Protein AF-A0A846ST34-F1 (afdb_monomer)

Secondary structure (DSSP, 8-state):
-HHHHHHHHHTT-----PPPEEEE-TT--TTB-S-SSS--SSBSS-BS-HHHHHHH--TT-EEEE-SEEEEE-S-EEE--B-BTTB-EEEE-S-TTTEEEEETEEE--GGG-EE-SSTT-EEEEPPTT--GGGTT-TTSPEEE---S-EEEE-TTS-EEEE-SSEEEEEE-S-GGGGTT-TTEEEE-SSSEEEEE-GGG--HHHH-EEEES-----STT--SEEE-SBSEEEEEEEEEESSSEEEEEEEES-EEEEEEEESSEEEEEEEEES-EEES-EEE----PPTT--STT---S---EEEEE--BS-EEES-EEES-SEEEEE-TT-EEEEEES-EEES--SEEEEEETT-EEEEEES-EE-SSSEEEEEES-EEEEEES-EEEEEEEEEE--TTS--SSPSEEEEEES-EEEEEEEE-SSS-HHHHTT-EE-TT-EE---HHHHHH-----SSS----SHHHHHT--S-STTT------------PPP-

Foldseek 3Di:
DVVVVVVVVVVVPDPPPAAAEFEEECQDDLQAPRRDDAHDHHYHYHHPAPLSVLVNGAFQYEYEYEFDARAALAFRENAHAHDLVGFYEYEYPAEVGAEDEFQKDWWPLVQWDDDPFPQKIKTWDDPLFDLVCALPLQFFWKFFADCWFWAAAPVRAIWIFGGIAGAAHEDPDLNVCRPQESHWYDPSDTIIIHRHGPSDRSVRRTIMHRSDDDLRDLQRASYEYAYENYEYARYEYEYGGQEHYHYAYEHYEYENYEYEQHAHEDAQRYYAYEYYLYEQEHLFTARHPPPPSHYGDDPPSESYEHAYENYEAYQYEFEATQEYYEHENQYELYEHENYEYEIEYQERAEYEHAHEHYEHEPYEYDRYAAPAEYELYEHYEYEHYEAQAYAHEYEYDPVDDRVVGHANHEYYQYEHLAHYYHDPDDDSVQPRHYEDDPNYHHHPDPNSQVHHPRDPPPDDGDNDSVSVVPDPDAPPPRYDDDDDDDDDDDDDDD

Sequence (494 aa):
MRVFLMICIALLVLPQAFAATYYVRTDGNDACTGLSNTAGSSGSCAFRTIGRANTIAACGDTIQIGAGIFEERTKVTISNACTGSSKKIFRGAGTGQTFWMAGLADVNEAACTADSNPGVYRCPVPSGFASDAAGNYHYCFVQRNTNHVRFLDDNGVSGDMEGPVCLTWNTAGPGDLSGKEGGVFYDGGSNFYITPWDGLSPGQADFWVPSRTGYASGADGPVMITGNFITLQDVTIVGAAYTNLAVSGDDVSVERVHVYTGMSWFNPQTQRALLRDSKFMNAYRRPANGFAPTSWGRTNSQTLSMQGSHFTIENLESYAAREGIGFTDGASFGTINGLKAHGHHNHILKIQDGAHDITVRDCITYNGQEPVFIECAYNLEFSHCTFPFSSIVFQANPLKTCTPPTSNVDFFNNVWCGVHYFDLYGNTWAAGGHDLDYNVYMSDHANCYQNAWLVGADSIKFETLSEWRNWNGAPARHARATPTQQRIRLQTPG

Structure (mmCIF, N/CA/C/O backbone):
data_AF-A0A846ST34-F1
#
_entry.id   AF-A0A846ST34-F1
#
loop_
_atom_site.group_PDB
_atom_site.id
_atom_site.type_symbol
_atom_site.label_atom_id
_atom_site.label_alt_id
_atom_site.label_comp_id
_atom_site.label_asym_id
_atom_site.label_entity_id
_atom_site.label_seq_id
_atom_site.pdbx_PDB_ins_code
_atom_site.Cartn_x
_atom_site.Cartn_y
_atom_site.Cartn_z
_atom_site.occupancy
_atom_site.B_iso_or_equiv
_atom_site.auth_seq_id
_atom_site.auth_comp_id
_atom_site.auth_asym_id
_atom_site.auth_atom_id
_atom_site.pdbx_PDB_model_num
ATOM 1 N N . MET A 1 1 ? -47.701 10.210 -40.329 1.00 55.59 1 MET A N 1
ATOM 2 C CA . MET A 1 1 ? -47.522 8.869 -39.718 1.00 55.59 1 MET A CA 1
ATOM 3 C C . MET A 1 1 ? -46.268 8.121 -40.191 1.00 55.59 1 MET A C 1
ATOM 5 O O . MET A 1 1 ? -45.569 7.598 -39.340 1.00 55.59 1 MET A O 1
ATOM 9 N N . ARG A 1 2 ? -45.915 8.094 -41.492 1.00 50.28 2 ARG A N 1
ATOM 10 C CA . ARG A 1 2 ? -44.717 7.367 -41.989 1.00 50.28 2 ARG A CA 1
ATOM 11 C C . ARG A 1 2 ? -43.356 7.913 -41.506 1.00 50.28 2 ARG A C 1
ATOM 13 O O . ARG A 1 2 ? -42.448 7.126 -41.290 1.00 50.28 2 ARG A O 1
ATOM 20 N N . VAL A 1 3 ? -43.234 9.222 -41.267 1.00 56.72 3 VAL A N 1
ATOM 21 C CA . VAL A 1 3 ? -41.987 9.849 -40.764 1.00 56.72 3 VAL A CA 1
ATOM 22 C C . VAL A 1 3 ? -41.743 9.554 -39.273 1.00 56.72 3 VAL A C 1
ATOM 24 O O . VAL A 1 3 ? -40.605 9.359 -38.866 1.00 56.72 3 VAL A O 1
ATOM 27 N N . PHE A 1 4 ? -42.805 9.419 -38.470 1.00 55.62 4 PHE A N 1
ATOM 28 C CA . PHE A 1 4 ? -42.693 9.083 -37.042 1.00 55.62 4 PHE A CA 1
ATOM 29 C C . PHE A 1 4 ? -42.238 7.632 -36.810 1.00 55.62 4 PHE A C 1
ATOM 31 O O . PHE A 1 4 ? -41.450 7.378 -35.907 1.00 55.62 4 PHE A O 1
ATOM 38 N N . LEU A 1 5 ? -42.661 6.687 -37.659 1.00 55.94 5 LEU A N 1
ATOM 39 C CA . LEU A 1 5 ? -42.267 5.279 -37.531 1.00 55.94 5 LEU A CA 1
ATOM 40 C C . LEU A 1 5 ? -40.785 5.041 -37.890 1.00 55.94 5 LEU A C 1
ATOM 42 O O . LEU A 1 5 ? -40.133 4.220 -37.254 1.00 55.94 5 LEU A O 1
ATOM 46 N N . MET A 1 6 ? -40.228 5.785 -38.856 1.00 59.28 6 MET A N 1
ATOM 47 C CA . MET A 1 6 ? -38.793 5.706 -39.184 1.00 59.28 6 MET A CA 1
ATOM 48 C C . MET A 1 6 ? -37.899 6.295 -38.087 1.00 59.28 6 MET A C 1
ATOM 50 O O . MET A 1 6 ? -36.848 5.728 -37.804 1.00 59.28 6 MET A O 1
ATOM 54 N N . ILE A 1 7 ? -38.324 7.382 -37.432 1.00 65.81 7 ILE A N 1
ATOM 55 C CA . ILE A 1 7 ? -37.582 7.964 -36.301 1.00 65.81 7 ILE A CA 1
ATOM 56 C C . ILE A 1 7 ? -37.569 6.993 -35.106 1.00 65.81 7 ILE A C 1
ATOM 58 O O . ILE A 1 7 ? -36.529 6.821 -34.475 1.00 65.81 7 ILE A O 1
ATOM 62 N N . CYS A 1 8 ? -38.671 6.280 -34.843 1.00 61.25 8 CYS A N 1
ATOM 63 C CA . CYS A 1 8 ? -38.723 5.267 -33.781 1.00 61.25 8 CYS A CA 1
ATOM 64 C C . CYS A 1 8 ? -37.835 4.039 -34.053 1.00 61.25 8 CYS A C 1
ATOM 66 O O . CYS A 1 8 ? -37.251 3.506 -33.115 1.00 61.25 8 CYS A O 1
ATOM 68 N N . ILE A 1 9 ? -37.695 3.596 -35.309 1.00 66.75 9 ILE A N 1
ATOM 69 C CA . ILE A 1 9 ? -36.824 2.456 -35.655 1.00 66.75 9 ILE A CA 1
ATOM 70 C C . ILE A 1 9 ? -35.338 2.858 -35.623 1.00 66.75 9 ILE A C 1
ATOM 72 O O . ILE A 1 9 ? -34.503 2.059 -35.208 1.00 66.75 9 ILE A O 1
ATOM 76 N N . ALA A 1 10 ? -34.999 4.105 -35.969 1.00 62.19 10 ALA A N 1
ATOM 77 C CA . ALA A 1 10 ? -33.624 4.606 -35.887 1.00 62.19 10 ALA A CA 1
ATOM 78 C C . ALA A 1 10 ? -33.127 4.811 -34.437 1.00 62.19 10 ALA A C 1
ATOM 80 O O . ALA A 1 10 ? -31.936 4.668 -34.178 1.00 62.19 10 ALA A O 1
ATOM 81 N N . LEU A 1 11 ? -34.025 5.084 -33.480 1.00 64.12 11 LEU A N 1
ATOM 82 C CA . LEU A 1 11 ? -33.698 5.225 -32.049 1.00 64.12 11 LEU A CA 1
ATOM 83 C C . LEU A 1 11 ? -33.510 3.884 -31.309 1.00 64.12 11 LEU A C 1
ATOM 85 O O . LEU A 1 11 ? -33.021 3.882 -30.183 1.00 64.12 11 LEU A O 1
ATOM 89 N N . LEU A 1 12 ? -33.865 2.750 -31.925 1.00 66.00 12 LEU A N 1
ATOM 90 C CA . LEU A 1 12 ? -33.727 1.410 -31.331 1.00 66.00 12 LEU A CA 1
ATOM 91 C C . LEU A 1 12 ? -32.399 0.713 -31.665 1.00 66.00 12 LEU A C 1
ATOM 93 O O . LEU A 1 12 ? -32.115 -0.340 -31.103 1.00 66.00 12 LEU A O 1
ATOM 97 N N . VAL A 1 13 ? -31.571 1.295 -32.541 1.00 67.38 13 VAL A N 1
ATOM 98 C CA . VAL A 1 13 ? -30.238 0.768 -32.887 1.00 67.38 13 VAL A CA 1
ATOM 99 C C . VAL A 1 13 ? -29.148 1.649 -32.276 1.00 67.38 13 VAL A C 1
ATOM 101 O O . VAL A 1 13 ? -28.183 2.032 -32.936 1.00 67.38 13 VAL A O 1
ATOM 104 N N . LEU A 1 14 ? -29.305 2.014 -31.001 1.00 69.38 14 LEU A N 1
ATOM 105 C CA . LEU A 1 14 ? -28.175 2.553 -30.252 1.00 69.38 14 LEU A CA 1
ATOM 106 C C . LEU A 1 14 ? -27.147 1.421 -30.106 1.00 69.38 14 LEU A C 1
ATOM 108 O O . LEU A 1 14 ? -27.520 0.344 -29.631 1.00 69.38 14 LEU A O 1
ATOM 112 N N . PRO A 1 15 ? -25.887 1.613 -30.539 1.00 62.84 15 PRO A N 1
ATOM 113 C CA . PRO A 1 15 ? -24.863 0.596 -30.381 1.00 62.84 15 PRO A CA 1
ATOM 114 C C . PRO A 1 15 ? -24.738 0.290 -28.891 1.00 62.84 15 PRO A C 1
ATOM 116 O O . PRO A 1 15 ? -24.365 1.156 -28.100 1.00 62.84 15 PRO A O 1
ATOM 119 N N . GLN A 1 16 ? -25.082 -0.938 -28.504 1.00 70.19 16 GLN A N 1
ATOM 120 C CA . GLN A 1 16 ? -24.708 -1.435 -27.192 1.00 70.19 16 GLN A CA 1
ATOM 121 C C . GLN A 1 16 ? -23.184 -1.450 -27.175 1.00 70.19 16 GLN A C 1
ATOM 123 O O . GLN A 1 16 ? -22.556 -2.212 -27.911 1.00 70.19 16 GLN A O 1
ATOM 128 N N . ALA A 1 17 ? -22.591 -0.542 -26.404 1.00 72.94 17 ALA A N 1
ATOM 129 C CA . ALA A 1 17 ? -21.166 -0.575 -26.148 1.00 72.94 17 ALA A CA 1
ATOM 130 C C . ALA A 1 17 ? -20.889 -1.876 -25.387 1.00 72.94 17 ALA A C 1
ATOM 132 O O . ALA A 1 17 ? -21.215 -2.000 -24.207 1.00 72.94 17 ALA A O 1
ATOM 133 N N . PHE A 1 18 ? -20.383 -2.881 -26.099 1.00 84.69 18 PHE A N 1
ATOM 134 C CA . PHE A 1 18 ? -19.946 -4.123 -25.485 1.00 84.69 18 PHE A CA 1
ATOM 135 C C . PHE A 1 18 ? -18.697 -3.832 -24.659 1.00 84.69 18 PHE A C 1
ATOM 137 O O . PHE A 1 18 ? -17.757 -3.222 -25.166 1.00 84.69 18 PHE A O 1
ATOM 144 N N . ALA A 1 19 ? -18.699 -4.286 -23.408 1.00 95.00 19 ALA A N 1
ATOM 145 C CA . ALA A 1 19 ? -17.523 -4.285 -22.552 1.00 95.00 19 ALA A CA 1
ATOM 146 C C . ALA A 1 19 ? -16.366 -5.007 -23.256 1.00 95.00 19 ALA A C 1
ATOM 148 O O . ALA A 1 19 ? -16.452 -6.205 -23.547 1.00 95.00 19 ALA A O 1
ATOM 149 N N . ALA A 1 20 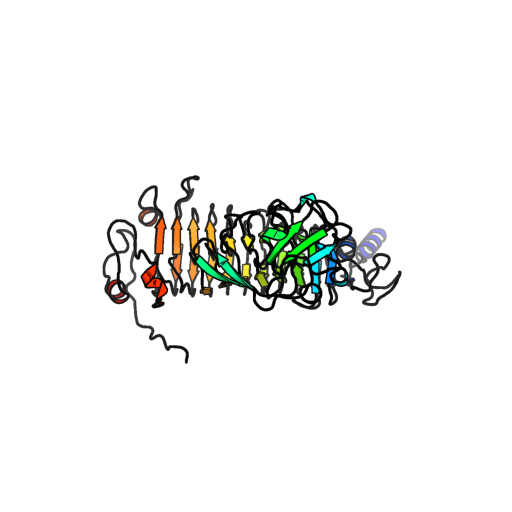? -15.290 -4.283 -23.545 1.00 97.25 20 ALA A N 1
ATOM 150 C CA . ALA A 1 20 ? -14.080 -4.841 -24.117 1.00 97.25 20 ALA A CA 1
ATOM 151 C C . ALA A 1 20 ? -13.171 -5.401 -23.015 1.00 97.25 20 ALA A C 1
ATOM 153 O O . ALA A 1 20 ? -13.202 -4.984 -21.856 1.00 97.25 20 ALA A O 1
ATOM 154 N N . THR A 1 21 ? -12.326 -6.360 -23.391 1.00 98.12 21 THR A N 1
ATOM 155 C CA . THR A 1 21 ? -11.224 -6.824 -22.547 1.00 98.12 21 THR A CA 1
ATOM 156 C C . THR A 1 21 ? -9.903 -6.483 -23.217 1.00 98.12 21 THR A C 1
ATOM 158 O O . THR A 1 21 ? -9.665 -6.897 -24.351 1.00 98.12 21 THR A O 1
ATOM 161 N N . TYR A 1 22 ? -9.052 -5.750 -22.505 1.00 98.50 22 TYR A N 1
ATOM 162 C CA . TYR A 1 22 ? -7.702 -5.411 -22.936 1.00 98.50 22 TYR A CA 1
ATOM 163 C C . TYR A 1 22 ? -6.682 -6.222 -22.149 1.00 98.50 22 TYR A C 1
ATOM 165 O O . TYR A 1 22 ? -6.808 -6.369 -20.938 1.00 98.50 22 TYR A O 1
ATOM 173 N N . TYR A 1 23 ? -5.656 -6.722 -22.823 1.00 98.56 23 TYR A N 1
ATOM 174 C CA . TYR A 1 23 ? -4.605 -7.536 -22.230 1.00 98.56 23 TYR A CA 1
ATOM 175 C C . TYR A 1 23 ? -3.308 -6.744 -22.109 1.00 98.56 23 TYR A C 1
ATOM 177 O O . TYR A 1 23 ? -2.930 -6.017 -23.030 1.00 98.56 23 TYR A O 1
ATOM 185 N N . VAL A 1 24 ? -2.609 -6.928 -20.991 1.00 98.44 24 VAL A N 1
ATOM 186 C CA . VAL A 1 24 ? -1.283 -6.358 -20.721 1.00 98.44 24 VAL A CA 1
ATOM 187 C C . VAL A 1 24 ? -0.312 -7.497 -20.424 1.00 98.44 24 VAL A C 1
ATOM 189 O O . VAL A 1 24 ? -0.616 -8.372 -19.612 1.00 98.44 24 VAL A O 1
ATOM 192 N N . ARG A 1 25 ? 0.849 -7.511 -21.084 1.00 98.12 25 ARG A N 1
ATOM 193 C CA . ARG A 1 25 ? 1.869 -8.559 -20.928 1.00 98.12 25 ARG A CA 1
ATOM 194 C C . ARG A 1 25 ? 3.278 -7.977 -20.859 1.00 98.12 25 ARG A C 1
ATOM 196 O O . ARG A 1 25 ? 3.592 -6.999 -21.534 1.00 98.12 25 ARG A O 1
ATOM 203 N N . THR A 1 26 ? 4.160 -8.659 -20.131 1.00 97.06 26 THR A N 1
ATOM 204 C CA . THR A 1 26 ? 5.597 -8.341 -20.036 1.00 97.06 26 THR A CA 1
ATOM 205 C C . THR A 1 26 ? 6.391 -8.646 -21.307 1.00 97.06 26 THR A C 1
ATOM 207 O O . THR A 1 26 ? 7.599 -8.449 -21.326 1.00 97.06 26 THR A O 1
ATOM 210 N N . ASP A 1 27 ? 5.752 -9.109 -22.378 1.00 97.12 27 ASP A N 1
ATOM 211 C CA . ASP A 1 27 ? 6.295 -9.283 -23.732 1.00 97.12 27 ASP A CA 1
ATOM 212 C C . ASP A 1 27 ? 5.410 -8.584 -24.793 1.00 97.12 27 ASP A C 1
ATOM 214 O O . ASP A 1 27 ? 5.585 -8.796 -25.993 1.00 97.12 27 ASP A O 1
ATOM 218 N N . GLY A 1 28 ? 4.450 -7.754 -24.355 1.00 97.69 28 GLY A N 1
ATOM 219 C CA . GLY A 1 28 ? 3.555 -6.984 -25.220 1.00 97.69 28 GLY A CA 1
ATOM 220 C C . GLY A 1 28 ? 4.215 -5.750 -25.844 1.00 97.69 28 GLY A C 1
ATOM 221 O O . GLY A 1 28 ? 5.402 -5.479 -25.636 1.00 97.69 28 GLY A O 1
ATOM 222 N N . ASN A 1 29 ? 3.429 -4.969 -26.590 1.00 97.75 29 ASN A N 1
ATOM 223 C CA . ASN A 1 29 ? 3.873 -3.724 -27.223 1.00 97.75 29 ASN A CA 1
ATOM 224 C C . ASN A 1 29 ? 2.755 -2.667 -27.197 1.00 97.75 29 ASN A C 1
ATOM 226 O O . ASN A 1 29 ? 1.602 -2.957 -27.501 1.00 97.75 29 ASN A O 1
ATOM 230 N N . ASP A 1 30 ? 3.072 -1.416 -26.863 1.00 97.81 30 ASP A N 1
ATOM 231 C CA . ASP A 1 30 ? 2.065 -0.345 -26.763 1.00 97.81 30 ASP A CA 1
ATOM 232 C C . ASP A 1 30 ? 1.559 0.186 -28.117 1.00 97.81 30 ASP A C 1
ATOM 234 O O . ASP A 1 30 ? 0.580 0.940 -28.161 1.00 97.81 30 ASP A O 1
ATOM 238 N N . ALA A 1 31 ? 2.171 -0.255 -29.222 1.00 97.69 31 ALA A N 1
ATOM 239 C CA . ALA A 1 31 ? 1.642 -0.114 -30.578 1.00 97.69 31 ALA A CA 1
ATOM 240 C C . ALA A 1 31 ? 0.547 -1.151 -30.914 1.00 97.69 31 ALA A C 1
ATOM 242 O O . ALA A 1 31 ? -0.074 -1.071 -31.978 1.00 97.69 31 ALA A O 1
ATOM 243 N N . CYS A 1 32 ? 0.310 -2.138 -30.045 1.00 98.31 32 CYS A N 1
ATOM 244 C CA . CYS A 1 32 ? -0.808 -3.066 -30.173 1.00 98.31 32 CYS A CA 1
ATOM 245 C C . CYS A 1 32 ? -2.151 -2.397 -29.829 1.00 98.31 32 CYS A C 1
ATOM 247 O O . CYS A 1 32 ? -2.215 -1.286 -29.313 1.00 98.31 32 CYS A O 1
ATOM 249 N N . THR A 1 33 ? -3.245 -3.102 -30.108 1.00 98.06 33 THR A N 1
ATOM 250 C CA . THR A 1 33 ? -4.623 -2.703 -29.765 1.00 98.06 33 THR A CA 1
ATOM 251 C C . THR A 1 33 ? -5.079 -3.201 -28.394 1.00 98.06 33 THR A C 1
ATOM 253 O O . THR A 1 33 ? -6.103 -2.744 -27.898 1.00 98.06 33 THR A O 1
ATOM 256 N N . GLY A 1 34 ? -4.365 -4.157 -27.794 1.00 98.38 34 GLY A N 1
ATOM 257 C CA . GLY A 1 34 ? -4.709 -4.775 -26.514 1.00 98.38 34 GLY A CA 1
ATOM 258 C C . GLY A 1 34 ? -5.792 -5.851 -26.585 1.00 98.38 34 GLY A C 1
ATOM 259 O O . GLY A 1 34 ? -6.057 -6.479 -25.572 1.00 98.38 34 GLY A O 1
ATOM 260 N N . LEU A 1 35 ? -6.414 -6.104 -27.740 1.00 97.94 35 LEU A N 1
ATOM 261 C CA . LEU A 1 35 ? -7.593 -6.982 -27.844 1.00 97.94 35 LEU A CA 1
ATOM 262 C C . LEU A 1 35 ? -7.274 -8.488 -27.932 1.00 97.94 35 LEU A C 1
ATOM 264 O O . LEU A 1 35 ? -8.191 -9.306 -27.955 1.00 97.94 35 LEU A O 1
ATOM 268 N N . SER A 1 36 ? -5.994 -8.869 -27.976 1.00 98.12 36 SER A N 1
ATOM 269 C CA . SER A 1 36 ? -5.545 -10.268 -27.996 1.00 98.12 36 SER A CA 1
ATOM 270 C C . SER A 1 36 ? -4.510 -10.515 -26.902 1.00 98.12 36 SER A C 1
ATOM 272 O O . SER A 1 36 ? -3.569 -9.737 -26.752 1.00 98.12 36 SER A O 1
ATOM 274 N N . ASN A 1 37 ? -4.641 -11.622 -26.166 1.00 98.19 37 ASN A N 1
ATOM 275 C CA . ASN A 1 37 ? -3.677 -12.049 -25.147 1.00 98.19 37 ASN A CA 1
ATOM 276 C C . ASN A 1 37 ? -2.465 -12.760 -25.774 1.00 98.19 37 ASN A C 1
ATOM 278 O O . ASN A 1 37 ? -2.169 -13.917 -25.478 1.00 98.19 37 ASN A O 1
ATOM 282 N N . THR A 1 38 ? -1.778 -12.079 -26.683 1.00 97.62 38 THR A N 1
ATOM 283 C CA . THR A 1 38 ? -0.604 -12.600 -27.389 1.00 97.62 38 THR A CA 1
ATOM 284 C C . THR A 1 38 ? 0.480 -11.536 -27.449 1.00 97.62 38 THR A C 1
ATOM 286 O O . THR A 1 38 ? 0.181 -10.343 -27.538 1.00 97.62 38 THR A O 1
ATOM 289 N N . ALA A 1 39 ? 1.743 -11.959 -27.426 1.00 97.69 39 ALA A N 1
ATOM 290 C CA . ALA A 1 39 ? 2.862 -11.080 -27.748 1.00 97.69 39 ALA A CA 1
ATOM 291 C C . ALA A 1 39 ? 2.765 -10.596 -29.206 1.00 97.69 39 ALA A C 1
ATOM 293 O O . ALA A 1 39 ? 2.138 -11.240 -30.053 1.00 97.69 39 ALA A O 1
ATOM 294 N N . GLY A 1 40 ? 3.397 -9.468 -29.512 1.00 95.56 40 GLY A N 1
ATOM 295 C CA . GLY A 1 40 ? 3.439 -8.920 -30.864 1.00 95.56 40 GLY A CA 1
ATOM 296 C C . GLY A 1 40 ? 4.102 -7.550 -30.903 1.00 95.56 40 GLY A C 1
ATOM 297 O O . GLY A 1 40 ? 4.351 -6.943 -29.867 1.00 95.56 40 GLY A O 1
ATOM 298 N N . SER A 1 41 ? 4.405 -7.063 -32.104 1.00 95.75 41 SER A N 1
ATOM 299 C CA . SER A 1 41 ? 5.009 -5.740 -32.309 1.00 95.75 41 SER A CA 1
ATOM 300 C C . SER A 1 41 ? 4.000 -4.662 -32.724 1.00 95.75 41 SER A C 1
ATOM 302 O O . SER A 1 41 ? 4.303 -3.480 -32.599 1.00 95.75 41 SER A O 1
ATOM 304 N N . SER A 1 42 ? 2.821 -5.046 -33.231 1.00 96.00 42 SER A N 1
ATOM 305 C CA . SER A 1 42 ? 1.716 -4.149 -33.612 1.00 96.00 42 SER A CA 1
ATOM 306 C C . SER A 1 42 ? 0.423 -4.937 -33.891 1.00 96.00 42 SER A C 1
ATOM 308 O O . SER A 1 42 ? 0.453 -6.162 -34.023 1.00 96.00 42 SER A O 1
ATOM 310 N N . GLY A 1 43 ? -0.718 -4.248 -34.019 1.00 95.75 43 GLY A N 1
ATOM 311 C CA . GLY A 1 43 ? -1.991 -4.863 -34.420 1.00 95.75 43 GLY A CA 1
ATOM 312 C C . GLY A 1 43 ? -2.751 -5.524 -33.264 1.00 95.75 43 GLY A C 1
ATOM 313 O O . GLY A 1 43 ? -2.929 -4.921 -32.204 1.00 95.75 43 GLY A O 1
ATOM 314 N N . SER A 1 44 ? -3.266 -6.741 -33.463 1.00 96.00 44 SER A N 1
ATOM 315 C CA . SER A 1 44 ? -4.011 -7.474 -32.426 1.00 96.00 44 SER A CA 1
ATOM 316 C C . SER A 1 44 ? -3.059 -8.271 -31.529 1.00 96.00 44 SER A C 1
ATOM 318 O O . SER A 1 44 ? -2.763 -9.435 -31.774 1.00 96.00 44 SER A O 1
ATOM 320 N N . CYS A 1 45 ? -2.540 -7.604 -30.503 1.00 98.19 45 CYS A N 1
ATOM 321 C CA . CYS A 1 45 ? -1.667 -8.158 -29.468 1.00 98.19 45 CYS A CA 1
ATOM 322 C C . CYS A 1 45 ? -1.886 -7.405 -28.149 1.00 98.19 45 CYS A C 1
ATOM 324 O O . CYS A 1 45 ? -2.639 -6.427 -28.114 1.00 98.19 45 CYS A O 1
ATOM 326 N N . ALA A 1 46 ? -1.263 -7.868 -27.070 1.00 98.56 46 ALA A N 1
ATOM 327 C CA . ALA A 1 46 ? -1.369 -7.248 -25.757 1.00 98.56 46 ALA A CA 1
ATOM 328 C C . ALA A 1 46 ? -0.545 -5.956 -25.677 1.00 98.56 46 ALA A C 1
ATOM 330 O O . ALA A 1 46 ? 0.512 -5.835 -26.302 1.00 98.56 46 ALA A O 1
ATOM 331 N N . PHE A 1 47 ? -1.003 -5.014 -24.856 1.00 98.50 47 PHE A N 1
ATOM 332 C CA . PHE A 1 47 ? -0.210 -3.850 -24.479 1.00 98.50 47 PHE A CA 1
ATOM 333 C C . PHE A 1 47 ? 1.017 -4.261 -23.661 1.00 98.50 47 PHE A C 1
ATOM 335 O O . PHE A 1 47 ? 1.020 -5.306 -23.001 1.00 98.50 47 PHE A O 1
ATOM 342 N N . ARG A 1 48 ? 2.051 -3.416 -23.685 1.00 97.12 48 ARG A N 1
ATOM 343 C CA . ARG A 1 48 ? 3.223 -3.561 -22.820 1.00 97.12 48 ARG A CA 1
ATOM 344 C C . ARG A 1 48 ? 2.961 -2.965 -21.441 1.00 97.12 48 ARG A C 1
ATOM 346 O O . ARG A 1 48 ? 3.387 -3.548 -20.448 1.00 97.12 48 ARG A O 1
ATOM 353 N N . THR A 1 49 ? 2.289 -1.816 -21.390 1.00 96.88 49 THR A N 1
ATOM 354 C CA . THR A 1 49 ? 2.089 -1.036 -20.163 1.00 96.88 49 THR A CA 1
ATOM 355 C C . THR A 1 49 ? 0.627 -1.020 -19.716 1.00 96.88 49 THR A C 1
ATOM 357 O O . THR A 1 49 ? -0.316 -0.965 -20.514 1.00 96.88 49 THR A O 1
ATOM 360 N N . ILE A 1 50 ? 0.434 -1.042 -18.399 1.00 97.00 50 ILE A N 1
ATOM 361 C CA . ILE A 1 50 ? -0.840 -0.820 -17.713 1.00 97.00 50 ILE A CA 1
ATOM 362 C C . ILE A 1 50 ? -1.316 0.610 -17.991 1.00 97.00 50 ILE A C 1
ATOM 364 O O . ILE A 1 50 ? -2.505 0.828 -18.239 1.00 97.00 50 ILE A O 1
ATOM 368 N N . GLY A 1 51 ? -0.395 1.582 -18.018 1.00 96.19 51 GLY A N 1
ATOM 369 C CA . GLY A 1 51 ? -0.698 2.975 -18.351 1.00 96.19 51 GLY A CA 1
ATOM 370 C C . GLY A 1 51 ? -1.366 3.130 -19.724 1.00 96.19 51 GLY A C 1
ATOM 371 O O . GLY A 1 51 ? -2.386 3.823 -19.853 1.00 96.19 51 GLY A O 1
ATOM 372 N N . ARG A 1 52 ? -0.851 2.428 -20.746 1.00 96.94 52 ARG A N 1
ATOM 373 C CA . ARG A 1 52 ? -1.451 2.412 -22.087 1.00 96.94 52 ARG A CA 1
ATOM 374 C C . ARG A 1 52 ? -2.844 1.797 -22.078 1.00 96.94 52 ARG A C 1
ATOM 376 O O . ARG A 1 52 ? -3.770 2.420 -22.600 1.00 96.94 52 ARG A O 1
ATOM 383 N N . ALA A 1 53 ? -3.008 0.629 -21.458 1.00 97.69 53 ALA A N 1
ATOM 384 C CA . ALA A 1 53 ? -4.306 -0.034 -21.352 1.00 97.69 53 ALA A CA 1
ATOM 385 C C . ALA A 1 53 ? -5.347 0.852 -20.652 1.00 97.69 53 ALA A C 1
ATOM 387 O O . ALA A 1 53 ? -6.471 0.984 -21.131 1.00 97.69 53 ALA A O 1
ATOM 388 N N . ASN A 1 54 ? -4.951 1.536 -19.573 1.00 97.56 54 ASN A N 1
ATOM 389 C CA . ASN A 1 54 ? -5.805 2.477 -18.853 1.00 97.56 54 ASN A CA 1
ATOM 390 C C . ASN A 1 54 ? -6.293 3.635 -19.736 1.00 97.56 54 ASN A C 1
ATOM 392 O O . ASN A 1 54 ? -7.453 4.022 -19.624 1.00 97.56 54 ASN A O 1
ATOM 396 N N . THR A 1 55 ? -5.445 4.172 -20.615 1.00 96.88 55 THR A N 1
ATOM 397 C CA . THR A 1 55 ? -5.830 5.279 -21.512 1.00 96.88 55 THR A CA 1
ATOM 398 C C . THR A 1 55 ? -6.841 4.845 -22.577 1.00 96.88 55 THR A C 1
ATOM 400 O O . THR A 1 55 ? -7.644 5.662 -23.021 1.00 96.88 55 THR A O 1
ATOM 403 N N . ILE A 1 56 ? -6.804 3.578 -22.998 1.00 97.44 56 ILE A N 1
ATOM 404 C CA . ILE A 1 56 ? -7.697 3.049 -24.037 1.00 97.44 56 ILE A CA 1
ATOM 405 C C . ILE A 1 56 ? -9.021 2.543 -23.455 1.00 97.44 56 ILE A C 1
ATOM 407 O O . ILE A 1 56 ? -10.074 2.784 -24.040 1.00 97.44 56 ILE A O 1
ATOM 411 N N . ALA A 1 57 ? -8.978 1.859 -22.312 1.00 97.19 57 ALA A N 1
ATOM 412 C CA . ALA A 1 57 ? -10.162 1.275 -21.696 1.00 97.19 57 ALA A CA 1
ATOM 413 C C . ALA A 1 57 ? -11.149 2.346 -21.201 1.00 97.19 57 ALA A C 1
ATOM 415 O O . ALA A 1 57 ? -10.779 3.281 -20.480 1.00 97.19 57 ALA A O 1
ATOM 416 N N . ALA A 1 58 ? -12.422 2.156 -21.526 1.00 96.25 58 ALA A N 1
ATOM 417 C CA . ALA A 1 58 ? -13.543 2.960 -21.072 1.00 96.25 58 ALA A CA 1
ATOM 418 C C . ALA A 1 58 ? -14.257 2.306 -19.872 1.00 96.25 58 ALA A C 1
ATOM 420 O O . ALA A 1 58 ? -13.842 1.282 -19.330 1.00 96.25 58 ALA A O 1
ATOM 421 N N . CYS A 1 59 ? -15.339 2.933 -19.419 1.00 96.50 59 CYS A N 1
ATOM 422 C CA . CYS A 1 59 ? -16.214 2.362 -18.399 1.00 96.50 59 CYS A CA 1
ATOM 423 C C . CYS A 1 59 ? -16.975 1.151 -18.948 1.00 96.50 59 CYS A C 1
ATOM 425 O O . CYS A 1 59 ? -17.512 1.211 -20.051 1.00 96.50 59 CYS A O 1
ATOM 427 N N . GLY A 1 60 ? -17.040 0.077 -18.164 1.00 96.69 60 GLY A N 1
ATOM 428 C CA . GLY A 1 60 ? -17.546 -1.234 -18.572 1.00 96.69 60 GLY A CA 1
ATOM 429 C C . GLY A 1 60 ? -16.437 -2.199 -18.989 1.00 96.69 60 GLY A C 1
ATOM 430 O O . GLY A 1 60 ? -16.647 -3.408 -18.939 1.00 96.69 60 GLY A O 1
ATOM 431 N N . ASP A 1 61 ? -15.255 -1.695 -19.352 1.00 97.94 61 ASP A N 1
ATOM 432 C CA . ASP A 1 61 ? -14.157 -2.528 -19.835 1.00 97.94 61 ASP A CA 1
ATOM 433 C C . ASP A 1 61 ? -13.370 -3.191 -18.697 1.00 97.94 61 ASP A C 1
ATOM 435 O O . ASP A 1 61 ? -13.339 -2.736 -17.548 1.00 97.94 61 ASP A O 1
ATOM 439 N N . THR A 1 62 ? -12.664 -4.265 -19.051 1.00 98.06 62 THR A N 1
ATOM 440 C CA . THR A 1 62 ? -11.712 -4.948 -18.169 1.00 98.06 62 THR A CA 1
ATOM 441 C C . THR A 1 62 ? -10.301 -4.904 -18.745 1.00 98.06 62 THR A C 1
ATOM 443 O O . THR A 1 62 ? -10.079 -5.226 -19.909 1.00 98.06 62 THR A O 1
ATOM 446 N N . ILE A 1 63 ? -9.323 -4.563 -17.914 1.00 98.56 63 ILE A N 1
ATOM 447 C CA . ILE A 1 63 ? -7.895 -4.669 -18.200 1.00 98.56 63 ILE A CA 1
ATOM 448 C C . ILE A 1 63 ? -7.369 -5.910 -17.474 1.00 98.56 63 ILE A C 1
ATOM 450 O O . ILE A 1 63 ? -7.300 -5.934 -16.246 1.00 98.56 63 ILE A O 1
ATOM 454 N N . GLN A 1 64 ? -7.016 -6.940 -18.241 1.00 98.38 6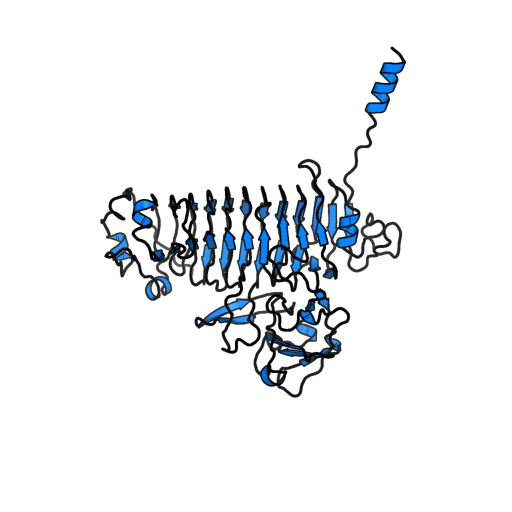4 GLN A N 1
ATOM 455 C CA . GLN A 1 64 ? -6.397 -8.180 -17.776 1.00 98.38 64 GLN A CA 1
ATOM 456 C C . GLN A 1 64 ? -4.877 -8.046 -17.841 1.00 98.38 64 GLN A C 1
ATOM 458 O O . GLN A 1 64 ? -4.289 -7.957 -18.921 1.00 98.38 64 GLN A O 1
ATOM 463 N N . ILE A 1 65 ? -4.233 -8.044 -16.684 1.00 98.38 65 ILE A N 1
ATOM 464 C CA . ILE A 1 65 ? -2.789 -7.908 -16.536 1.00 98.38 65 ILE A CA 1
ATOM 465 C C . ILE A 1 65 ? -2.218 -9.308 -16.311 1.00 98.38 65 ILE A C 1
ATOM 467 O O . ILE A 1 65 ? -2.605 -10.005 -15.376 1.00 98.38 65 ILE A O 1
ATOM 471 N N . GLY A 1 66 ? -1.321 -9.739 -17.196 1.00 98.00 66 GLY A N 1
ATOM 472 C CA . GLY A 1 66 ? -0.674 -11.044 -17.096 1.00 98.00 66 GLY A CA 1
ATOM 473 C C . GLY A 1 66 ? 0.213 -11.185 -15.855 1.00 98.00 66 GLY A C 1
ATOM 474 O O . GLY A 1 66 ? 0.420 -10.243 -15.088 1.00 98.00 66 GLY A O 1
ATOM 475 N N . ALA A 1 67 ? 0.774 -12.377 -15.668 1.00 97.50 67 ALA A N 1
ATOM 476 C CA . ALA A 1 67 ? 1.824 -12.584 -14.679 1.00 97.50 67 ALA A CA 1
ATOM 477 C C . ALA A 1 67 ? 3.128 -11.894 -15.121 1.00 97.50 67 ALA A C 1
ATOM 479 O O . ALA A 1 67 ? 3.418 -11.788 -16.317 1.00 97.50 67 ALA A O 1
ATOM 480 N N . GLY A 1 68 ? 3.923 -11.457 -14.150 1.00 95.69 68 GLY A N 1
ATOM 481 C CA . GLY A 1 68 ? 5.220 -10.826 -14.346 1.00 95.69 68 GLY A CA 1
ATOM 482 C C . GLY A 1 68 ? 5.354 -9.479 -13.639 1.00 95.69 68 GLY A C 1
ATOM 483 O O . GLY A 1 68 ? 4.515 -9.082 -12.830 1.00 95.69 68 GLY A O 1
ATOM 484 N N . ILE A 1 69 ? 6.453 -8.796 -13.952 1.00 93.75 69 ILE A N 1
ATOM 485 C CA . ILE A 1 69 ? 6.839 -7.502 -13.389 1.00 93.75 69 ILE A CA 1
ATOM 486 C C . ILE A 1 69 ? 6.546 -6.416 -14.428 1.00 93.75 69 ILE A C 1
ATOM 488 O O . ILE A 1 69 ? 7.063 -6.463 -15.546 1.00 93.75 69 ILE A O 1
ATOM 492 N N . PHE A 1 70 ? 5.706 -5.450 -14.067 1.00 94.19 70 PHE A N 1
ATOM 493 C CA . PHE A 1 70 ? 5.307 -4.332 -14.919 1.00 94.19 70 PHE A CA 1
ATOM 494 C C . PHE A 1 70 ? 5.908 -3.038 -14.378 1.00 94.19 70 PHE A C 1
ATOM 496 O O . PHE A 1 70 ? 5.378 -2.438 -13.441 1.00 94.19 70 PHE A O 1
ATOM 503 N N . GLU A 1 71 ? 7.024 -2.625 -14.975 1.00 90.81 71 GLU A N 1
ATOM 504 C CA . GLU A 1 71 ? 7.715 -1.367 -14.685 1.00 90.81 71 GLU A CA 1
ATOM 505 C C . GLU A 1 71 ? 6.973 -0.174 -15.297 1.00 90.81 71 GLU A C 1
ATOM 507 O O . GLU A 1 71 ? 7.118 0.150 -16.478 1.00 90.81 71 GLU A O 1
ATOM 512 N N . GLU A 1 72 ? 6.187 0.515 -14.477 1.00 89.12 72 GLU A N 1
ATOM 513 C CA . GLU A 1 72 ? 5.516 1.756 -14.850 1.00 89.12 72 GLU A CA 1
ATOM 514 C C . GLU A 1 72 ? 6.362 2.941 -14.389 1.00 89.12 72 GLU A C 1
ATOM 516 O O . GLU A 1 72 ? 6.234 3.426 -13.268 1.00 89.12 72 GLU A O 1
ATOM 521 N N . ARG A 1 73 ? 7.238 3.446 -15.262 1.00 82.88 73 ARG A N 1
ATOM 522 C CA . ARG A 1 73 ? 8.105 4.599 -14.937 1.00 82.88 73 ARG A CA 1
ATOM 523 C C . ARG A 1 73 ? 7.319 5.888 -14.682 1.00 82.88 73 ARG A C 1
ATOM 525 O O . ARG A 1 73 ? 7.824 6.822 -14.058 1.00 82.88 73 ARG A O 1
ATOM 532 N N . THR A 1 74 ? 6.085 5.952 -15.177 1.00 84.50 74 THR A N 1
ATOM 533 C CA . THR A 1 74 ? 5.177 7.087 -15.011 1.00 84.50 74 THR A CA 1
ATOM 534 C C . THR A 1 74 ? 4.039 6.755 -14.059 1.00 84.50 74 THR A C 1
ATOM 536 O O . THR A 1 74 ? 3.574 5.622 -14.001 1.00 84.50 74 THR A O 1
ATOM 539 N N . LYS A 1 75 ? 3.540 7.783 -13.367 1.00 89.25 75 LYS A N 1
ATOM 540 C CA . LYS A 1 75 ? 2.322 7.692 -12.555 1.00 89.25 75 LYS A CA 1
ATOM 541 C C . LYS A 1 75 ? 1.158 7.199 -13.409 1.00 89.25 75 LYS A C 1
ATOM 543 O O . LYS A 1 75 ? 0.880 7.790 -14.454 1.00 89.25 75 LYS A O 1
ATOM 548 N N . VAL A 1 76 ? 0.420 6.212 -12.917 1.00 92.44 76 VAL A N 1
ATOM 549 C CA . VAL A 1 76 ? -0.829 5.773 -13.539 1.00 92.44 76 VAL A CA 1
ATOM 550 C C . VAL A 1 76 ? -1.998 6.349 -12.756 1.00 92.44 76 VAL A C 1
ATOM 552 O O . VAL A 1 76 ? -2.204 6.040 -11.585 1.00 92.44 76 VAL A O 1
ATOM 555 N N . THR A 1 77 ? -2.756 7.218 -13.422 1.00 94.69 77 THR A N 1
ATOM 556 C CA . THR A 1 77 ? -3.965 7.835 -12.868 1.00 94.69 77 THR A CA 1
ATOM 557 C C . THR A 1 77 ? -5.203 7.238 -13.525 1.00 94.69 77 THR A C 1
ATOM 559 O O . THR A 1 77 ? -5.378 7.343 -14.738 1.00 94.69 77 THR A O 1
ATOM 562 N N . ILE A 1 78 ? -6.066 6.622 -12.726 1.00 94.94 78 ILE A N 1
ATOM 563 C CA . ILE A 1 78 ? -7.331 6.019 -13.140 1.00 94.94 78 ILE A CA 1
ATOM 564 C C . ILE A 1 78 ? -8.451 6.991 -12.753 1.00 94.94 78 ILE A C 1
ATOM 566 O O . ILE A 1 78 ? -8.892 7.007 -11.607 1.00 94.94 78 ILE A O 1
ATOM 570 N N . SER A 1 79 ? -8.885 7.833 -13.695 1.00 93.56 79 SER A N 1
ATOM 571 C CA . SER A 1 79 ? -9.766 8.987 -13.429 1.00 93.56 79 SER A CA 1
ATOM 572 C C . SER A 1 79 ? -11.153 8.914 -14.081 1.00 93.56 79 SER A C 1
ATOM 574 O O . SER A 1 79 ? -11.872 9.911 -14.122 1.00 93.56 79 SER A O 1
ATOM 576 N N . ASN A 1 80 ? -11.556 7.759 -14.616 1.00 88.69 80 ASN A N 1
ATOM 577 C CA . ASN A 1 80 ? -12.853 7.625 -15.279 1.00 88.69 80 ASN A CA 1
ATOM 578 C C . ASN A 1 80 ? -14.028 7.781 -14.293 1.00 88.69 80 ASN A C 1
ATOM 580 O O . ASN A 1 80 ? -14.059 7.148 -13.241 1.00 88.69 80 ASN A O 1
ATOM 584 N N . ALA A 1 81 ? -15.042 8.562 -14.667 1.00 88.38 81 ALA A N 1
ATOM 585 C CA . ALA A 1 81 ? -16.307 8.645 -13.939 1.00 88.38 81 ALA A CA 1
ATOM 586 C C . ALA A 1 81 ? -17.278 7.575 -14.462 1.00 88.38 81 ALA A C 1
ATOM 588 O O . ALA A 1 81 ? -18.113 7.848 -15.325 1.00 88.38 81 ALA A O 1
ATOM 589 N N . CYS A 1 82 ? -17.116 6.337 -13.995 1.00 94.50 82 CYS A N 1
ATOM 590 C CA . CYS A 1 82 ? -17.968 5.229 -14.411 1.00 94.50 82 CYS A CA 1
ATOM 591 C C . CYS A 1 82 ? -19.318 5.227 -13.681 1.00 94.50 82 CYS A C 1
ATOM 593 O O . CYS A 1 82 ? -19.612 6.118 -12.886 1.00 94.50 82 CYS A O 1
ATOM 595 N N . THR A 1 83 ? -20.174 4.251 -13.990 1.00 94.00 83 THR A N 1
ATOM 596 C CA . THR A 1 83 ? -21.458 4.054 -13.298 1.00 94.00 83 THR A CA 1
ATOM 597 C C . THR A 1 83 ? -21.498 2.670 -12.664 1.00 94.00 83 THR A C 1
ATOM 599 O O . THR A 1 83 ? -20.761 1.780 -13.089 1.00 94.00 83 THR A O 1
ATOM 602 N N . GLY A 1 84 ? -22.412 2.442 -11.717 1.00 88.25 84 GLY A N 1
ATOM 603 C CA . GLY A 1 84 ? -22.587 1.123 -11.094 1.00 88.25 84 GLY A CA 1
ATOM 604 C C . GLY A 1 84 ? -22.848 -0.015 -12.088 1.00 88.25 84 GLY A C 1
ATOM 605 O O . GLY A 1 84 ? -22.433 -1.142 -11.844 1.00 88.25 84 GLY A O 1
ATOM 606 N N . SER A 1 85 ? -23.469 0.283 -13.235 1.00 92.00 85 SER A N 1
ATOM 607 C CA . SER A 1 85 ? -23.721 -0.696 -14.306 1.00 92.00 85 SER A CA 1
ATOM 608 C C . SER A 1 85 ? -22.546 -0.904 -15.273 1.00 92.00 85 SER A C 1
ATOM 610 O O . SER A 1 85 ? -22.578 -1.826 -16.081 1.00 92.00 85 SER A O 1
ATOM 612 N N . SER A 1 86 ? -21.516 -0.056 -15.208 1.00 94.75 86 SER A N 1
ATOM 613 C CA . SER A 1 86 ? -20.399 -0.026 -16.157 1.00 94.75 86 SER A CA 1
ATOM 614 C C . SER A 1 86 ? -19.066 0.223 -15.448 1.00 94.75 86 SER A C 1
ATOM 616 O O . SER A 1 86 ? -18.352 1.176 -15.756 1.00 94.75 86 SER A O 1
ATOM 618 N N . LYS A 1 87 ? -18.721 -0.635 -14.481 1.00 96.44 87 LYS A N 1
ATOM 619 C CA . LYS A 1 87 ? -17.447 -0.546 -13.751 1.00 96.44 87 LYS A CA 1
ATOM 620 C C . LYS A 1 87 ? -16.250 -0.702 -14.693 1.00 96.44 87 LYS A C 1
ATOM 622 O O . LYS A 1 87 ? -16.326 -1.452 -15.663 1.00 96.44 87 LYS A O 1
ATOM 627 N N . LYS A 1 88 ? -15.139 -0.025 -14.399 1.00 97.56 88 LYS A N 1
ATOM 628 C CA . LYS A 1 88 ? -13.847 -0.280 -15.058 1.00 97.56 88 LYS A CA 1
ATOM 629 C C . LYS A 1 88 ? -12.993 -1.149 -14.141 1.00 97.56 88 LYS A C 1
ATOM 631 O O . LYS A 1 88 ? -12.778 -0.793 -12.983 1.00 97.56 88 LYS A O 1
ATOM 636 N N . ILE A 1 89 ? -12.533 -2.289 -14.650 1.00 98.00 89 ILE A N 1
ATOM 637 C CA . ILE A 1 89 ? -11.891 -3.329 -13.836 1.00 98.00 89 ILE A CA 1
ATOM 638 C C . ILE A 1 89 ? -10.429 -3.488 -14.247 1.00 98.00 89 ILE A C 1
ATOM 640 O O . ILE A 1 89 ? -10.130 -3.696 -15.418 1.00 98.00 89 ILE A O 1
ATOM 644 N N . PHE A 1 90 ? -9.527 -3.455 -13.274 1.00 98.12 90 PHE A N 1
ATOM 645 C CA . PHE A 1 90 ? -8.129 -3.850 -13.401 1.00 98.12 90 PHE A CA 1
ATOM 646 C C . PHE A 1 90 ? -7.950 -5.171 -12.666 1.00 98.12 90 PHE A C 1
ATOM 648 O O . PHE A 1 90 ? -8.185 -5.239 -11.460 1.00 98.12 90 PHE A O 1
ATOM 655 N N . ARG A 1 91 ? -7.555 -6.221 -13.386 1.00 98.38 91 ARG A N 1
ATOM 656 C CA . ARG A 1 91 ? -7.395 -7.568 -12.836 1.00 98.38 91 ARG A CA 1
ATOM 657 C C . ARG A 1 91 ? -6.018 -8.112 -13.172 1.00 98.38 91 ARG A C 1
ATOM 659 O O . ARG A 1 91 ? -5.710 -8.279 -14.347 1.00 98.38 91 ARG A O 1
ATOM 666 N N . GLY A 1 92 ? -5.211 -8.390 -12.155 1.00 98.06 92 GLY A N 1
ATOM 667 C CA . GLY A 1 92 ? -3.972 -9.146 -12.322 1.00 98.06 92 GLY A CA 1
ATOM 668 C C . GLY A 1 92 ? -4.199 -10.653 -12.413 1.00 98.06 92 GLY A C 1
ATOM 669 O O . GLY A 1 92 ? -5.308 -11.154 -12.231 1.00 98.06 92 GLY A O 1
ATOM 670 N N . ALA A 1 93 ? -3.125 -11.388 -12.687 1.00 96.31 93 ALA A N 1
ATOM 671 C CA . ALA A 1 93 ? -3.123 -12.849 -12.721 1.00 96.31 93 ALA A CA 1
ATOM 672 C C . ALA A 1 93 ? -3.160 -13.481 -11.314 1.00 96.31 93 ALA A C 1
ATOM 674 O O . ALA A 1 93 ? -3.357 -14.688 -11.190 1.00 96.31 93 ALA A O 1
ATOM 675 N N . GLY A 1 94 ? -2.973 -12.676 -10.262 1.00 93.50 94 GLY A N 1
ATOM 676 C CA . GLY A 1 94 ? -2.946 -13.100 -8.865 1.00 93.50 94 GLY A CA 1
ATOM 677 C C . GLY A 1 94 ? -1.953 -12.282 -8.036 1.00 93.50 94 GLY A C 1
ATOM 678 O O . GLY A 1 94 ? -0.949 -11.775 -8.552 1.00 93.50 94 GLY A O 1
ATOM 679 N N . THR A 1 95 ? -2.193 -12.192 -6.726 1.00 87.62 95 THR A N 1
ATOM 680 C CA . THR A 1 95 ? -1.222 -11.612 -5.786 1.00 87.62 95 THR A CA 1
ATOM 681 C C . THR A 1 95 ? 0.069 -12.435 -5.783 1.00 87.62 95 THR A C 1
ATOM 683 O O . THR A 1 95 ? 0.043 -13.664 -5.832 1.00 87.62 95 THR A O 1
ATOM 686 N N . GLY A 1 96 ? 1.220 -11.759 -5.817 1.00 85.50 96 GLY A N 1
ATOM 687 C CA . GLY A 1 96 ? 2.530 -12.396 -5.988 1.00 85.50 96 GLY A CA 1
ATOM 688 C C . GLY A 1 96 ? 2.812 -12.936 -7.399 1.00 85.50 96 GLY A C 1
ATOM 689 O O . GLY A 1 96 ? 3.913 -13.420 -7.643 1.00 85.50 96 GLY A O 1
ATOM 690 N N . GLN A 1 97 ? 1.861 -12.843 -8.337 1.00 90.25 97 GLN A N 1
ATOM 691 C CA . GLN A 1 97 ? 2.068 -13.193 -9.748 1.00 90.25 97 GLN A CA 1
ATOM 692 C C . GLN A 1 97 ? 2.150 -11.955 -10.640 1.00 90.25 97 GLN A C 1
ATOM 694 O O . GLN A 1 97 ? 2.939 -11.941 -11.581 1.00 90.25 97 GLN A O 1
ATOM 699 N N . THR A 1 98 ? 1.368 -10.915 -10.345 1.00 90.56 98 THR A N 1
ATOM 700 C CA . THR A 1 98 ? 1.415 -9.623 -11.041 1.00 90.56 98 THR A CA 1
ATOM 701 C C . THR A 1 98 ? 2.005 -8.560 -10.120 1.00 90.56 98 THR A C 1
ATOM 703 O O . THR A 1 98 ? 1.352 -8.134 -9.167 1.00 90.56 98 THR A O 1
ATOM 706 N N . PHE A 1 99 ? 3.223 -8.110 -10.425 1.00 87.75 99 PHE A N 1
ATOM 707 C CA . PHE A 1 99 ? 3.889 -7.015 -9.720 1.00 87.75 99 PHE A CA 1
ATOM 708 C C . PHE A 1 99 ? 3.754 -5.721 -10.515 1.00 87.75 99 PHE A C 1
ATOM 710 O O . PHE A 1 99 ? 4.305 -5.587 -11.608 1.00 87.75 99 PHE A O 1
ATOM 717 N N . TRP A 1 100 ? 3.029 -4.760 -9.956 1.00 89.00 100 TRP A N 1
ATOM 718 C CA . TRP A 1 100 ? 2.941 -3.406 -10.469 1.00 89.00 100 TRP A CA 1
ATOM 719 C C . TRP A 1 100 ? 4.017 -2.543 -9.808 1.00 89.00 100 TRP A C 1
ATOM 721 O O . TRP A 1 100 ? 3.870 -2.092 -8.671 1.00 89.00 100 TRP A O 1
ATOM 731 N N . MET A 1 101 ? 5.097 -2.323 -10.555 1.00 85.88 101 MET A N 1
ATOM 732 C CA . MET A 1 101 ? 6.282 -1.579 -10.142 1.00 85.88 101 MET A CA 1
ATOM 733 C C . MET A 1 101 ? 6.147 -0.123 -10.569 1.00 85.88 101 MET A C 1
ATOM 735 O O . MET A 1 101 ? 6.606 0.279 -11.639 1.00 85.88 101 MET A O 1
ATOM 739 N N . ALA A 1 102 ? 5.442 0.664 -9.767 1.00 78.19 102 ALA A N 1
ATOM 740 C CA . ALA A 1 102 ? 5.036 2.005 -10.159 1.00 78.19 102 ALA A CA 1
ATOM 741 C C . ALA A 1 102 ? 6.037 3.060 -9.646 1.00 78.19 102 ALA A C 1
ATOM 743 O O . ALA A 1 102 ? 6.230 3.235 -8.444 1.00 78.19 102 ALA A O 1
ATOM 744 N N . GLY A 1 103 ? 6.671 3.787 -10.569 1.00 82.19 103 GLY A N 1
ATOM 745 C CA . GLY A 1 103 ? 7.673 4.816 -10.280 1.00 82.19 103 GLY A CA 1
ATOM 746 C C . GLY A 1 103 ? 9.031 4.268 -9.833 1.00 82.19 103 GLY A C 1
ATOM 747 O O . GLY A 1 103 ? 9.731 4.944 -9.077 1.00 82.19 103 GLY A O 1
ATOM 748 N N . LEU A 1 104 ? 9.385 3.056 -10.265 1.00 87.31 104 LEU A N 1
ATOM 749 C CA . LEU A 1 104 ? 10.634 2.378 -9.920 1.00 87.31 104 LEU A CA 1
ATOM 750 C C . LEU A 1 104 ? 11.497 2.115 -11.165 1.00 87.31 104 LEU A C 1
ATOM 752 O O . LEU A 1 104 ? 10.984 1.953 -12.273 1.00 87.31 104 LEU A O 1
ATOM 756 N N . ALA A 1 105 ? 12.813 2.099 -10.971 1.00 88.62 105 ALA A N 1
ATOM 757 C CA . ALA A 1 105 ? 13.820 1.708 -11.947 1.00 88.62 105 ALA A CA 1
ATOM 758 C C . ALA A 1 105 ? 14.654 0.552 -11.389 1.00 88.62 105 ALA A C 1
ATOM 760 O O . ALA A 1 105 ? 15.021 0.563 -10.212 1.00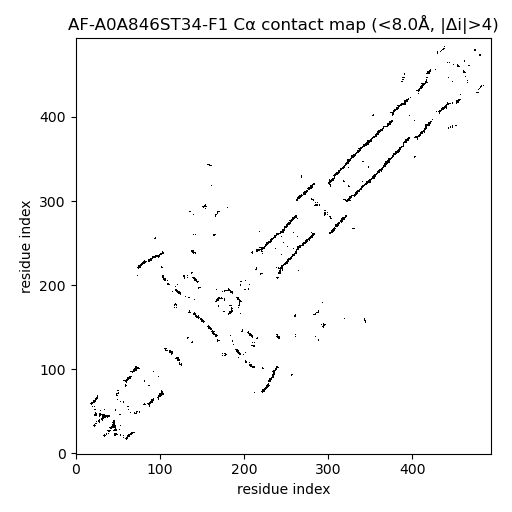 88.62 105 ALA A O 1
ATOM 761 N N . ASP A 1 106 ? 14.950 -0.407 -12.258 1.00 92.56 106 ASP A N 1
ATOM 762 C CA . ASP A 1 106 ? 15.712 -1.609 -11.940 1.00 92.56 106 ASP A CA 1
ATOM 763 C C . ASP A 1 106 ? 17.212 -1.326 -11.827 1.00 92.56 106 ASP A C 1
ATOM 765 O O . ASP A 1 106 ? 17.776 -0.645 -12.689 1.00 92.56 106 ASP A O 1
ATOM 769 N N . VAL A 1 107 ? 17.859 -1.807 -10.767 1.00 93.44 107 VAL A N 1
ATOM 770 C CA . VAL A 1 107 ? 19.312 -1.692 -10.588 1.00 93.44 107 VAL A CA 1
ATOM 771 C C . VAL A 1 107 ? 19.959 -2.891 -11.260 1.00 93.44 107 VAL A C 1
ATOM 773 O O . VAL A 1 107 ? 19.634 -4.011 -10.935 1.00 93.44 107 VAL A O 1
ATOM 776 N N . ASN A 1 108 ? 20.936 -2.695 -12.147 1.00 95.19 108 ASN A N 1
ATOM 777 C CA . ASN A 1 108 ? 21.631 -3.828 -12.765 1.00 95.19 108 ASN A CA 1
ATOM 778 C C . ASN A 1 108 ? 22.544 -4.542 -11.749 1.00 95.19 108 ASN A C 1
ATOM 780 O O . ASN A 1 108 ? 23.713 -4.170 -11.594 1.00 95.19 108 ASN A O 1
ATOM 784 N N . GLU A 1 109 ? 22.044 -5.577 -11.076 1.00 95.19 109 GLU A N 1
ATOM 785 C CA . GLU A 1 109 ? 22.776 -6.234 -9.992 1.00 95.19 109 GLU A CA 1
ATOM 786 C C . GLU A 1 109 ? 23.929 -7.098 -10.480 1.00 95.19 109 GLU A C 1
ATOM 788 O O . GLU A 1 109 ? 24.906 -7.299 -9.758 1.00 95.19 109 GLU A O 1
ATOM 793 N N . ALA A 1 110 ? 23.871 -7.552 -11.734 1.00 96.31 110 ALA A N 1
ATOM 794 C CA . ALA A 1 110 ? 24.983 -8.245 -12.374 1.00 96.31 110 ALA A CA 1
ATOM 795 C C . ALA A 1 110 ? 26.217 -7.339 -12.542 1.00 96.31 110 ALA A C 1
ATOM 797 O O . ALA A 1 110 ? 27.331 -7.837 -12.699 1.00 96.31 110 ALA A O 1
ATOM 798 N N . ALA A 1 111 ? 26.030 -6.016 -12.501 1.00 96.75 111 ALA A N 1
ATOM 799 C CA . ALA A 1 111 ? 27.108 -5.035 -12.521 1.00 96.75 111 ALA A CA 1
ATOM 800 C C . ALA A 1 111 ? 27.540 -4.572 -11.117 1.00 96.75 111 ALA A C 1
ATOM 802 O O . ALA A 1 111 ? 28.451 -3.748 -11.012 1.00 96.75 111 ALA A O 1
ATOM 803 N N . CYS A 1 112 ? 26.923 -5.079 -10.045 1.00 97.88 112 CYS A N 1
ATOM 804 C CA . CYS A 1 112 ? 27.373 -4.792 -8.689 1.00 97.88 112 CYS A CA 1
ATOM 805 C C . CYS A 1 112 ? 28.686 -5.519 -8.375 1.00 97.88 112 CYS A C 1
ATOM 807 O O . CYS A 1 112 ? 28.871 -6.692 -8.697 1.00 97.88 112 CYS A O 1
ATOM 809 N N . THR A 1 113 ? 29.585 -4.841 -7.669 1.00 97.69 113 THR A N 1
ATOM 810 C CA . THR A 1 113 ? 30.860 -5.396 -7.197 1.00 97.69 113 THR A CA 1
ATOM 811 C C . THR A 1 113 ? 30.982 -5.235 -5.690 1.00 97.69 113 THR A C 1
ATOM 813 O O . THR A 1 113 ? 30.524 -4.229 -5.154 1.00 97.69 113 THR A O 1
ATOM 816 N N . ALA A 1 114 ? 31.628 -6.175 -5.001 1.00 97.69 114 ALA A N 1
ATOM 817 C CA . ALA A 1 114 ? 31.945 -6.003 -3.583 1.00 97.69 114 ALA A CA 1
ATOM 818 C C . ALA A 1 114 ? 32.808 -4.744 -3.366 1.00 97.69 114 ALA A C 1
ATOM 820 O O . ALA A 1 114 ? 33.750 -4.493 -4.122 1.00 97.69 114 ALA A O 1
ATOM 821 N N . ASP A 1 115 ? 32.470 -3.952 -2.352 1.00 97.31 115 ASP A N 1
ATOM 822 C CA . ASP A 1 115 ? 33.265 -2.809 -1.911 1.00 97.31 115 ASP A CA 1
ATOM 823 C C . ASP A 1 115 ? 34.384 -3.256 -0.948 1.00 97.31 115 ASP A C 1
ATOM 825 O O . ASP A 1 115 ? 34.408 -4.388 -0.464 1.00 97.31 115 ASP A O 1
ATOM 829 N N . SER A 1 116 ? 35.332 -2.363 -0.649 1.00 96.62 116 SER A N 1
ATOM 830 C CA . SER A 1 116 ? 36.348 -2.604 0.386 1.00 96.62 116 SER A CA 1
ATOM 831 C C . SER A 1 116 ? 35.771 -2.759 1.801 1.00 96.62 116 SER A C 1
ATOM 833 O O . SER A 1 116 ? 36.414 -3.369 2.655 1.00 96.62 116 SER A O 1
ATOM 835 N N . ASN A 1 117 ? 34.576 -2.221 2.056 1.00 96.00 117 ASN A N 1
ATOM 836 C CA . ASN A 1 117 ? 33.857 -2.397 3.312 1.00 96.00 117 ASN A CA 1
ATOM 837 C C . ASN A 1 117 ? 33.130 -3.757 3.334 1.00 96.00 117 ASN A C 1
ATOM 839 O O . ASN A 1 117 ? 32.327 -4.026 2.438 1.00 96.00 117 ASN A O 1
ATOM 843 N N . PRO A 1 118 ? 33.366 -4.621 4.342 1.00 94.69 118 PRO A N 1
ATOM 844 C CA . PRO A 1 118 ? 32.718 -5.928 4.424 1.00 94.69 118 PRO A CA 1
ATOM 845 C C . PRO A 1 118 ? 31.187 -5.853 4.342 1.00 94.69 118 PRO A C 1
ATOM 847 O O . PRO A 1 118 ? 30.552 -5.098 5.075 1.00 94.69 118 PRO A O 1
ATOM 850 N N . GLY A 1 119 ? 30.598 -6.666 3.459 1.00 93.38 119 GLY A N 1
ATOM 851 C CA . GLY A 1 119 ? 29.145 -6.754 3.267 1.00 93.38 119 GLY A CA 1
ATOM 852 C C . GLY A 1 119 ? 28.527 -5.629 2.430 1.00 93.38 119 GLY A C 1
ATOM 853 O O . GLY A 1 119 ? 27.338 -5.695 2.130 1.00 93.38 119 GLY A O 1
ATOM 854 N N . VAL A 1 120 ? 29.316 -4.632 2.020 1.00 96.31 120 VAL A N 1
ATOM 855 C CA . VAL A 1 120 ? 28.854 -3.526 1.178 1.00 96.31 120 VAL A CA 1
ATOM 856 C C . VAL A 1 120 ? 29.110 -3.856 -0.292 1.00 96.31 120 VAL A C 1
ATOM 858 O O . VAL A 1 120 ? 30.192 -4.306 -0.672 1.00 96.31 120 VAL A O 1
ATOM 861 N N . TYR A 1 121 ? 28.123 -3.592 -1.140 1.00 97.81 121 TYR A N 1
ATOM 862 C CA . TYR A 1 121 ? 28.212 -3.733 -2.589 1.00 97.81 121 TYR A CA 1
ATOM 863 C C . TYR A 1 121 ? 28.101 -2.373 -3.256 1.00 97.81 121 TYR A C 1
ATOM 865 O O . TYR A 1 121 ? 27.221 -1.579 -2.940 1.00 97.81 121 TYR A O 1
ATOM 873 N N . ARG A 1 122 ? 28.981 -2.124 -4.218 1.00 97.69 122 ARG A N 1
ATOM 874 C CA . ARG A 1 122 ? 28.935 -0.973 -5.107 1.00 97.69 122 ARG A CA 1
ATOM 875 C C . ARG A 1 122 ? 28.156 -1.349 -6.364 1.00 97.69 122 ARG A C 1
ATOM 877 O O . ARG A 1 122 ? 28.608 -2.201 -7.124 1.00 97.69 122 ARG A O 1
ATOM 884 N N . CYS A 1 123 ? 27.023 -0.701 -6.590 1.00 97.81 123 CYS A N 1
ATOM 885 C CA . CYS A 1 123 ? 26.120 -0.948 -7.711 1.00 97.81 123 CYS A CA 1
ATOM 886 C C . CYS A 1 123 ? 25.990 0.302 -8.586 1.00 97.81 123 CYS A C 1
ATOM 888 O O . CYS A 1 123 ? 25.936 1.407 -8.043 1.00 97.81 123 CYS A O 1
ATOM 890 N N . PRO A 1 124 ? 25.921 0.177 -9.921 1.00 97.19 124 PRO A N 1
ATOM 891 C CA . PRO A 1 124 ? 25.730 1.336 -10.781 1.00 97.19 124 PRO A CA 1
ATOM 892 C C . PRO A 1 124 ? 24.333 1.935 -10.597 1.00 97.19 124 PRO A C 1
ATOM 894 O O . PRO A 1 124 ? 23.344 1.223 -10.428 1.00 97.19 124 PRO A O 1
ATOM 897 N N . VAL A 1 125 ? 24.246 3.258 -10.690 1.00 95.31 125 VAL A N 1
ATOM 898 C CA . VAL A 1 125 ? 22.965 3.968 -10.733 1.00 95.31 125 VAL A CA 1
ATOM 899 C C . VAL A 1 125 ? 22.277 3.669 -12.069 1.00 95.31 125 VAL A C 1
ATOM 901 O O . VAL A 1 125 ? 22.878 3.904 -13.123 1.00 95.31 125 VAL A O 1
ATOM 904 N N . PRO A 1 126 ? 21.033 3.163 -12.074 1.00 93.56 126 PRO A N 1
ATOM 905 C CA . PRO A 1 126 ? 20.348 2.845 -13.310 1.00 93.56 126 PRO A CA 1
ATOM 906 C C . PRO A 1 126 ? 19.867 4.103 -14.028 1.00 93.56 126 PRO A C 1
ATOM 908 O O . PRO A 1 126 ? 19.628 5.159 -13.433 1.00 93.56 126 PRO A O 1
ATOM 911 N N . SER A 1 127 ? 19.675 3.981 -15.341 1.00 89.44 127 SER A N 1
ATOM 912 C CA . SER A 1 127 ? 19.087 5.055 -16.137 1.00 89.44 127 SER A CA 1
ATOM 913 C C . SER A 1 127 ? 17.685 5.391 -15.623 1.00 89.44 127 SER A C 1
ATOM 915 O O . SER A 1 127 ? 16.833 4.506 -15.537 1.00 89.44 127 SER A O 1
ATOM 917 N N . GLY A 1 128 ? 17.431 6.670 -15.348 1.00 85.44 128 GLY A N 1
ATOM 918 C CA . GLY A 1 128 ? 16.130 7.144 -14.878 1.00 85.44 128 GLY A CA 1
ATOM 919 C C . GLY A 1 128 ? 15.977 7.204 -13.360 1.00 85.44 128 GLY A C 1
ATOM 920 O O . GLY A 1 128 ? 14.905 7.586 -12.914 1.00 85.44 128 GLY A O 1
ATOM 921 N N . PHE A 1 129 ? 17.011 6.883 -12.571 1.00 90.88 129 PHE A N 1
ATOM 922 C CA . PHE A 1 129 ? 17.010 7.193 -11.140 1.00 90.88 129 PHE A CA 1
ATOM 923 C C . PHE A 1 129 ? 16.780 8.693 -10.901 1.00 90.88 129 PHE A C 1
ATOM 925 O O . PHE A 1 129 ? 17.445 9.536 -11.508 1.00 90.88 129 PHE A O 1
ATOM 932 N N . ALA A 1 130 ? 15.861 9.024 -9.996 1.00 87.81 130 ALA A N 1
ATOM 933 C CA . ALA A 1 130 ? 15.622 10.399 -9.586 1.00 87.81 130 ALA A CA 1
ATOM 934 C C . ALA A 1 130 ? 16.558 10.761 -8.424 1.00 87.81 130 ALA A C 1
ATOM 936 O O . ALA A 1 130 ? 16.300 10.426 -7.270 1.00 87.81 130 ALA A O 1
ATOM 937 N N . SER A 1 131 ? 17.679 11.417 -8.731 1.00 85.44 131 SER A N 1
ATOM 938 C CA . SER A 1 131 ? 18.755 11.677 -7.762 1.00 85.44 131 SER A CA 1
ATOM 939 C C . SER A 1 131 ? 18.337 12.520 -6.556 1.00 85.44 131 SER A C 1
ATOM 941 O O . SER A 1 131 ? 18.929 12.402 -5.491 1.00 85.44 131 SER A O 1
ATOM 943 N N . ASP A 1 132 ? 17.311 13.354 -6.705 1.00 83.69 132 ASP A N 1
ATOM 944 C CA . ASP A 1 132 ? 16.692 14.148 -5.639 1.00 83.69 132 ASP A CA 1
ATOM 945 C C . ASP A 1 132 ? 15.843 13.312 -4.662 1.00 83.69 132 ASP A C 1
ATOM 947 O O . ASP A 1 132 ? 15.455 13.799 -3.598 1.00 83.69 132 ASP A O 1
ATOM 951 N N . ALA A 1 133 ? 15.592 12.039 -4.979 1.00 77.19 133 ALA A N 1
ATOM 952 C CA . ALA A 1 133 ? 15.037 11.073 -4.039 1.00 77.19 133 ALA A CA 1
ATOM 953 C C . ALA A 1 133 ? 16.084 10.557 -3.033 1.00 77.19 133 ALA A C 1
ATOM 955 O O . ALA A 1 133 ? 15.713 10.091 -1.954 1.00 77.19 133 ALA A O 1
ATOM 956 N N . ALA A 1 134 ? 17.380 10.629 -3.361 1.00 76.88 134 ALA A N 1
ATOM 957 C CA . ALA A 1 134 ? 18.444 10.131 -2.493 1.00 76.88 134 ALA A CA 1
ATOM 958 C C . ALA A 1 134 ? 18.502 10.914 -1.174 1.00 76.88 134 ALA A C 1
ATOM 960 O O . ALA A 1 134 ? 18.505 12.144 -1.166 1.00 76.88 134 ALA A O 1
ATOM 961 N N . GLY A 1 135 ? 18.563 10.204 -0.044 1.00 69.12 135 GLY A N 1
ATOM 962 C CA . GLY A 1 135 ? 18.610 10.831 1.284 1.00 69.12 135 GLY A CA 1
ATOM 963 C C . GLY A 1 135 ? 17.281 11.437 1.745 1.00 69.12 135 GLY A C 1
ATOM 964 O O . GLY A 1 135 ? 17.179 11.898 2.882 1.00 69.12 135 GLY A O 1
ATOM 965 N N . ASN A 1 136 ? 16.246 11.411 0.906 1.00 76.81 136 ASN A N 1
ATOM 966 C CA . ASN A 1 136 ? 14.916 11.857 1.273 1.00 76.81 136 ASN A CA 1
ATOM 967 C C . ASN A 1 136 ? 14.108 10.671 1.823 1.00 76.81 136 ASN A C 1
ATOM 969 O O . ASN A 1 136 ? 13.815 9.707 1.120 1.00 76.81 136 ASN A O 1
ATOM 973 N N . TYR A 1 137 ? 13.710 10.766 3.092 1.00 69.06 137 TYR A N 1
ATOM 974 C CA . TYR A 1 137 ? 12.962 9.728 3.812 1.00 69.06 137 TYR A CA 1
ATOM 975 C C . TYR A 1 137 ? 11.571 9.428 3.213 1.00 69.06 137 TYR A C 1
ATOM 977 O O . TYR A 1 137 ? 10.952 8.411 3.533 1.00 69.06 137 TYR A O 1
ATOM 985 N N . HIS A 1 138 ? 11.062 10.288 2.327 1.00 72.56 138 HIS A N 1
ATOM 986 C CA . HIS A 1 138 ? 9.836 10.036 1.569 1.00 72.56 138 HIS A CA 1
ATOM 987 C C . HIS A 1 138 ? 10.015 9.030 0.430 1.00 72.56 138 HIS A C 1
ATOM 989 O O . HIS A 1 138 ? 9.012 8.613 -0.153 1.00 72.56 138 HIS A O 1
ATOM 995 N N . TYR A 1 139 ? 11.241 8.596 0.142 1.00 82.38 139 TYR A N 1
ATOM 996 C CA . TYR A 1 139 ? 11.507 7.617 -0.898 1.00 82.38 139 TYR A CA 1
ATOM 997 C C . TYR A 1 139 ? 12.219 6.392 -0.349 1.00 82.38 139 TYR A C 1
ATOM 999 O O . TYR A 1 139 ? 13.149 6.479 0.446 1.00 82.38 139 TYR A O 1
ATOM 1007 N N . CYS A 1 140 ? 11.768 5.237 -0.804 1.00 86.75 140 CYS A N 1
ATOM 1008 C CA . CYS A 1 140 ? 12.277 3.940 -0.414 1.00 86.75 140 CYS A CA 1
ATOM 1009 C C . CYS A 1 140 ? 13.169 3.379 -1.527 1.00 86.75 140 CYS A C 1
ATOM 1011 O O . CYS A 1 140 ? 12.778 3.358 -2.692 1.00 86.75 140 CYS A O 1
ATOM 1013 N N . PHE A 1 141 ? 14.372 2.939 -1.167 1.00 91.88 141 PHE A N 1
ATOM 1014 C CA . PHE A 1 141 ? 15.153 2.033 -2.003 1.00 91.88 141 PHE A CA 1
ATOM 1015 C C . PHE A 1 141 ? 14.652 0.625 -1.691 1.00 91.88 141 PHE A C 1
ATOM 1017 O O . PHE A 1 141 ? 14.696 0.212 -0.536 1.00 91.88 141 PHE A O 1
ATOM 1024 N N . VAL A 1 142 ? 14.115 -0.087 -2.673 1.00 93.31 142 VAL A N 1
ATOM 1025 C CA . VAL A 1 142 ? 13.400 -1.343 -2.432 1.00 93.31 142 VAL A CA 1
ATOM 1026 C C . VAL A 1 142 ? 14.331 -2.530 -2.656 1.00 93.31 142 VAL A C 1
ATOM 1028 O O . VAL A 1 142 ? 15.025 -2.589 -3.666 1.00 93.31 142 VAL A O 1
ATOM 1031 N N . GLN A 1 143 ? 14.298 -3.491 -1.736 1.00 94.25 143 GLN A N 1
ATOM 1032 C CA . GLN A 1 143 ? 14.778 -4.855 -1.954 1.00 94.25 143 GLN A CA 1
ATOM 1033 C C . GLN A 1 143 ? 13.562 -5.762 -2.083 1.00 94.25 143 GLN A C 1
ATOM 1035 O O . GLN A 1 143 ? 12.778 -5.854 -1.136 1.00 94.25 143 GLN A O 1
ATOM 1040 N N . ARG A 1 144 ? 13.377 -6.404 -3.242 1.00 91.31 144 ARG A N 1
ATOM 1041 C CA . ARG A 1 144 ? 12.207 -7.262 -3.477 1.00 91.31 144 ARG A CA 1
ATOM 1042 C C . ARG A 1 144 ? 12.265 -8.512 -2.617 1.00 91.31 144 ARG A C 1
ATOM 1044 O O . ARG A 1 144 ? 11.266 -8.892 -2.008 1.00 91.31 144 ARG A O 1
ATOM 1051 N N . ASN A 1 145 ? 13.405 -9.188 -2.657 1.00 89.25 145 ASN A N 1
ATOM 1052 C CA . ASN A 1 145 ? 13.534 -10.519 -2.106 1.00 89.25 145 ASN A CA 1
ATOM 1053 C C . ASN A 1 145 ? 14.121 -10.410 -0.705 1.00 89.25 145 ASN A C 1
ATOM 1055 O O . ASN A 1 145 ? 15.310 -10.140 -0.523 1.00 89.25 145 ASN A O 1
ATOM 1059 N N . THR A 1 146 ? 13.268 -10.645 0.282 1.00 86.94 146 THR A N 1
ATOM 1060 C CA . THR A 1 146 ? 13.685 -10.929 1.652 1.00 86.94 146 THR A CA 1
ATOM 1061 C C . THR A 1 146 ? 12.967 -12.167 2.138 1.00 86.94 146 THR A C 1
ATOM 1063 O O . THR A 1 146 ? 11.799 -12.387 1.802 1.00 86.94 146 THR A O 1
ATOM 1066 N N . ASN A 1 147 ? 13.687 -12.984 2.899 1.00 81.31 147 ASN A N 1
ATOM 1067 C CA . ASN A 1 147 ? 13.092 -14.144 3.540 1.00 81.31 147 ASN A CA 1
ATOM 1068 C C . ASN A 1 147 ? 12.579 -13.758 4.922 1.00 81.31 147 ASN A C 1
ATOM 1070 O O . ASN A 1 147 ? 11.488 -14.177 5.288 1.00 81.31 147 ASN A O 1
ATOM 1074 N N . HIS A 1 148 ? 13.368 -12.992 5.684 1.00 81.75 148 HIS A N 1
ATOM 1075 C CA . HIS A 1 148 ? 13.005 -12.603 7.043 1.00 81.75 148 HIS A CA 1
ATOM 1076 C C . HIS A 1 148 ? 13.882 -11.462 7.559 1.00 81.75 148 HIS A C 1
ATOM 1078 O O . HIS A 1 148 ? 14.978 -11.698 8.059 1.00 81.75 148 HIS A O 1
ATOM 1084 N N . VAL A 1 149 ? 13.374 -10.232 7.524 1.00 81.88 149 VAL A N 1
ATOM 1085 C CA . VAL A 1 149 ? 14.108 -9.086 8.068 1.00 81.88 149 VAL A CA 1
ATOM 1086 C C . VAL A 1 149 ? 13.728 -8.856 9.516 1.00 81.88 149 VAL A C 1
ATOM 1088 O O . VAL A 1 149 ? 12.632 -8.370 9.792 1.00 81.88 149 VAL A O 1
ATOM 1091 N N . ARG A 1 150 ? 14.660 -9.114 10.437 1.00 78.56 150 ARG A N 1
ATOM 1092 C CA . ARG A 1 150 ? 14.513 -8.691 11.834 1.00 78.56 150 ARG A CA 1
ATOM 1093 C C . ARG A 1 150 ? 14.966 -7.251 12.003 1.00 78.56 150 ARG A C 1
ATOM 1095 O O . ARG A 1 150 ? 16.099 -6.905 11.676 1.00 78.56 150 ARG A O 1
ATOM 1102 N N . PHE A 1 151 ? 14.123 -6.422 12.593 1.00 73.25 151 PHE A N 1
ATOM 1103 C CA . PHE A 1 151 ? 14.475 -5.070 12.997 1.00 73.25 151 PHE A CA 1
ATOM 1104 C C . PHE A 1 151 ? 14.264 -4.878 14.493 1.00 73.25 151 PHE A C 1
ATOM 1106 O O . PHE A 1 151 ? 13.489 -5.584 15.118 1.00 73.25 151 PHE A O 1
ATOM 1113 N N . LEU A 1 152 ? 14.964 -3.909 15.071 1.00 65.50 152 LEU A N 1
ATOM 1114 C CA . LEU A 1 152 ? 14.740 -3.400 16.422 1.00 65.50 152 LEU A CA 1
ATOM 1115 C C . LEU A 1 152 ? 14.389 -1.915 16.281 1.00 65.50 152 LEU A C 1
ATOM 1117 O O . LEU A 1 152 ? 14.962 -1.259 15.404 1.00 65.50 152 LEU A O 1
ATOM 1121 N N . ASP A 1 153 ? 13.430 -1.415 17.058 1.00 61.09 153 ASP A N 1
ATOM 1122 C CA . ASP A 1 153 ? 13.006 -0.014 17.055 1.00 61.09 153 ASP A CA 1
ATOM 1123 C C . ASP A 1 153 ? 13.630 0.832 18.188 1.00 61.09 153 ASP A C 1
ATOM 1125 O O . ASP A 1 153 ? 14.298 0.304 19.081 1.00 61.09 153 ASP A O 1
ATOM 1129 N N . ASP A 1 154 ? 13.455 2.162 18.153 1.00 56.03 154 ASP A N 1
ATOM 1130 C CA . ASP A 1 154 ? 14.036 3.093 19.140 1.00 56.03 154 ASP A CA 1
ATOM 1131 C C . ASP A 1 154 ? 13.566 2.812 20.568 1.00 56.03 154 ASP A C 1
ATOM 1133 O O . ASP A 1 154 ? 14.239 3.167 21.534 1.00 56.03 154 ASP A O 1
ATOM 1137 N N . ASN A 1 155 ? 12.420 2.152 20.694 1.00 54.75 155 ASN A N 1
ATOM 1138 C CA . ASN A 1 155 ? 11.823 1.762 21.956 1.00 54.75 155 ASN A CA 1
ATOM 1139 C C . ASN A 1 155 ? 12.300 0.369 22.408 1.00 54.75 155 ASN A C 1
ATOM 1141 O O . ASN A 1 155 ? 11.797 -0.160 23.398 1.00 54.75 155 ASN A O 1
ATOM 1145 N N . GLY A 1 156 ? 13.268 -0.237 21.707 1.00 58.81 156 GLY A N 1
ATOM 1146 C CA . GLY A 1 156 ? 13.771 -1.580 21.993 1.00 58.81 156 GLY A CA 1
ATOM 1147 C C . GLY A 1 156 ? 12.807 -2.691 21.572 1.00 58.81 156 GLY A C 1
ATOM 1148 O O . GLY A 1 156 ? 12.921 -3.815 22.062 1.00 58.81 156 GLY A O 1
ATOM 1149 N N . VAL A 1 157 ? 11.863 -2.400 20.675 1.00 58.69 157 VAL A N 1
ATOM 1150 C CA . VAL A 1 157 ? 10.849 -3.346 20.203 1.00 58.69 157 VAL A CA 1
ATOM 1151 C C . VAL A 1 157 ? 11.337 -4.028 18.922 1.00 58.69 157 VAL A C 1
ATOM 1153 O O . VAL A 1 157 ? 11.645 -3.360 17.939 1.00 58.69 157 VAL A O 1
ATOM 1156 N N . SER A 1 158 ? 11.460 -5.361 18.925 1.00 66.19 158 SER A N 1
ATOM 1157 C CA . SER A 1 158 ? 12.007 -6.122 17.790 1.00 66.19 158 SER A CA 1
ATOM 1158 C C . SER A 1 158 ? 10.924 -6.720 16.910 1.00 66.19 158 SER A C 1
ATOM 1160 O O . SER A 1 158 ? 10.166 -7.513 17.450 1.00 66.19 158 SER A O 1
ATOM 1162 N N . GLY A 1 159 ? 10.911 -6.455 15.606 1.00 71.31 159 GLY A N 1
ATOM 1163 C CA . GLY A 1 159 ? 9.950 -7.019 14.666 1.00 71.31 159 GLY A CA 1
ATOM 1164 C C . GLY A 1 159 ? 10.520 -7.680 13.438 1.00 71.31 159 GLY A C 1
ATOM 1165 O O . GLY A 1 159 ? 11.725 -7.687 13.231 1.00 71.31 159 GLY A O 1
ATOM 1166 N N . ASP A 1 160 ? 9.608 -8.212 12.630 1.00 80.88 160 ASP A N 1
ATOM 1167 C CA . ASP A 1 160 ? 9.917 -8.984 11.438 1.00 80.88 160 ASP A CA 1
ATOM 1168 C C . ASP A 1 160 ? 9.254 -8.344 10.207 1.00 80.88 160 ASP A C 1
ATOM 1170 O O . ASP A 1 160 ? 8.196 -7.720 10.334 1.00 80.88 160 ASP A O 1
ATOM 1174 N N . MET A 1 161 ? 9.861 -8.501 9.030 1.00 85.00 161 MET A N 1
ATOM 1175 C CA . MET A 1 161 ? 9.276 -8.195 7.718 1.00 85.00 161 MET A CA 1
ATOM 1176 C C . MET A 1 161 ? 9.551 -9.337 6.734 1.00 85.00 161 MET A C 1
ATOM 1178 O O . MET A 1 161 ? 10.589 -9.993 6.810 1.00 85.00 161 MET A O 1
ATOM 1182 N N . GLU A 1 162 ? 8.651 -9.522 5.769 1.00 86.25 162 GLU A N 1
ATOM 1183 C CA . GLU A 1 162 ? 8.787 -10.489 4.672 1.00 86.25 162 GLU A CA 1
ATOM 1184 C C . GLU A 1 162 ? 8.375 -9.848 3.339 1.00 86.25 162 GLU A C 1
ATOM 1186 O O . GLU A 1 162 ? 7.490 -8.986 3.299 1.00 86.25 162 GLU A O 1
ATOM 1191 N N . GLY A 1 163 ? 8.978 -10.287 2.230 1.00 90.00 163 GLY A N 1
ATOM 1192 C CA . GLY A 1 163 ? 8.700 -9.764 0.887 1.00 90.00 163 GLY A CA 1
ATOM 1193 C C . GLY A 1 163 ? 9.440 -8.453 0.580 1.00 90.00 163 GLY A C 1
ATOM 1194 O O . GLY A 1 163 ? 10.545 -8.243 1.079 1.00 90.00 163 GLY A O 1
ATOM 1195 N N . PRO A 1 164 ? 8.882 -7.560 -0.257 1.00 92.94 164 PRO A N 1
ATOM 1196 C CA . PRO A 1 164 ? 9.533 -6.291 -0.559 1.00 92.94 164 PRO A CA 1
ATOM 1197 C C . PRO A 1 164 ? 9.683 -5.397 0.677 1.00 92.94 164 PRO A C 1
ATOM 1199 O O . PRO A 1 164 ? 8.695 -5.084 1.347 1.00 92.94 164 PRO A O 1
ATOM 1202 N N . VAL A 1 165 ? 10.906 -4.948 0.957 1.00 91.31 165 VAL A N 1
ATOM 1203 C CA . VAL A 1 165 ? 11.233 -4.072 2.096 1.00 91.31 165 VAL A CA 1
ATOM 1204 C C . VAL A 1 165 ? 11.987 -2.825 1.653 1.00 91.31 165 VAL A C 1
ATOM 1206 O O . VAL A 1 165 ? 12.605 -2.788 0.587 1.00 91.31 165 VAL A O 1
ATOM 1209 N N . CYS A 1 166 ? 11.974 -1.811 2.515 1.00 89.94 166 CYS A N 1
ATOM 1210 C CA . CYS A 1 166 ? 12.765 -0.605 2.331 1.00 89.94 166 CYS A CA 1
ATOM 1211 C C . CYS A 1 166 ? 14.167 -0.726 2.919 1.00 89.94 166 CYS A C 1
ATOM 1213 O O . CYS A 1 166 ? 14.359 -1.166 4.054 1.00 89.94 166 CYS A O 1
ATOM 1215 N N . LEU A 1 167 ? 15.140 -0.245 2.155 1.00 89.12 167 LEU A N 1
ATOM 1216 C CA . LEU A 1 167 ? 16.471 0.085 2.628 1.00 89.12 167 LEU A CA 1
ATOM 1217 C C . LEU A 1 167 ? 16.493 1.526 3.140 1.00 89.12 167 LEU A C 1
ATOM 1219 O O . LEU A 1 167 ? 15.760 2.407 2.683 1.00 89.12 167 LEU A O 1
ATOM 1223 N N . THR A 1 168 ? 17.365 1.751 4.111 1.00 83.25 168 THR A N 1
ATOM 1224 C CA . THR A 1 168 ? 17.559 3.023 4.797 1.00 83.25 168 THR A CA 1
ATOM 1225 C C . THR A 1 168 ? 18.613 3.852 4.087 1.00 83.25 168 THR A C 1
ATOM 1227 O O . THR A 1 168 ? 19.758 3.420 3.961 1.00 83.25 168 THR A O 1
ATOM 1230 N N . TRP A 1 169 ? 18.256 5.074 3.689 1.00 85.25 169 TRP A N 1
ATOM 1231 C CA . TRP A 1 169 ? 19.229 6.022 3.156 1.00 85.25 169 TRP A CA 1
ATOM 1232 C C . TRP A 1 169 ? 20.220 6.471 4.234 1.00 85.25 169 TRP A C 1
ATOM 1234 O O . TRP A 1 169 ? 19.844 6.967 5.294 1.00 85.25 169 TRP A O 1
ATOM 1244 N N . ASN A 1 170 ? 21.499 6.341 3.920 1.00 81.62 170 ASN A N 1
ATOM 1245 C CA . ASN A 1 170 ? 22.640 6.775 4.702 1.00 81.62 170 ASN A CA 1
ATOM 1246 C C . ASN A 1 170 ? 23.280 7.986 4.005 1.00 81.62 170 ASN A C 1
ATOM 1248 O O . ASN A 1 170 ? 23.351 8.006 2.776 1.00 81.62 170 ASN A O 1
ATOM 1252 N N . THR A 1 171 ? 23.749 8.991 4.754 1.00 78.31 171 THR A N 1
ATOM 1253 C CA . THR A 1 171 ? 24.511 10.125 4.193 1.00 78.31 171 THR A CA 1
ATOM 1254 C C . THR A 1 171 ? 25.957 10.211 4.693 1.00 78.31 171 THR A C 1
ATOM 1256 O O . THR A 1 171 ? 26.677 11.120 4.291 1.00 78.31 171 THR A O 1
ATOM 1259 N N . ALA A 1 172 ? 26.398 9.302 5.563 1.00 85.50 172 ALA A N 1
ATOM 1260 C CA . ALA A 1 172 ? 27.737 9.269 6.159 1.00 85.50 172 ALA A CA 1
ATOM 1261 C C . ALA A 1 172 ? 28.785 8.532 5.298 1.00 85.50 172 ALA A C 1
ATOM 1263 O O . ALA A 1 172 ? 29.937 8.386 5.706 1.00 85.50 172 ALA A O 1
ATOM 1264 N N . GLY A 1 173 ? 28.411 8.098 4.092 1.00 89.88 173 GLY A N 1
ATOM 1265 C CA . GLY A 1 173 ? 29.303 7.413 3.160 1.00 89.88 173 GLY A CA 1
ATOM 1266 C C . GLY A 1 173 ? 29.289 5.886 3.287 1.00 89.88 173 GLY A C 1
ATOM 1267 O O . GLY A 1 173 ? 28.626 5.327 4.160 1.00 89.88 173 GLY A O 1
ATOM 1268 N N . PRO A 1 174 ? 30.035 5.184 2.415 1.00 90.69 174 PRO A N 1
ATOM 1269 C CA . PRO A 1 174 ? 30.000 3.724 2.340 1.00 90.69 174 PRO A CA 1
ATOM 1270 C C . PRO A 1 174 ? 30.653 3.026 3.536 1.00 90.69 174 PRO A C 1
ATOM 1272 O O . PRO A 1 174 ? 30.218 1.945 3.919 1.00 90.69 174 PRO A O 1
ATOM 1275 N N . GLY A 1 175 ? 31.655 3.651 4.165 1.00 90.62 175 GLY A N 1
ATOM 1276 C CA . GLY A 1 175 ? 32.298 3.107 5.367 1.00 90.62 175 GLY A CA 1
ATOM 1277 C C . GLY A 1 175 ? 31.325 2.921 6.531 1.00 90.62 175 GLY A C 1
ATOM 1278 O O . GLY A 1 175 ? 31.468 1.993 7.321 1.00 90.62 175 GLY A O 1
ATOM 1279 N N . ASP A 1 176 ? 30.293 3.763 6.595 1.00 88.56 176 ASP A N 1
ATOM 1280 C CA . ASP A 1 176 ? 29.273 3.707 7.634 1.00 88.56 176 ASP A CA 1
ATOM 1281 C C . ASP A 1 176 ? 28.225 2.599 7.399 1.00 88.56 176 ASP A C 1
ATOM 1283 O O . ASP A 1 176 ? 27.490 2.244 8.316 1.00 88.56 176 ASP A O 1
ATOM 1287 N N . LEU A 1 177 ? 28.169 2.012 6.199 1.00 89.19 177 LEU A N 1
ATOM 1288 C CA . LEU A 1 177 ? 27.280 0.887 5.882 1.00 89.19 177 LEU A CA 1
ATOM 1289 C C . LEU A 1 177 ? 27.820 -0.471 6.351 1.00 89.19 177 LEU A C 1
ATOM 1291 O O . LEU A 1 177 ? 27.060 -1.438 6.447 1.00 89.19 177 LEU A O 1
ATOM 1295 N N . SER A 1 178 ? 29.121 -0.555 6.634 1.00 89.19 178 SER A N 1
ATOM 1296 C CA . SER A 1 178 ? 29.774 -1.787 7.075 1.00 89.19 178 SER A CA 1
ATOM 1297 C C . SER A 1 178 ? 29.139 -2.309 8.367 1.00 89.19 178 SER A C 1
ATOM 1299 O O . SER A 1 178 ? 29.064 -1.594 9.368 1.00 89.19 178 SER A O 1
ATOM 1301 N N . GLY A 1 179 ? 28.657 -3.554 8.344 1.00 83.94 179 GLY A N 1
ATOM 1302 C CA . GLY A 1 179 ? 27.964 -4.176 9.478 1.00 83.94 179 GLY A CA 1
ATOM 1303 C C . GLY A 1 179 ? 26.551 -3.642 9.756 1.00 83.94 179 GLY A C 1
ATOM 1304 O O . GLY A 1 179 ? 25.976 -3.987 10.786 1.00 83.94 179 GLY A O 1
ATOM 1305 N N . LYS A 1 180 ? 25.985 -2.815 8.866 1.00 84.31 180 LYS A N 1
ATOM 1306 C CA . LYS A 1 180 ? 24.618 -2.284 8.974 1.00 84.31 180 LYS A CA 1
ATOM 1307 C C . LYS A 1 180 ? 23.764 -2.788 7.813 1.00 84.31 180 LYS A C 1
ATOM 1309 O O . LYS A 1 180 ? 23.696 -2.148 6.766 1.00 84.31 180 LYS A O 1
ATOM 1314 N N . GLU A 1 181 ? 23.131 -3.943 7.998 1.00 85.75 181 GLU A N 1
ATOM 1315 C CA . GLU A 1 181 ? 22.191 -4.500 7.018 1.00 85.75 181 GLU A CA 1
ATOM 1316 C C . GLU A 1 181 ? 21.034 -3.540 6.721 1.00 85.75 181 GLU A C 1
ATOM 1318 O O . GLU A 1 181 ? 20.624 -2.736 7.565 1.00 85.75 181 GLU A O 1
ATOM 1323 N N . GLY A 1 182 ? 20.533 -3.606 5.488 1.00 87.06 182 GLY A N 1
ATOM 1324 C CA . GLY A 1 182 ? 19.432 -2.771 5.031 1.00 87.06 182 GLY A CA 1
ATOM 1325 C C . GLY A 1 182 ? 19.790 -1.314 4.769 1.00 87.06 182 GLY A C 1
ATOM 1326 O O . GLY A 1 182 ? 18.897 -0.466 4.763 1.00 87.06 182 GLY A O 1
ATOM 1327 N N . GLY A 1 183 ? 21.071 -0.986 4.610 1.00 89.38 183 GLY A N 1
ATOM 1328 C CA . GLY A 1 183 ? 21.540 0.376 4.369 1.00 89.38 183 GLY A CA 1
ATOM 1329 C C . GLY A 1 183 ? 21.846 0.647 2.896 1.00 89.38 183 GLY A C 1
ATOM 1330 O O . GLY A 1 183 ? 22.339 -0.226 2.185 1.00 89.38 183 GLY A O 1
ATOM 1331 N N . VAL A 1 184 ? 21.608 1.880 2.448 1.00 92.94 184 VAL A N 1
ATOM 1332 C CA . VAL A 1 184 ? 22.030 2.361 1.128 1.00 92.94 184 VAL A CA 1
ATOM 1333 C C . VAL A 1 184 ? 22.618 3.768 1.201 1.00 92.94 184 VAL A C 1
ATOM 1335 O O . VAL A 1 184 ? 22.070 4.649 1.850 1.00 92.94 184 VAL A O 1
ATOM 1338 N N . PHE A 1 185 ? 23.721 4.007 0.501 1.00 93.06 185 PHE A N 1
ATOM 1339 C CA . PHE A 1 185 ? 24.348 5.314 0.319 1.00 93.06 185 PHE A CA 1
ATOM 1340 C C . PHE A 1 185 ? 24.463 5.619 -1.176 1.00 93.06 185 PHE A C 1
ATOM 1342 O O . PHE A 1 185 ? 24.865 4.763 -1.961 1.00 93.06 185 PHE A O 1
ATOM 1349 N N . TYR A 1 186 ? 24.132 6.844 -1.574 1.00 94.38 186 TYR A N 1
ATOM 1350 C CA . TYR A 1 186 ? 24.346 7.344 -2.931 1.00 94.38 186 TYR A CA 1
ATOM 1351 C C . TYR A 1 186 ? 25.539 8.301 -2.933 1.00 94.38 186 TYR A C 1
ATOM 1353 O O . TYR A 1 186 ? 25.547 9.264 -2.169 1.00 94.38 186 TYR A O 1
ATOM 1361 N N . ASP A 1 187 ? 26.526 8.064 -3.802 1.00 93.75 187 ASP A N 1
ATOM 1362 C CA . ASP A 1 187 ? 27.760 8.865 -3.854 1.00 93.75 187 ASP A CA 1
ATOM 1363 C C . ASP A 1 187 ? 27.604 10.250 -4.499 1.00 93.75 187 ASP A C 1
ATOM 1365 O O . ASP A 1 187 ? 28.581 10.990 -4.616 1.00 93.75 187 ASP A O 1
ATOM 1369 N N . GLY A 1 188 ? 26.390 10.612 -4.924 1.00 91.75 188 GLY A N 1
ATOM 1370 C CA . GLY A 1 188 ? 26.140 11.835 -5.685 1.00 91.75 188 GLY A CA 1
ATOM 1371 C C . GLY A 1 188 ? 26.570 11.741 -7.153 1.00 91.75 188 GLY A C 1
ATOM 1372 O O . GLY A 1 188 ? 26.452 12.727 -7.878 1.00 91.75 188 GLY A O 1
ATOM 1373 N N . GLY A 1 189 ? 27.070 10.583 -7.588 1.00 92.94 189 GLY A N 1
ATOM 1374 C CA . GLY A 1 189 ? 27.611 10.331 -8.913 1.00 92.94 189 GLY A CA 1
ATOM 1375 C C . GLY A 1 189 ? 26.984 9.104 -9.565 1.00 92.94 189 GLY A C 1
ATOM 1376 O O . GLY A 1 189 ? 25.829 9.120 -9.978 1.00 92.94 189 GLY A O 1
ATOM 1377 N N . SER A 1 190 ? 27.780 8.056 -9.761 1.00 94.88 190 SER A N 1
ATOM 1378 C CA . SER A 1 190 ? 27.396 6.913 -10.601 1.00 94.88 190 SER A CA 1
ATOM 1379 C C . SER A 1 190 ? 27.100 5.645 -9.816 1.00 94.88 190 SER A C 1
ATOM 1381 O O . SER A 1 190 ? 26.819 4.627 -10.448 1.00 94.88 190 SER A O 1
ATOM 1383 N N . ASN A 1 191 ? 27.191 5.664 -8.481 1.00 97.12 191 ASN A N 1
ATOM 1384 C CA . ASN A 1 191 ? 27.096 4.437 -7.695 1.00 97.12 191 ASN A CA 1
ATOM 1385 C C . ASN A 1 191 ? 26.192 4.567 -6.473 1.00 97.12 191 ASN A C 1
ATOM 1387 O O . ASN A 1 191 ? 26.205 5.557 -5.740 1.00 97.12 191 ASN A O 1
ATOM 1391 N N . PHE A 1 192 ? 25.486 3.476 -6.213 1.00 97.06 192 PHE A N 1
ATOM 1392 C CA . PHE A 1 192 ? 24.978 3.140 -4.899 1.00 97.06 192 PHE A CA 1
ATOM 1393 C C . PHE A 1 192 ? 25.970 2.244 -4.173 1.00 97.06 192 PHE A C 1
ATOM 1395 O O . PHE A 1 192 ? 26.648 1.418 -4.781 1.00 97.06 192 PHE A O 1
ATOM 1402 N N . TYR A 1 193 ? 26.009 2.389 -2.860 1.00 96.81 193 TYR A N 1
ATOM 1403 C CA . TYR A 1 193 ? 26.664 1.483 -1.938 1.00 96.81 193 TYR A CA 1
ATOM 1404 C C . TYR A 1 193 ? 25.575 0.879 -1.068 1.00 96.81 193 TYR A C 1
ATOM 1406 O O . TYR A 1 193 ? 24.790 1.620 -0.485 1.00 96.81 193 TYR A O 1
ATOM 1414 N N . ILE A 1 194 ? 25.473 -0.443 -1.043 1.00 95.75 194 ILE A N 1
ATOM 1415 C CA . ILE A 1 194 ? 24.309 -1.153 -0.515 1.00 95.75 194 ILE A CA 1
ATOM 1416 C C . ILE A 1 194 ? 24.781 -2.258 0.420 1.00 95.75 194 ILE A C 1
ATOM 1418 O O . ILE A 1 194 ? 25.641 -3.050 0.037 1.00 95.75 194 ILE A O 1
ATOM 1422 N N . THR A 1 195 ? 24.179 -2.351 1.601 1.00 94.25 195 THR A N 1
ATOM 1423 C CA . THR A 1 195 ? 24.252 -3.539 2.458 1.00 94.25 195 THR A CA 1
ATOM 1424 C C . THR A 1 195 ? 22.878 -4.210 2.426 1.00 94.25 195 THR A C 1
ATOM 1426 O O . THR A 1 195 ? 21.943 -3.687 3.039 1.00 94.25 195 THR A O 1
ATOM 1429 N N . PRO A 1 196 ? 22.712 -5.321 1.691 1.00 93.44 196 PRO A N 1
ATOM 1430 C CA . PRO A 1 196 ? 21.429 -6.006 1.554 1.00 93.44 196 PRO A CA 1
ATOM 1431 C C . PRO A 1 196 ? 20.935 -6.536 2.905 1.00 93.44 196 PRO A C 1
ATOM 1433 O O . PRO A 1 196 ? 21.736 -6.809 3.801 1.00 93.44 196 PRO A O 1
ATOM 1436 N N . TRP A 1 197 ? 19.624 -6.705 3.052 1.00 91.19 197 TRP A N 1
ATOM 1437 C CA . TRP A 1 197 ? 19.075 -7.492 4.157 1.00 91.19 197 TRP A CA 1
ATOM 1438 C C . TRP A 1 197 ? 19.390 -8.985 3.983 1.00 91.19 197 TRP A C 1
ATOM 1440 O O . TRP A 1 197 ? 19.611 -9.452 2.860 1.00 91.19 197 TRP A O 1
ATOM 1450 N N . ASP A 1 198 ? 19.384 -9.725 5.094 1.00 88.00 198 ASP A N 1
ATOM 1451 C CA . ASP A 1 198 ? 19.586 -11.181 5.176 1.00 88.00 198 ASP A CA 1
ATOM 1452 C C . ASP A 1 198 ? 20.957 -11.652 4.648 1.00 88.00 198 ASP A C 1
ATOM 1454 O O . ASP A 1 198 ? 21.128 -12.811 4.260 1.00 88.00 198 ASP A O 1
ATOM 1458 N N . GLY A 1 199 ? 21.939 -10.746 4.575 1.00 87.56 199 GLY A N 1
ATOM 1459 C CA . GLY A 1 199 ? 23.255 -11.020 3.996 1.00 87.56 199 GLY A CA 1
ATOM 1460 C C . GLY A 1 199 ? 23.218 -11.466 2.528 1.00 87.56 199 GLY A C 1
ATOM 1461 O O . GLY A 1 199 ? 24.166 -12.103 2.061 1.00 87.56 199 GLY A O 1
ATOM 1462 N N . LEU A 1 200 ? 22.134 -11.174 1.797 1.00 92.25 200 LEU A N 1
ATOM 1463 C CA . LEU A 1 200 ? 21.984 -11.589 0.402 1.00 92.25 200 LEU A CA 1
ATOM 1464 C C . LEU A 1 200 ? 23.035 -10.933 -0.493 1.00 92.25 200 LEU A C 1
ATOM 1466 O O . LEU A 1 200 ? 23.490 -9.818 -0.252 1.00 92.25 200 LEU A O 1
ATOM 1470 N N . SER A 1 201 ? 23.403 -11.614 -1.576 1.00 94.06 201 SER A N 1
ATOM 1471 C CA . SER A 1 201 ? 24.128 -10.959 -2.668 1.00 94.06 201 SER A CA 1
ATOM 1472 C C . SER A 1 201 ? 23.165 -10.122 -3.530 1.00 94.06 201 SER A C 1
ATOM 1474 O O . SER A 1 201 ? 21.977 -10.451 -3.596 1.00 94.06 201 SER A O 1
ATOM 1476 N N . PRO A 1 202 ? 23.638 -9.080 -4.243 1.00 93.69 202 PRO A N 1
ATOM 1477 C CA . PRO A 1 202 ? 22.777 -8.237 -5.073 1.00 93.69 202 PRO A CA 1
ATOM 1478 C C . PRO A 1 202 ? 21.897 -9.014 -6.061 1.00 93.69 202 PRO A C 1
ATOM 1480 O O . PRO A 1 202 ? 20.693 -8.789 -6.105 1.00 93.69 202 PRO A O 1
ATOM 1483 N N . GLY A 1 203 ? 22.451 -10.008 -6.765 1.00 91.38 203 GLY A N 1
ATOM 1484 C CA . GLY A 1 203 ? 21.682 -10.827 -7.713 1.00 91.38 203 GLY A CA 1
ATOM 1485 C C . GLY A 1 203 ? 20.592 -11.706 -7.080 1.00 91.38 203 GLY A C 1
ATOM 1486 O O . GLY A 1 203 ? 19.768 -12.262 -7.799 1.00 91.38 203 GLY A O 1
ATOM 1487 N N . GLN A 1 204 ? 20.582 -11.858 -5.753 1.00 93.75 204 GLN A N 1
ATOM 1488 C CA . GLN A 1 204 ? 19.504 -12.522 -5.013 1.00 93.75 204 GLN A CA 1
ATOM 1489 C C . GLN A 1 204 ? 18.500 -11.518 -4.441 1.00 93.75 204 GLN A C 1
ATOM 1491 O O . GLN A 1 204 ? 17.318 -11.840 -4.354 1.00 93.75 204 GLN A O 1
ATOM 1496 N N . ALA A 1 205 ? 18.968 -10.335 -4.038 1.00 91.94 205 ALA A N 1
ATOM 1497 C CA . ALA A 1 205 ? 18.178 -9.324 -3.345 1.00 91.94 205 ALA A CA 1
ATOM 1498 C C . ALA A 1 205 ? 17.138 -8.646 -4.253 1.00 91.94 205 ALA A C 1
ATOM 1500 O O . ALA A 1 205 ? 16.013 -8.427 -3.804 1.00 91.94 205 ALA A O 1
ATOM 1501 N N . ASP A 1 206 ? 17.499 -8.399 -5.518 1.00 93.75 206 ASP A N 1
ATOM 1502 C CA . ASP A 1 206 ? 16.693 -7.695 -6.527 1.00 93.75 206 ASP A CA 1
ATOM 1503 C C . ASP A 1 206 ? 16.283 -6.274 -6.094 1.00 93.75 206 ASP A C 1
ATOM 1505 O O . ASP A 1 206 ? 15.395 -6.072 -5.255 1.00 93.75 206 ASP A O 1
ATOM 1509 N N . PHE A 1 207 ? 17.001 -5.286 -6.620 1.00 94.44 207 PHE A N 1
ATOM 1510 C CA . PHE A 1 207 ? 17.015 -3.920 -6.120 1.00 94.44 207 PHE A CA 1
ATOM 1511 C C . PHE A 1 207 ? 16.344 -2.938 -7.060 1.00 94.44 207 PHE A C 1
ATOM 1513 O O . PHE A 1 207 ? 16.694 -2.817 -8.231 1.00 94.44 207 PHE A O 1
ATOM 1520 N N . TRP A 1 208 ? 15.485 -2.095 -6.490 1.00 93.19 208 TRP A N 1
ATOM 1521 C CA . TRP A 1 208 ? 14.794 -1.062 -7.247 1.00 93.19 208 TRP A CA 1
ATOM 1522 C C . TRP A 1 208 ? 14.877 0.297 -6.580 1.00 93.19 208 TRP A C 1
ATOM 1524 O O . TRP A 1 208 ? 14.820 0.439 -5.356 1.00 93.19 208 TRP A O 1
ATOM 1534 N N . VAL A 1 209 ? 14.951 1.329 -7.412 1.00 91.19 209 VAL A N 1
ATOM 1535 C CA . VAL A 1 209 ? 15.104 2.713 -6.965 1.00 91.19 209 VAL A CA 1
ATOM 1536 C C . VAL A 1 209 ? 14.004 3.608 -7.504 1.00 91.19 209 VAL A C 1
ATOM 1538 O O . VAL A 1 209 ? 13.467 3.335 -8.575 1.00 91.19 209 VAL A O 1
ATOM 1541 N N . PRO A 1 210 ? 13.671 4.708 -6.811 1.00 89.50 210 PRO A N 1
ATOM 1542 C CA . PRO A 1 210 ? 12.724 5.685 -7.327 1.00 89.50 210 PRO A CA 1
ATOM 1543 C C . PRO A 1 210 ? 13.166 6.198 -8.705 1.00 89.50 210 PRO A C 1
ATOM 1545 O O . PRO A 1 210 ? 14.248 6.769 -8.850 1.00 89.50 210 PRO A O 1
ATOM 1548 N N . SER A 1 211 ? 12.318 6.034 -9.719 1.00 87.44 211 SER A N 1
ATOM 1549 C CA . SER A 1 211 ? 12.571 6.554 -11.071 1.00 87.44 211 SER A CA 1
ATOM 1550 C C . SER A 1 211 ? 12.025 7.968 -11.282 1.00 87.44 211 SER A C 1
ATOM 1552 O O . SER A 1 211 ? 12.093 8.532 -12.374 1.00 87.44 211 SER A O 1
ATOM 1554 N N . ARG A 1 212 ? 11.364 8.516 -10.260 1.00 80.81 212 ARG A N 1
ATOM 1555 C CA . ARG A 1 212 ? 10.702 9.814 -10.299 1.00 80.81 212 ARG A CA 1
ATOM 1556 C C . ARG A 1 212 ? 10.540 10.370 -8.890 1.00 80.81 212 ARG A C 1
ATOM 1558 O O . ARG A 1 212 ? 10.191 9.637 -7.967 1.00 80.81 212 ARG A O 1
ATOM 1565 N N . THR A 1 213 ? 10.696 11.680 -8.765 1.00 73.19 213 THR A N 1
ATOM 1566 C CA . THR A 1 213 ? 10.275 12.452 -7.597 1.00 73.19 213 THR A CA 1
ATOM 1567 C C . THR A 1 213 ? 8.951 13.173 -7.829 1.00 73.19 213 THR A C 1
ATOM 1569 O O . THR A 1 213 ? 8.464 13.313 -8.952 1.00 73.19 213 THR A O 1
ATOM 1572 N N . GLY A 1 214 ? 8.326 13.592 -6.732 1.00 69.00 214 GLY A N 1
ATOM 1573 C CA . GLY A 1 214 ? 7.032 14.276 -6.707 1.00 69.00 214 GLY A CA 1
ATOM 1574 C C . GLY A 1 214 ? 5.983 13.561 -5.857 1.00 69.00 214 GLY A C 1
ATOM 1575 O O . GLY A 1 214 ? 5.071 14.212 -5.369 1.00 69.00 214 GLY A O 1
ATOM 1576 N N . TYR A 1 215 ? 6.169 12.271 -5.557 1.00 73.06 215 TYR A N 1
ATOM 1577 C CA . TYR A 1 215 ? 5.247 11.470 -4.733 1.00 73.06 215 TYR A CA 1
ATOM 1578 C C . TYR A 1 215 ? 5.375 11.722 -3.215 1.00 73.06 215 TYR A C 1
ATOM 1580 O O . TYR A 1 215 ? 5.191 10.826 -2.392 1.00 73.06 215 TYR A O 1
ATOM 1588 N N . ALA A 1 216 ? 5.792 12.928 -2.829 1.00 59.00 216 ALA A N 1
ATOM 1589 C CA . ALA A 1 216 ? 6.196 13.244 -1.460 1.00 59.00 216 ALA A CA 1
ATOM 1590 C C . ALA A 1 216 ? 5.029 13.647 -0.539 1.00 59.00 216 ALA A C 1
ATOM 1592 O O . ALA A 1 216 ? 5.241 13.835 0.655 1.00 59.00 216 ALA A O 1
ATOM 1593 N N . SER A 1 217 ? 3.810 13.797 -1.066 1.00 60.56 217 SER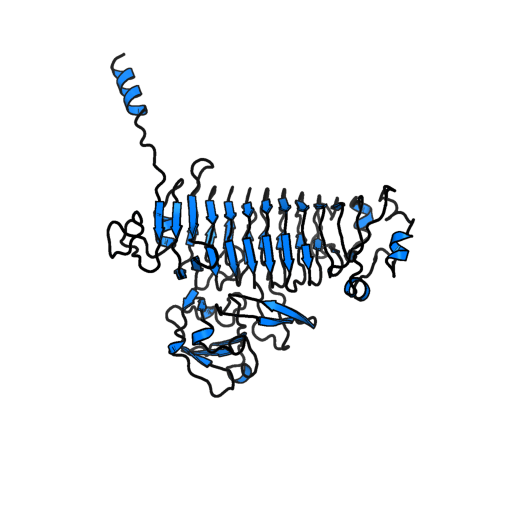 A N 1
ATOM 1594 C CA . SER A 1 217 ? 2.637 14.209 -0.284 1.00 60.56 217 SER A CA 1
ATOM 1595 C C . SER A 1 217 ? 1.554 13.138 -0.319 1.00 60.56 217 SER A C 1
ATOM 1597 O O . SER A 1 217 ? 1.440 12.427 -1.314 1.00 60.56 217 SER A O 1
ATOM 1599 N N . GLY A 1 218 ? 0.764 13.038 0.757 1.00 60.84 218 GLY A N 1
ATOM 1600 C CA . GLY A 1 218 ? -0.195 11.948 0.995 1.00 60.84 218 GLY A CA 1
ATOM 1601 C C . GLY A 1 218 ? -1.183 11.678 -0.143 1.00 60.84 218 GLY A C 1
ATOM 1602 O O . GLY A 1 218 ? -1.693 10.573 -0.229 1.00 60.84 218 GLY A O 1
ATOM 1603 N N . ALA A 1 219 ? -1.386 12.636 -1.056 1.00 71.69 219 ALA A N 1
ATOM 1604 C CA . ALA A 1 219 ? -2.252 12.500 -2.225 1.00 71.69 219 ALA A CA 1
ATOM 1605 C C . ALA A 1 219 ? -1.621 11.967 -3.497 1.00 71.69 219 ALA A C 1
ATOM 1607 O O . ALA A 1 219 ? -2.339 11.603 -4.431 1.00 71.69 219 ALA A O 1
ATOM 1608 N N . ASP A 1 220 ? -0.300 11.950 -3.566 1.00 80.75 220 ASP A N 1
ATOM 1609 C CA . ASP A 1 220 ? 0.397 11.645 -4.796 1.00 80.75 220 ASP A CA 1
ATOM 1610 C C . ASP A 1 220 ? 1.106 10.304 -4.672 1.00 80.75 220 ASP A C 1
ATOM 1612 O O . ASP A 1 220 ? 2.212 10.215 -4.146 1.00 80.75 220 ASP A O 1
ATOM 1616 N N . GLY A 1 221 ? 0.436 9.258 -5.157 1.00 85.62 221 GLY A N 1
ATOM 1617 C CA . GLY A 1 221 ? 1.016 7.933 -5.318 1.00 85.62 221 GLY A CA 1
ATOM 1618 C C . GLY A 1 221 ? 1.234 7.554 -6.784 1.00 85.62 221 GLY A C 1
ATOM 1619 O O . GLY A 1 221 ? 0.598 8.119 -7.683 1.00 85.62 221 GLY A O 1
ATOM 1620 N N . PRO A 1 222 ? 2.121 6.584 -7.055 1.00 87.62 222 PRO A N 1
ATOM 1621 C CA . PRO A 1 222 ? 2.413 6.118 -8.400 1.00 87.62 222 PRO A CA 1
ATOM 1622 C C . PRO A 1 222 ? 1.242 5.314 -8.999 1.00 87.62 222 PRO A C 1
ATOM 1624 O O . PRO A 1 222 ? 1.080 5.316 -10.221 1.00 87.62 222 PRO A O 1
ATOM 1627 N N . VAL A 1 223 ? 0.379 4.727 -8.156 1.00 94.56 223 VAL A N 1
ATOM 1628 C CA . VAL A 1 223 ? -0.963 4.248 -8.521 1.00 94.56 223 VAL A CA 1
ATOM 1629 C C . VAL A 1 223 ? -1.999 5.163 -7.876 1.00 94.56 223 VAL A C 1
ATOM 1631 O O . VAL A 1 223 ? -2.107 5.226 -6.652 1.00 94.56 223 VAL A O 1
ATOM 1634 N N . MET A 1 224 ? -2.764 5.881 -8.698 1.00 95.62 224 MET A N 1
ATOM 1635 C CA . MET A 1 224 ? -3.792 6.802 -8.219 1.00 95.62 224 MET A CA 1
ATOM 1636 C C . MET A 1 224 ? -5.146 6.481 -8.846 1.00 95.62 224 MET A C 1
ATOM 1638 O O . MET A 1 224 ? -5.286 6.507 -10.067 1.00 95.62 224 MET A O 1
ATOM 1642 N N . ILE A 1 225 ? -6.152 6.234 -8.015 1.00 96.69 225 ILE A N 1
ATOM 1643 C CA . ILE A 1 225 ? -7.552 6.106 -8.414 1.00 96.69 225 ILE A CA 1
ATOM 1644 C C . ILE A 1 225 ? -8.260 7.400 -8.012 1.00 96.69 225 ILE A C 1
ATOM 1646 O O . ILE A 1 225 ? -8.274 7.768 -6.841 1.00 96.69 225 ILE A O 1
ATOM 1650 N N . THR A 1 226 ? -8.817 8.111 -8.989 1.00 96.12 226 THR A N 1
ATOM 1651 C CA . THR A 1 226 ? -9.648 9.310 -8.767 1.00 96.12 226 THR A CA 1
ATOM 1652 C C . THR A 1 226 ? -11.021 9.215 -9.417 1.00 96.12 226 THR A C 1
ATOM 1654 O O . THR A 1 226 ? -11.769 10.190 -9.445 1.00 96.12 226 THR A O 1
ATOM 1657 N N . GLY A 1 227 ? -11.303 8.076 -10.044 1.00 93.75 227 GLY A N 1
ATOM 1658 C CA . GLY A 1 227 ? -12.563 7.780 -10.700 1.00 93.75 227 GLY A CA 1
ATOM 1659 C C . GLY A 1 227 ? -13.584 7.148 -9.760 1.00 93.75 227 GLY A C 1
ATOM 1660 O O . GLY A 1 227 ? -13.264 6.755 -8.642 1.00 93.75 227 GLY A O 1
ATOM 1661 N N . ASN A 1 228 ? -14.803 6.989 -10.268 1.00 97.00 228 ASN A N 1
ATOM 1662 C CA . ASN A 1 228 ? -15.884 6.296 -9.568 1.00 97.00 228 ASN A CA 1
ATOM 1663 C C . ASN A 1 228 ? -16.104 4.915 -10.183 1.00 97.00 228 ASN A C 1
ATOM 1665 O O . ASN A 1 228 ? -15.898 4.753 -11.389 1.00 97.00 228 ASN A O 1
ATOM 1669 N N . PHE A 1 229 ? -16.592 3.954 -9.396 1.00 97.81 229 PHE A N 1
ATOM 1670 C CA . PHE A 1 229 ? -16.918 2.597 -9.852 1.00 97.81 229 PHE A CA 1
ATOM 1671 C C . PHE A 1 229 ? -15.722 1.895 -10.518 1.00 97.81 229 PHE A C 1
ATOM 1673 O O . PHE A 1 229 ? -15.826 1.313 -11.605 1.00 97.81 229 PHE A O 1
ATOM 1680 N N . ILE A 1 230 ? -14.568 1.988 -9.858 1.00 97.94 230 ILE A N 1
ATOM 1681 C CA . ILE A 1 230 ? -13.307 1.375 -10.277 1.00 97.94 230 ILE A CA 1
ATOM 1682 C C . ILE A 1 230 ? -13.032 0.166 -9.391 1.00 97.94 230 ILE A C 1
ATOM 1684 O O . ILE A 1 230 ? -13.087 0.266 -8.169 1.00 97.94 230 ILE A O 1
ATOM 1688 N N . THR A 1 231 ? -12.677 -0.961 -10.001 1.00 98.19 231 THR A N 1
ATOM 1689 C CA . THR A 1 231 ? -12.213 -2.145 -9.272 1.00 98.19 231 THR A CA 1
ATOM 1690 C C . THR A 1 231 ? -10.754 -2.407 -9.607 1.00 98.19 231 THR A C 1
ATOM 1692 O O . THR A 1 231 ? -10.401 -2.539 -10.778 1.00 98.19 231 THR A O 1
ATOM 1695 N N . LEU A 1 232 ? -9.918 -2.516 -8.581 1.00 98.19 232 LEU A N 1
ATOM 1696 C CA . LEU A 1 232 ? -8.550 -3.003 -8.663 1.00 98.19 232 LEU A CA 1
ATOM 1697 C C . LEU A 1 232 ? -8.463 -4.330 -7.913 1.00 98.19 232 LEU A C 1
ATOM 1699 O O . LEU A 1 232 ? -8.780 -4.385 -6.726 1.00 98.19 232 LEU A O 1
ATOM 1703 N N . GLN A 1 233 ? -8.031 -5.389 -8.593 1.00 98.31 233 GLN A N 1
ATOM 1704 C CA . GLN A 1 233 ? -7.968 -6.708 -7.980 1.00 98.31 233 GLN A CA 1
ATOM 1705 C C . GLN A 1 233 ? -6.818 -7.582 -8.472 1.00 98.31 233 GLN A C 1
ATOM 1707 O O . GLN A 1 233 ? -6.360 -7.448 -9.607 1.00 98.31 233 GLN A O 1
ATOM 1712 N N . ASP A 1 234 ? -6.409 -8.523 -7.620 1.00 97.81 234 ASP A N 1
ATOM 1713 C CA . ASP A 1 234 ? -5.463 -9.598 -7.944 1.00 97.81 234 ASP A CA 1
ATOM 1714 C C . ASP A 1 234 ? -4.060 -9.102 -8.341 1.00 97.81 234 ASP A C 1
ATOM 1716 O O . ASP A 1 234 ? -3.419 -9.660 -9.233 1.00 97.81 234 ASP A O 1
ATOM 1720 N N . VAL A 1 235 ? -3.574 -8.042 -7.687 1.00 97.31 235 VAL A N 1
ATOM 1721 C CA . VAL A 1 235 ? -2.271 -7.417 -7.977 1.00 97.31 235 VAL A CA 1
ATOM 1722 C C . VAL A 1 235 ? -1.430 -7.204 -6.721 1.00 97.31 235 VAL A C 1
ATOM 1724 O O . VAL A 1 235 ? -1.941 -7.012 -5.618 1.00 97.31 235 VAL A O 1
ATOM 1727 N N . THR A 1 236 ? -0.113 -7.178 -6.899 1.00 96.81 236 THR A N 1
ATOM 1728 C CA . THR A 1 236 ? 0.842 -6.703 -5.897 1.00 96.81 236 THR A CA 1
ATOM 1729 C C . THR A 1 236 ? 1.427 -5.373 -6.355 1.00 96.81 236 THR A C 1
ATOM 1731 O O . THR A 1 236 ? 2.056 -5.306 -7.405 1.00 96.81 236 THR A O 1
ATOM 1734 N N . ILE A 1 237 ? 1.223 -4.312 -5.579 1.00 95.69 237 ILE A N 1
ATOM 1735 C CA . ILE A 1 237 ? 1.801 -2.988 -5.809 1.00 95.69 237 ILE A CA 1
ATOM 1736 C C . ILE A 1 237 ? 3.052 -2.855 -4.949 1.00 95.69 237 ILE A C 1
ATOM 1738 O O . ILE A 1 237 ? 3.007 -3.024 -3.728 1.00 95.69 237 ILE A O 1
ATOM 1742 N N . VAL A 1 238 ? 4.157 -2.497 -5.594 1.00 93.69 238 VAL A N 1
ATOM 1743 C CA . VAL A 1 238 ? 5.396 -2.123 -4.917 1.00 93.69 238 VAL A CA 1
ATOM 1744 C C . VAL A 1 238 ? 5.834 -0.773 -5.459 1.00 93.69 238 VAL A C 1
ATOM 1746 O O . VAL A 1 238 ? 5.858 -0.549 -6.671 1.00 93.69 238 VAL A O 1
ATOM 1749 N N . GLY A 1 239 ? 6.165 0.144 -4.560 1.00 90.44 239 GLY A N 1
ATOM 1750 C CA . GLY A 1 239 ? 6.589 1.484 -4.936 1.00 90.44 239 GLY A CA 1
ATOM 1751 C C . GLY A 1 239 ? 7.581 2.062 -3.942 1.00 90.44 239 GLY A C 1
ATOM 1752 O O . GLY A 1 239 ? 7.627 1.681 -2.772 1.00 90.44 239 GLY A O 1
ATOM 1753 N N . ALA A 1 240 ? 8.384 3.006 -4.417 1.00 87.25 240 ALA A N 1
ATOM 1754 C CA . ALA A 1 240 ? 9.292 3.757 -3.561 1.00 87.25 240 ALA A CA 1
ATOM 1755 C C . ALA A 1 240 ? 8.610 4.932 -2.845 1.00 87.25 240 ALA A C 1
ATOM 1757 O O . ALA A 1 240 ? 9.193 5.525 -1.939 1.00 87.25 240 ALA A O 1
ATOM 1758 N N . ALA A 1 241 ? 7.423 5.332 -3.292 1.00 86.56 241 ALA A N 1
ATOM 1759 C CA . ALA A 1 241 ? 6.759 6.547 -2.854 1.00 86.56 241 ALA A CA 1
ATOM 1760 C C . ALA A 1 241 ? 6.231 6.423 -1.429 1.00 86.56 241 ALA A C 1
ATOM 1762 O O . ALA A 1 241 ? 5.921 5.333 -0.961 1.00 86.56 241 ALA A O 1
ATOM 1763 N N . TYR A 1 242 ? 6.106 7.550 -0.730 1.00 85.00 242 TYR A N 1
ATOM 1764 C CA . TYR A 1 242 ? 5.484 7.596 0.593 1.00 85.00 242 TYR A CA 1
ATOM 1765 C C . TYR A 1 242 ? 4.058 7.025 0.585 1.00 85.00 242 TYR A C 1
ATOM 1767 O O . TYR A 1 242 ? 3.703 6.234 1.459 1.00 85.00 242 TYR A O 1
ATOM 1775 N N . THR A 1 243 ? 3.288 7.344 -0.452 1.00 90.00 243 THR A N 1
ATOM 1776 C CA . THR A 1 243 ? 1.987 6.741 -0.737 1.00 90.00 243 THR A CA 1
ATOM 1777 C C . THR A 1 243 ? 2.100 5.910 -2.007 1.00 90.00 243 THR A C 1
ATOM 1779 O O . THR A 1 243 ? 2.448 6.448 -3.051 1.00 90.00 243 THR A O 1
ATOM 1782 N N . ASN A 1 244 ? 1.824 4.608 -1.937 1.00 92.50 244 ASN A N 1
ATOM 1783 C CA . ASN A 1 244 ? 1.927 3.709 -3.094 1.00 92.50 244 ASN A CA 1
ATOM 1784 C C . ASN A 1 244 ? 0.592 3.530 -3.822 1.00 92.50 244 ASN A C 1
ATOM 1786 O O . ASN A 1 244 ? 0.566 3.427 -5.049 1.00 92.50 244 ASN A O 1
ATOM 1790 N N . LEU A 1 245 ? -0.505 3.569 -3.069 1.00 95.31 245 LEU A N 1
ATOM 1791 C CA . LEU A 1 245 ? -1.865 3.563 -3.584 1.00 95.31 245 LEU A CA 1
ATOM 1792 C C . LEU A 1 245 ? -2.601 4.776 -3.019 1.00 95.31 245 LEU A C 1
ATOM 1794 O O . LEU A 1 245 ? -2.788 4.874 -1.810 1.00 95.31 245 LEU A O 1
ATOM 1798 N N . ALA A 1 246 ? -3.012 5.692 -3.887 1.00 95.69 246 ALA A N 1
ATOM 1799 C CA . ALA A 1 246 ? -3.862 6.818 -3.522 1.00 95.69 246 ALA A CA 1
ATOM 1800 C C . ALA A 1 246 ? -5.256 6.612 -4.120 1.00 95.69 246 ALA A C 1
ATOM 1802 O O . ALA A 1 246 ? -5.388 6.364 -5.320 1.00 95.69 246 ALA A O 1
ATOM 1803 N N . VAL A 1 247 ? -6.291 6.719 -3.297 1.00 96.69 247 VAL A N 1
ATOM 1804 C CA . VAL A 1 247 ? -7.686 6.545 -3.690 1.00 96.69 247 VAL A CA 1
ATOM 1805 C C . VAL A 1 247 ? -8.481 7.789 -3.325 1.00 96.69 247 VAL A C 1
ATOM 1807 O O . VAL A 1 247 ? -8.316 8.394 -2.265 1.00 96.69 247 VAL A O 1
ATOM 1810 N N . SER A 1 248 ? -9.330 8.168 -4.266 1.00 96.00 248 SER A N 1
ATOM 1811 C CA . SER A 1 248 ? -10.335 9.212 -4.182 1.00 96.00 248 SER A CA 1
ATOM 1812 C C . SER A 1 248 ? -11.460 8.849 -5.146 1.00 96.00 248 SER A C 1
ATOM 1814 O O . SER A 1 248 ? -11.231 8.127 -6.120 1.00 96.00 248 SER A O 1
ATOM 1816 N N . GLY A 1 249 ? -12.665 9.345 -4.887 1.00 96.00 249 GLY A N 1
ATOM 1817 C CA . GLY A 1 249 ? -13.845 8.996 -5.672 1.00 96.00 249 GLY A CA 1
ATOM 1818 C C . GLY A 1 249 ? -14.747 7.994 -4.963 1.00 96.00 249 GLY A C 1
ATOM 1819 O O . GLY A 1 249 ? -14.593 7.700 -3.781 1.00 96.00 249 GLY A O 1
ATOM 1820 N N . ASP A 1 250 ? -15.737 7.509 -5.693 1.00 97.88 250 ASP A N 1
ATOM 1821 C CA . ASP A 1 250 ? -16.909 6.852 -5.130 1.00 97.88 250 ASP A CA 1
ATOM 1822 C C . ASP A 1 250 ? -17.070 5.417 -5.651 1.00 97.88 250 ASP A C 1
ATOM 1824 O O . ASP A 1 250 ? -16.912 5.175 -6.848 1.00 97.88 250 ASP A O 1
ATOM 1828 N N . ASP A 1 251 ? -17.417 4.464 -4.782 1.00 98.12 251 ASP A N 1
ATOM 1829 C CA . ASP A 1 251 ? -17.583 3.037 -5.127 1.00 98.12 251 ASP A CA 1
ATOM 1830 C C . ASP A 1 251 ? -16.293 2.425 -5.717 1.00 98.12 251 ASP A C 1
ATOM 1832 O O . ASP A 1 251 ? -16.284 1.804 -6.783 1.00 98.12 251 ASP A O 1
ATOM 1836 N N . VAL A 1 252 ? -15.161 2.652 -5.044 1.00 98.12 252 VAL A N 1
ATOM 1837 C CA . VAL A 1 252 ? -13.870 2.050 -5.413 1.00 98.12 252 VAL A CA 1
ATOM 1838 C C . VAL A 1 252 ? -13.678 0.734 -4.663 1.00 98.12 252 VAL A C 1
ATOM 1840 O O . VAL A 1 252 ? -13.775 0.693 -3.440 1.00 98.12 252 VAL A O 1
ATOM 1843 N N . SER A 1 253 ? -13.371 -0.345 -5.381 1.00 98.50 253 SER A N 1
ATOM 1844 C CA . SER A 1 253 ? -13.089 -1.661 -4.792 1.00 98.50 253 SER A CA 1
ATOM 1845 C C . SER A 1 253 ? -11.613 -2.031 -4.952 1.00 98.50 253 SER A C 1
ATOM 1847 O O . SER A 1 253 ? -11.076 -1.985 -6.058 1.00 98.50 253 SER A O 1
ATOM 1849 N N . VAL A 1 254 ? -10.969 -2.414 -3.852 1.00 98.38 254 VAL A N 1
ATOM 1850 C CA . VAL A 1 254 ? -9.587 -2.899 -3.763 1.00 98.38 254 VAL A CA 1
ATOM 1851 C C . VAL A 1 254 ? -9.641 -4.310 -3.177 1.00 98.38 254 VAL A C 1
ATOM 1853 O O . VAL A 1 254 ? -9.844 -4.489 -1.978 1.00 98.38 254 VAL A O 1
ATOM 1856 N N . GLU A 1 255 ? -9.529 -5.326 -4.032 1.00 98.50 255 GLU A N 1
ATOM 1857 C CA . GLU A 1 255 ? -9.807 -6.719 -3.658 1.00 98.50 255 GLU A CA 1
ATOM 1858 C C . GLU A 1 255 ? -8.628 -7.638 -3.959 1.00 98.50 255 GLU A C 1
ATOM 1860 O O . GLU A 1 255 ? -8.196 -7.730 -5.106 1.00 98.50 255 GLU A O 1
ATOM 1865 N N . ARG A 1 256 ? -8.126 -8.376 -2.964 1.00 98.12 256 ARG A N 1
ATOM 1866 C CA . ARG A 1 256 ? -6.924 -9.212 -3.129 1.00 98.12 256 ARG A CA 1
ATOM 1867 C C . ARG A 1 256 ? -5.781 -8.386 -3.713 1.00 98.12 256 ARG A C 1
ATOM 1869 O O . ARG A 1 256 ? -5.202 -8.721 -4.745 1.00 98.12 256 ARG A O 1
ATOM 1876 N N . VAL A 1 257 ? -5.505 -7.254 -3.072 1.00 97.81 257 VAL A N 1
ATOM 1877 C CA . VAL A 1 257 ? -4.398 -6.367 -3.424 1.00 97.81 257 VAL A CA 1
ATOM 1878 C C . VAL A 1 257 ? -3.386 -6.381 -2.295 1.00 97.81 257 VAL A C 1
ATOM 1880 O O . VAL A 1 257 ? -3.731 -6.205 -1.127 1.00 97.81 257 VAL A O 1
ATOM 1883 N N . HIS A 1 258 ? -2.122 -6.604 -2.643 1.00 96.94 258 HIS A N 1
ATOM 1884 C CA . HIS A 1 258 ? -1.019 -6.463 -1.699 1.00 96.94 258 HIS A CA 1
ATOM 1885 C C . HIS A 1 258 ? -0.283 -5.158 -1.988 1.00 96.94 258 HIS A C 1
ATOM 1887 O O . HIS A 1 258 ? 0.097 -4.930 -3.133 1.00 96.94 258 HIS A O 1
ATOM 1893 N N . VAL A 1 259 ? -0.060 -4.320 -0.979 1.00 95.81 259 VAL A N 1
ATOM 1894 C CA . VAL A 1 259 ? 0.737 -3.090 -1.101 1.00 95.81 259 VAL A CA 1
ATOM 1895 C C . VAL A 1 259 ? 1.918 -3.192 -0.151 1.00 95.81 259 VAL A C 1
ATOM 1897 O O . VAL A 1 259 ? 1.729 -3.413 1.042 1.00 95.81 259 VAL A O 1
ATOM 1900 N N . TYR A 1 260 ? 3.125 -3.037 -0.684 1.00 94.50 260 TYR A N 1
ATOM 1901 C CA . TYR A 1 260 ? 4.361 -3.028 0.098 1.00 94.50 260 TYR A CA 1
ATOM 1902 C C . TYR A 1 260 ? 4.970 -1.626 0.165 1.00 94.50 260 TYR A C 1
ATOM 1904 O O . TYR A 1 260 ? 4.621 -0.773 -0.650 1.00 94.50 260 TYR A O 1
ATOM 1912 N N . THR A 1 261 ? 5.898 -1.413 1.108 1.00 89.81 261 THR A N 1
ATOM 1913 C CA . THR A 1 261 ? 6.894 -0.314 1.151 1.00 89.81 261 THR A CA 1
ATOM 1914 C C . THR A 1 261 ? 6.364 1.122 1.250 1.00 89.81 261 THR A C 1
ATOM 1916 O O . THR A 1 261 ? 7.143 2.082 1.293 1.00 89.81 261 THR A O 1
ATOM 1919 N N . GLY A 1 262 ? 5.052 1.313 1.342 1.00 89.00 262 GLY A N 1
ATOM 1920 C CA . GLY A 1 262 ? 4.422 2.625 1.418 1.00 89.00 262 GLY A CA 1
ATOM 1921 C C . GLY A 1 262 ? 2.982 2.550 1.904 1.00 89.00 262 GLY A C 1
ATOM 1922 O O . GLY A 1 262 ? 2.396 1.475 2.014 1.00 89.00 262 GLY A O 1
ATOM 1923 N N . MET A 1 263 ? 2.423 3.719 2.193 1.00 91.44 263 MET A N 1
ATOM 1924 C CA . MET A 1 263 ? 1.056 3.869 2.679 1.00 91.44 263 MET A CA 1
ATOM 1925 C C . MET A 1 263 ? 0.042 3.694 1.543 1.00 91.44 263 MET A C 1
ATOM 1927 O O . MET A 1 263 ? 0.279 4.129 0.411 1.00 91.44 263 MET A O 1
ATOM 1931 N N . SER A 1 264 ? -1.122 3.135 1.864 1.00 95.12 264 SER A N 1
ATOM 1932 C CA . SER A 1 264 ? -2.338 3.288 1.064 1.00 95.12 264 SER A CA 1
ATOM 1933 C C . SER A 1 264 ? -3.181 4.426 1.640 1.00 95.12 264 SER A C 1
ATOM 1935 O O . SER A 1 264 ? -3.577 4.366 2.802 1.00 95.12 264 SER A O 1
ATOM 1937 N N . TRP A 1 265 ? -3.438 5.474 0.860 1.00 95.69 265 TRP A N 1
ATOM 1938 C CA . TRP A 1 265 ? -4.194 6.651 1.294 1.00 95.69 265 TRP A CA 1
ATOM 1939 C C . TRP A 1 265 ? -5.547 6.717 0.603 1.00 95.69 265 TRP A C 1
ATOM 1941 O O . TRP A 1 265 ? -5.618 6.737 -0.622 1.00 95.69 265 TRP A O 1
ATOM 1951 N N . PHE A 1 266 ? -6.611 6.794 1.388 1.00 96.69 266 PHE A N 1
ATOM 1952 C CA . PHE A 1 266 ? -7.978 6.991 0.932 1.00 96.69 266 PHE A CA 1
ATOM 1953 C C . PHE A 1 266 ? -8.432 8.339 1.465 1.00 96.69 266 PHE A C 1
ATOM 1955 O O . PHE A 1 266 ? -8.670 8.501 2.660 1.00 96.69 266 PHE A O 1
ATOM 1962 N N . ASN A 1 267 ? -8.481 9.326 0.583 1.00 95.31 267 ASN A N 1
ATOM 1963 C CA . ASN A 1 267 ? -8.633 10.720 0.975 1.00 95.31 267 ASN A CA 1
ATOM 1964 C C . ASN A 1 267 ? -10.082 11.079 1.366 1.00 95.31 267 ASN A C 1
ATOM 1966 O O . ASN A 1 267 ? -10.974 10.240 1.214 1.00 95.31 267 ASN A O 1
ATOM 1970 N N . PRO A 1 268 ? -10.364 12.325 1.796 1.00 96.38 268 PRO A N 1
ATOM 1971 C CA . PRO A 1 268 ? -11.704 12.718 2.236 1.00 96.38 268 PRO A CA 1
ATOM 1972 C C . PRO A 1 268 ? -12.773 12.654 1.136 1.00 96.38 268 PRO A C 1
ATOM 1974 O O . PRO A 1 268 ? -13.964 12.579 1.422 1.00 96.38 268 PRO A O 1
ATOM 1977 N N . GLN A 1 269 ? -12.372 12.676 -0.139 1.00 96.56 269 GLN A N 1
ATOM 1978 C CA . GLN A 1 269 ? -13.280 12.503 -1.276 1.00 96.56 269 GLN A CA 1
ATOM 1979 C C . GLN A 1 269 ? -13.588 11.028 -1.569 1.00 96.56 269 GLN A C 1
ATOM 1981 O O . GLN A 1 269 ? -14.366 10.745 -2.478 1.00 96.56 269 GLN A O 1
ATOM 1986 N N . THR A 1 270 ? -12.986 10.090 -0.838 1.00 97.50 270 THR A N 1
ATOM 1987 C CA . THR A 1 270 ? -13.303 8.668 -0.952 1.00 97.50 270 THR A CA 1
ATOM 1988 C C . THR A 1 270 ? -14.667 8.391 -0.332 1.00 97.50 270 THR A C 1
ATOM 1990 O O . THR A 1 270 ? -14.918 8.746 0.818 1.00 97.50 270 THR A O 1
ATOM 1993 N N . GLN A 1 271 ? -15.540 7.725 -1.079 1.00 98.06 271 GLN A N 1
ATOM 1994 C CA . GLN A 1 271 ? -16.875 7.329 -0.644 1.00 98.06 271 GLN A CA 1
ATOM 1995 C C . GLN A 1 271 ? -17.129 5.870 -1.028 1.00 98.06 271 GLN A C 1
ATOM 1997 O O . GLN A 1 271 ? -16.708 5.420 -2.095 1.00 98.06 271 GLN A O 1
ATOM 2002 N N . ARG A 1 272 ? -17.809 5.112 -0.161 1.00 98.19 272 ARG A N 1
ATOM 2003 C CA . ARG A 1 272 ? -18.227 3.722 -0.448 1.00 98.19 272 ARG A CA 1
ATOM 2004 C C . ARG A 1 272 ? -17.088 2.809 -0.915 1.00 98.19 272 ARG A C 1
ATOM 2006 O O . ARG A 1 272 ? -17.277 1.963 -1.788 1.00 98.19 272 ARG A O 1
ATOM 2013 N N . ALA A 1 273 ? -15.895 2.997 -0.353 1.00 98.38 273 ALA A N 1
ATOM 2014 C CA . ALA A 1 273 ? -14.752 2.152 -0.671 1.00 98.38 273 ALA A CA 1
ATOM 2015 C C . ALA A 1 273 ? -14.932 0.746 -0.085 1.00 98.38 273 ALA A C 1
ATOM 2017 O O . ALA A 1 273 ? -15.324 0.604 1.071 1.00 98.38 273 ALA A O 1
ATOM 2018 N N . LEU A 1 274 ? -14.596 -0.281 -0.862 1.00 98.56 274 LEU A N 1
ATOM 2019 C CA . LEU A 1 274 ? -14.520 -1.669 -0.410 1.00 98.56 274 LEU A CA 1
ATOM 2020 C C . LEU A 1 274 ? -13.066 -2.129 -0.450 1.00 98.56 274 LEU A C 1
ATOM 2022 O O . LEU A 1 274 ? -12.463 -2.155 -1.519 1.00 98.56 274 LEU A O 1
ATOM 2026 N N . LEU A 1 275 ? -12.518 -2.532 0.691 1.00 98.62 275 LEU A N 1
ATOM 2027 C CA . LEU A 1 275 ? -11.231 -3.211 0.780 1.00 98.62 275 LEU A CA 1
ATOM 2028 C C . LEU A 1 275 ? -11.494 -4.646 1.224 1.00 98.62 275 LEU A C 1
ATOM 2030 O O . LEU A 1 275 ? -12.060 -4.849 2.295 1.00 98.62 275 LEU A O 1
ATOM 2034 N N . ARG A 1 276 ? -11.096 -5.636 0.424 1.00 98.44 276 ARG A N 1
ATOM 2035 C CA . ARG A 1 276 ? -11.367 -7.048 0.724 1.00 98.44 276 ARG A CA 1
ATOM 2036 C C . ARG A 1 276 ? -10.147 -7.929 0.499 1.00 98.44 276 ARG A C 1
ATOM 2038 O O . ARG A 1 276 ? -9.454 -7.763 -0.506 1.00 98.44 276 ARG A O 1
ATOM 2045 N N . ASP A 1 277 ? -9.908 -8.875 1.406 1.00 97.94 277 ASP A N 1
ATOM 2046 C CA . ASP A 1 277 ? -8.884 -9.928 1.293 1.00 97.94 277 ASP A CA 1
ATOM 2047 C C . ASP A 1 277 ? -7.497 -9.370 0.913 1.00 97.94 277 ASP A C 1
ATOM 2049 O O . ASP A 1 277 ? -6.778 -9.932 0.087 1.00 97.94 277 ASP A O 1
ATOM 2053 N N . SER A 1 278 ? -7.156 -8.196 1.443 1.00 98.00 278 SER A N 1
ATOM 2054 C CA . SER A 1 278 ? -5.996 -7.403 1.022 1.00 98.00 278 SER A CA 1
ATOM 2055 C C . SER A 1 278 ? -4.942 -7.332 2.121 1.00 98.00 278 SER A C 1
ATOM 2057 O O . SER A 1 278 ? -5.225 -7.587 3.292 1.00 98.00 278 SER A O 1
ATOM 2059 N N . LYS A 1 279 ? -3.708 -6.989 1.745 1.00 96.81 279 LYS A N 1
ATOM 2060 C CA . LYS A 1 279 ? -2.580 -6.919 2.680 1.00 96.81 279 LYS A CA 1
ATOM 2061 C C . LYS A 1 279 ? -1.762 -5.659 2.465 1.00 96.81 279 LYS A C 1
ATOM 2063 O O . LYS A 1 279 ? -1.270 -5.448 1.359 1.00 96.81 279 LYS A O 1
ATOM 2068 N N . PHE A 1 280 ? -1.550 -4.864 3.505 1.00 95.62 280 PHE A N 1
ATOM 2069 C CA . PHE A 1 280 ? -0.704 -3.671 3.443 1.00 95.62 280 PHE A CA 1
ATOM 2070 C C . PHE A 1 280 ? 0.466 -3.817 4.413 1.00 95.62 280 PHE A C 1
ATOM 2072 O O . PHE A 1 280 ? 0.268 -4.047 5.605 1.00 95.62 280 PHE A O 1
ATOM 2079 N N . MET A 1 281 ? 1.686 -3.780 3.879 1.00 93.06 281 MET A N 1
ATOM 2080 C CA . MET A 1 281 ? 2.853 -4.355 4.544 1.00 93.06 281 MET A CA 1
ATOM 2081 C C . MET A 1 281 ? 4.101 -3.482 4.410 1.00 93.06 281 MET A C 1
ATOM 2083 O O . MET A 1 281 ? 4.284 -2.773 3.419 1.00 93.06 281 MET A O 1
ATOM 2087 N N . ASN A 1 282 ? 5.004 -3.607 5.383 1.00 87.50 282 ASN A N 1
ATOM 2088 C CA . ASN A 1 282 ? 6.375 -3.093 5.342 1.00 87.50 282 ASN A CA 1
ATOM 2089 C C . ASN A 1 282 ? 6.451 -1.579 5.069 1.00 87.50 282 ASN A C 1
ATOM 2091 O O . ASN A 1 282 ? 7.313 -1.119 4.321 1.00 87.50 282 ASN A O 1
ATOM 2095 N N . ALA A 1 283 ? 5.554 -0.783 5.659 1.00 81.00 283 ALA A N 1
ATOM 2096 C CA . ALA A 1 283 ? 5.554 0.679 5.504 1.00 81.00 283 ALA A CA 1
ATOM 2097 C C . ALA A 1 283 ? 6.612 1.383 6.384 1.00 81.00 283 ALA A C 1
ATOM 2099 O O . ALA A 1 283 ? 6.657 2.614 6.460 1.00 81.00 283 ALA A O 1
ATOM 2100 N N . TYR A 1 284 ? 7.472 0.614 7.052 1.00 76.06 284 TYR A N 1
ATOM 2101 C CA . TYR A 1 284 ? 8.565 1.107 7.875 1.00 76.06 284 TYR A CA 1
ATOM 2102 C C . TYR A 1 284 ? 9.628 1.865 7.075 1.00 76.06 284 TYR A C 1
ATOM 2104 O O . TYR A 1 284 ? 10.110 1.415 6.034 1.00 76.06 284 TYR A O 1
ATOM 2112 N N . ARG A 1 285 ? 10.041 3.023 7.605 1.00 71.06 285 ARG A N 1
ATOM 2113 C CA . ARG A 1 285 ? 11.128 3.845 7.056 1.00 71.06 285 ARG A CA 1
ATOM 2114 C C . ARG A 1 285 ? 11.987 4.400 8.171 1.00 71.06 285 ARG A C 1
ATOM 2116 O O . ARG A 1 285 ? 11.466 4.939 9.147 1.00 71.06 285 ARG A O 1
ATOM 2123 N N . ARG A 1 286 ? 13.303 4.307 8.015 1.00 63.91 286 ARG A N 1
ATOM 2124 C CA . ARG A 1 286 ? 14.241 4.997 8.900 1.00 63.91 286 ARG A CA 1
ATOM 2125 C C . ARG A 1 286 ? 14.535 6.398 8.346 1.00 63.91 286 ARG A C 1
ATOM 2127 O O . ARG A 1 286 ? 14.699 6.543 7.133 1.00 63.91 286 ARG A O 1
ATOM 2134 N N . PRO A 1 287 ? 14.603 7.436 9.196 1.00 58.81 287 PRO A N 1
ATOM 2135 C CA . PRO A 1 287 ? 15.135 8.731 8.807 1.00 58.81 287 PRO A CA 1
ATOM 2136 C C . PRO A 1 287 ? 16.563 8.572 8.299 1.00 58.81 287 PRO A C 1
ATOM 2138 O O . PRO A 1 28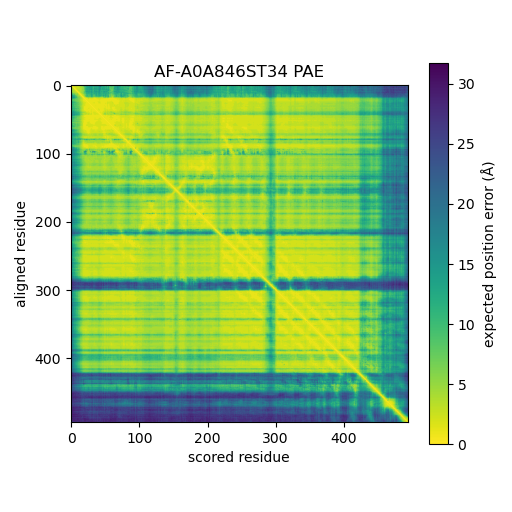7 ? 17.331 7.775 8.842 1.00 58.81 287 PRO A O 1
ATOM 2141 N N . ALA A 1 288 ? 16.940 9.393 7.322 1.00 54.16 288 ALA A N 1
ATOM 2142 C CA . ALA A 1 288 ? 18.342 9.546 6.979 1.00 54.16 288 ALA A CA 1
ATOM 2143 C C . ALA A 1 288 ? 19.119 9.978 8.237 1.00 54.16 288 ALA A C 1
ATOM 2145 O O . ALA A 1 288 ? 18.748 10.951 8.894 1.00 54.16 288 ALA A O 1
ATOM 2146 N N . ASN A 1 289 ? 20.183 9.245 8.571 1.00 53.44 289 ASN A N 1
ATOM 2147 C CA . ASN A 1 289 ? 21.112 9.522 9.678 1.00 53.44 289 ASN A CA 1
ATOM 2148 C C . ASN A 1 289 ? 20.626 9.255 11.116 1.00 53.44 289 ASN A C 1
ATOM 2150 O O . ASN A 1 289 ? 21.299 9.661 12.067 1.00 53.44 289 ASN A O 1
ATOM 2154 N N . GLY A 1 290 ? 19.506 8.551 11.309 1.00 51.72 290 GLY A N 1
ATOM 2155 C CA . GLY A 1 290 ? 19.169 7.965 12.612 1.00 51.72 290 GLY A CA 1
ATOM 2156 C C . GLY A 1 290 ? 20.024 6.721 12.866 1.00 51.72 290 GLY A C 1
ATOM 2157 O O . GLY A 1 290 ? 19.781 5.685 12.253 1.00 51.72 290 GLY A O 1
ATOM 2158 N N . PHE A 1 291 ? 21.043 6.834 13.725 1.00 49.81 291 PHE A N 1
ATOM 2159 C CA . PHE A 1 291 ? 22.051 5.789 13.970 1.00 49.81 291 PHE A CA 1
ATOM 2160 C C . PHE A 1 291 ? 22.075 5.242 15.401 1.00 49.81 291 PHE A C 1
ATOM 2162 O O . PHE A 1 291 ? 23.127 4.810 15.874 1.00 49.81 291 PHE A O 1
ATOM 2169 N N . ALA A 1 292 ? 20.935 5.156 16.087 1.00 45.44 292 ALA A N 1
ATOM 2170 C CA . ALA A 1 292 ? 20.832 3.975 16.937 1.00 45.44 292 ALA A CA 1
ATOM 2171 C C . ALA A 1 292 ? 20.672 2.783 15.972 1.00 45.44 292 ALA A C 1
ATOM 2173 O O . ALA A 1 292 ? 19.933 2.919 14.993 1.00 45.44 292 ALA A O 1
ATOM 2174 N N . PRO A 1 293 ? 21.293 1.612 16.207 1.00 44.81 293 PRO A N 1
ATOM 2175 C CA . PRO A 1 293 ? 21.037 0.371 15.451 1.00 44.81 293 PRO A CA 1
ATOM 2176 C C . PRO A 1 293 ? 19.540 0.016 15.328 1.00 44.81 293 PRO A C 1
ATOM 2178 O O . PRO A 1 293 ? 19.150 -0.879 14.576 1.00 44.81 293 PRO A O 1
ATOM 2181 N N . THR A 1 294 ? 18.714 0.750 16.074 1.00 41.00 294 THR A N 1
ATOM 2182 C CA . THR A 1 294 ? 17.306 0.563 16.296 1.00 41.00 294 THR A CA 1
ATOM 2183 C C . THR A 1 294 ? 16.443 1.782 15.920 1.00 41.00 294 THR A C 1
ATOM 2185 O O . THR A 1 294 ? 15.233 1.693 16.007 1.00 41.00 294 THR A O 1
ATOM 2188 N N . SER A 1 295 ? 16.965 2.920 15.436 1.00 41.44 295 SER A N 1
ATOM 2189 C CA . SER A 1 295 ? 16.121 4.127 15.309 1.00 41.44 295 SER A CA 1
ATOM 2190 C C . SER A 1 295 ? 15.239 4.213 14.061 1.00 41.44 295 SER A C 1
ATOM 2192 O O . SER A 1 295 ? 15.704 4.613 12.991 1.00 41.44 295 SER A O 1
ATOM 2194 N N . TRP A 1 296 ? 13.944 3.902 14.197 1.00 47.62 296 TRP A N 1
ATOM 2195 C CA . TRP A 1 296 ? 12.905 4.148 13.187 1.00 47.62 296 TRP A CA 1
ATOM 2196 C C . TRP A 1 296 ? 12.099 5.397 13.579 1.00 47.62 296 TRP A C 1
ATOM 2198 O O . TRP A 1 296 ? 11.222 5.363 14.436 1.00 47.62 296 TRP A O 1
ATOM 2208 N N . GLY A 1 297 ? 12.435 6.539 12.981 1.00 41.53 297 GLY A N 1
ATOM 2209 C CA . GLY A 1 297 ? 11.898 7.844 13.373 1.00 41.53 297 GLY A CA 1
ATOM 2210 C C . GLY A 1 297 ? 10.429 8.116 13.024 1.00 41.53 297 GLY A C 1
ATOM 2211 O O . GLY A 1 297 ? 9.761 7.372 12.310 1.00 41.53 297 GLY A O 1
ATOM 2212 N N . ARG A 1 298 ? 9.949 9.266 13.526 1.00 41.88 298 ARG A N 1
ATOM 2213 C CA . ARG A 1 298 ? 8.540 9.704 13.623 1.00 41.88 298 ARG A CA 1
ATOM 2214 C C . ARG A 1 298 ? 7.778 9.947 12.312 1.00 41.88 298 ARG A C 1
ATOM 2216 O O . ARG A 1 298 ? 6.764 10.641 12.314 1.00 41.88 298 ARG A O 1
ATOM 2223 N N . THR A 1 299 ? 8.251 9.443 11.184 1.00 45.78 299 THR A N 1
ATOM 2224 C CA . THR A 1 299 ? 7.556 9.669 9.914 1.00 45.78 299 THR A CA 1
ATOM 2225 C C . THR A 1 299 ? 6.238 8.891 9.916 1.00 45.78 299 THR A C 1
ATOM 2227 O O . THR A 1 299 ? 6.166 7.796 10.477 1.00 45.78 299 THR A O 1
ATOM 2230 N N . ASN A 1 300 ? 5.187 9.503 9.365 1.00 56.69 300 ASN A N 1
ATOM 2231 C CA . ASN A 1 300 ? 3.798 9.034 9.311 1.00 56.69 300 ASN A CA 1
ATOM 2232 C C . ASN A 1 300 ? 3.665 7.691 8.551 1.00 56.69 300 ASN A C 1
ATOM 2234 O O . ASN A 1 300 ? 3.121 7.629 7.458 1.00 56.69 300 ASN A O 1
ATOM 2238 N N . SER A 1 301 ? 4.215 6.602 9.064 1.00 67.25 301 SER A N 1
ATOM 2239 C CA . SER A 1 301 ? 4.279 5.306 8.380 1.00 67.25 301 SER A CA 1
ATOM 2240 C C . SER A 1 301 ? 3.042 4.486 8.718 1.00 67.25 301 SER A C 1
ATOM 2242 O O . SER A 1 301 ? 3.144 3.498 9.432 1.00 67.25 301 SER A O 1
ATOM 2244 N N . GLN A 1 302 ? 1.880 4.947 8.246 1.00 86.56 302 GLN A N 1
ATOM 2245 C CA . GLN A 1 302 ? 0.647 4.158 8.218 1.00 86.56 302 GLN A CA 1
ATOM 2246 C C . GLN A 1 302 ? 0.720 3.145 7.070 1.00 86.56 302 GLN A C 1
ATOM 2248 O O . GLN A 1 302 ? 1.177 3.496 5.980 1.00 86.56 302 GLN A O 1
ATOM 2253 N N . THR A 1 303 ? 0.255 1.910 7.269 1.00 92.56 303 THR A N 1
ATOM 2254 C CA . THR A 1 303 ? -0.007 0.998 6.136 1.00 92.56 303 THR A CA 1
ATOM 2255 C C . THR A 1 303 ? -1.255 1.437 5.377 1.00 92.56 303 THR A C 1
ATOM 2257 O O . THR A 1 303 ? -1.284 1.405 4.145 1.00 92.56 303 THR A O 1
ATOM 2260 N N . LEU A 1 304 ? -2.265 1.910 6.113 1.00 95.62 304 LEU A N 1
ATOM 2261 C CA . LEU A 1 304 ? -3.526 2.425 5.599 1.00 95.62 304 LEU A CA 1
ATOM 2262 C C . LEU A 1 304 ? -3.915 3.702 6.328 1.00 95.62 304 LEU A C 1
ATOM 2264 O O . LEU A 1 304 ? -3.932 3.749 7.554 1.00 95.62 304 LEU A O 1
ATOM 2268 N N . SER A 1 305 ? -4.310 4.701 5.558 1.00 95.38 305 SER A N 1
ATOM 2269 C CA . SER A 1 305 ? -4.894 5.936 6.051 1.00 95.38 305 SER A CA 1
ATOM 2270 C C . SER A 1 305 ? -6.227 6.156 5.348 1.00 95.38 305 SER A C 1
ATOM 2272 O O . SER A 1 305 ? -6.267 6.338 4.132 1.00 95.38 305 SER A O 1
ATOM 2274 N N . MET A 1 306 ? -7.319 6.074 6.102 1.00 97.44 306 MET A N 1
ATOM 2275 C CA . MET A 1 306 ? -8.688 6.256 5.636 1.00 97.44 306 MET A CA 1
ATOM 2276 C C . MET A 1 306 ? -9.243 7.572 6.173 1.00 97.44 306 MET A C 1
ATOM 2278 O O . MET A 1 306 ? -9.313 7.779 7.380 1.00 97.44 306 MET A O 1
ATOM 2282 N N . GLN A 1 307 ? -9.653 8.447 5.264 1.00 97.00 307 GLN A N 1
ATOM 2283 C CA . GLN A 1 307 ? -10.264 9.751 5.546 1.00 97.00 307 GLN A CA 1
ATOM 2284 C C . GLN A 1 307 ? -11.650 9.886 4.903 1.00 97.00 307 GLN A C 1
ATOM 2286 O O . GLN A 1 307 ? -12.355 10.864 5.128 1.00 97.00 307 GLN A O 1
ATOM 2291 N N . GLY A 1 308 ? -12.030 8.914 4.070 1.00 96.94 308 GLY A N 1
ATOM 2292 C CA . GLY A 1 308 ? -13.324 8.862 3.402 1.00 96.94 308 GLY A CA 1
ATOM 2293 C C . GLY A 1 308 ? -14.454 8.366 4.299 1.00 96.94 308 GLY A C 1
ATOM 2294 O O . GLY A 1 308 ? -14.251 8.030 5.467 1.00 96.94 308 GLY A O 1
ATOM 2295 N N . SER A 1 309 ? -15.654 8.256 3.730 1.00 98.50 309 SER A N 1
ATOM 2296 C CA . SER A 1 309 ? -16.817 7.731 4.450 1.00 98.50 309 SER A CA 1
ATOM 2297 C C . SER A 1 309 ? -17.551 6.605 3.720 1.00 98.50 309 SER A C 1
ATOM 2299 O O . SER A 1 309 ? -17.293 6.303 2.550 1.00 98.50 309 SER A O 1
ATOM 2301 N N . HIS A 1 310 ? -18.443 5.929 4.449 1.00 98.44 310 HIS A N 1
ATOM 2302 C CA . HIS A 1 310 ? -19.200 4.761 3.987 1.00 98.44 310 HIS A CA 1
ATOM 2303 C C . HIS A 1 310 ? -18.317 3.583 3.548 1.00 98.44 310 HIS A C 1
ATOM 2305 O O . HIS A 1 310 ? -18.693 2.819 2.662 1.00 98.44 310 HIS A O 1
ATOM 2311 N N . PHE A 1 311 ? -17.121 3.443 4.119 1.00 98.62 311 PHE A N 1
ATOM 2312 C CA . PHE A 1 311 ? -16.173 2.407 3.718 1.00 98.62 311 PHE A CA 1
ATOM 2313 C C . PHE A 1 311 ? -16.476 1.051 4.367 1.00 98.62 311 PHE A C 1
ATOM 2315 O O . PHE A 1 311 ? -17.029 0.954 5.461 1.00 98.62 311 PHE A O 1
ATOM 2322 N N . THR A 1 312 ? -16.064 -0.020 3.699 1.00 98.62 312 THR A N 1
ATOM 2323 C CA . THR A 1 312 ? -16.107 -1.393 4.205 1.00 98.62 312 THR A CA 1
ATOM 2324 C C . THR A 1 312 ? -14.735 -2.035 4.044 1.00 98.62 312 THR A C 1
ATOM 2326 O O . THR A 1 312 ? -14.157 -2.016 2.959 1.00 98.62 312 THR A O 1
ATOM 2329 N N . ILE A 1 313 ? -14.213 -2.602 5.127 1.00 98.56 313 ILE A N 1
ATOM 2330 C CA . ILE A 1 313 ? -12.948 -3.333 5.173 1.00 98.56 313 ILE A CA 1
ATOM 2331 C C . ILE A 1 313 ? -13.250 -4.759 5.631 1.00 98.56 313 ILE A C 1
ATOM 2333 O O . ILE A 1 313 ? -13.806 -4.955 6.708 1.00 98.56 313 ILE A O 1
ATOM 2337 N N . GLU A 1 314 ? -12.877 -5.748 4.824 1.00 98.31 314 GLU A N 1
ATOM 2338 C CA . GLU A 1 314 ? -13.125 -7.171 5.067 1.00 98.31 314 GLU A CA 1
ATOM 2339 C C . GLU A 1 314 ? -11.832 -7.975 4.910 1.00 98.31 314 GLU A C 1
ATOM 2341 O O . GLU A 1 314 ? -11.186 -7.914 3.864 1.00 98.31 314 GLU A O 1
ATOM 2346 N N . ASN A 1 315 ? -11.461 -8.757 5.926 1.00 96.88 315 ASN A N 1
ATOM 2347 C CA . ASN A 1 315 ? -10.294 -9.649 5.890 1.00 96.88 315 ASN A CA 1
ATOM 2348 C C . ASN A 1 315 ? -8.994 -8.928 5.481 1.00 96.88 315 ASN A C 1
ATOM 2350 O O . ASN A 1 315 ? -8.268 -9.370 4.587 1.00 96.88 315 ASN A O 1
ATOM 2354 N N . LEU A 1 316 ? -8.725 -7.777 6.096 1.00 97.69 316 LEU A N 1
ATOM 2355 C CA . LEU A 1 316 ? -7.521 -6.995 5.828 1.00 97.69 316 LEU A CA 1
ATOM 2356 C C . LEU A 1 316 ? -6.382 -7.446 6.747 1.00 97.69 316 LEU A C 1
ATOM 2358 O O . LEU A 1 316 ? -6.581 -7.611 7.950 1.00 97.69 316 LEU A O 1
ATOM 2362 N N . GLU A 1 317 ? -5.175 -7.579 6.199 1.00 95.44 317 GLU A N 1
ATOM 2363 C CA . GLU A 1 317 ? -3.953 -7.754 6.985 1.00 95.44 317 GLU A CA 1
ATOM 2364 C C . GLU A 1 317 ? -3.091 -6.484 6.944 1.00 95.44 317 GLU A C 1
ATOM 2366 O O . GLU A 1 317 ? -2.768 -5.981 5.866 1.00 95.44 317 GLU A O 1
ATOM 2371 N N . SER A 1 318 ? -2.695 -5.974 8.112 1.00 94.44 318 SER A N 1
ATOM 2372 C CA . SER A 1 318 ? -1.675 -4.924 8.245 1.00 94.44 318 SER A CA 1
ATOM 2373 C C . SER A 1 318 ? -0.442 -5.500 8.920 1.00 94.44 318 SER A C 1
ATOM 2375 O O . SER A 1 318 ? -0.558 -6.110 9.987 1.00 94.44 318 SER A O 1
ATOM 2377 N N . TYR A 1 319 ? 0.731 -5.293 8.327 1.00 90.19 319 TYR A N 1
ATOM 2378 C CA . TYR A 1 319 ? 1.976 -5.845 8.848 1.00 90.19 319 TYR A CA 1
ATOM 2379 C C . TYR A 1 319 ? 3.141 -4.862 8.777 1.00 90.19 319 TYR A C 1
ATOM 2381 O O . TYR A 1 319 ? 3.329 -4.192 7.763 1.00 90.19 319 TYR A O 1
ATOM 2389 N N . ALA A 1 320 ? 3.953 -4.833 9.831 1.00 85.12 320 ALA A N 1
ATOM 2390 C CA . ALA A 1 320 ? 5.247 -4.161 9.849 1.00 85.12 320 ALA A CA 1
ATOM 2391 C C . ALA A 1 320 ? 5.198 -2.697 9.391 1.00 85.12 320 ALA A C 1
ATOM 2393 O O . ALA A 1 320 ? 5.739 -2.299 8.353 1.00 85.12 320 ALA A O 1
ATOM 2394 N N . ALA A 1 321 ? 4.562 -1.873 10.215 1.00 86.62 321 ALA A N 1
ATOM 2395 C CA . ALA A 1 321 ? 4.602 -0.426 10.098 1.00 86.62 321 ALA A CA 1
ATOM 2396 C C . ALA A 1 321 ? 4.627 0.214 11.481 1.00 86.62 321 ALA A C 1
ATOM 2398 O O . ALA A 1 321 ? 4.202 -0.401 12.454 1.00 86.62 321 ALA A O 1
ATOM 2399 N N . ARG A 1 322 ? 5.089 1.465 11.582 1.00 81.81 322 ARG A N 1
ATOM 2400 C CA . ARG A 1 322 ? 5.042 2.190 12.858 1.00 81.81 322 ARG A CA 1
ATOM 2401 C C . ARG A 1 322 ? 3.606 2.514 13.237 1.00 81.81 322 ARG A C 1
ATOM 2403 O O . ARG A 1 322 ? 3.239 2.413 14.393 1.00 81.81 322 ARG A O 1
ATOM 2410 N N . GLU A 1 323 ? 2.795 2.922 12.282 1.00 86.50 323 GLU A N 1
ATOM 2411 C CA . GLU A 1 323 ? 1.372 3.146 12.476 1.00 86.50 323 GLU A CA 1
ATOM 2412 C C . GLU A 1 323 ? 0.665 2.101 11.611 1.00 86.50 323 GLU A C 1
ATOM 2414 O O . GLU A 1 323 ? 1.056 1.874 10.470 1.00 86.50 323 GLU A O 1
ATOM 2419 N N . GLY A 1 324 ? -0.313 1.383 12.146 1.00 90.75 324 GLY A N 1
ATOM 2420 C CA . GLY A 1 324 ? -1.020 0.381 11.356 1.00 90.75 324 GLY A CA 1
ATOM 2421 C C . GLY A 1 324 ? -2.028 1.066 10.453 1.00 90.75 324 GLY A C 1
ATOM 2422 O O . GLY A 1 324 ? -1.698 1.666 9.428 1.00 90.75 324 GLY A O 1
ATOM 2423 N N . ILE A 1 325 ? -3.278 1.002 10.881 1.00 95.56 325 ILE A N 1
ATOM 2424 C CA . ILE A 1 325 ? -4.417 1.546 10.164 1.00 95.56 325 ILE A CA 1
ATOM 2425 C C . ILE A 1 325 ? -4.906 2.789 10.890 1.00 95.56 325 ILE A C 1
ATOM 2427 O O . ILE A 1 325 ? -5.234 2.729 12.073 1.00 95.56 325 ILE A O 1
ATOM 2431 N N . GLY A 1 326 ? -4.969 3.905 10.171 1.00 95.25 326 GLY A N 1
ATOM 2432 C CA . GLY A 1 326 ? -5.499 5.169 10.656 1.00 95.25 326 GLY A CA 1
ATOM 2433 C C . GLY A 1 326 ? -6.836 5.535 10.026 1.00 95.25 326 GLY A C 1
ATOM 2434 O O . GLY A 1 326 ? -6.991 5.456 8.811 1.00 95.25 326 GLY A O 1
ATOM 2435 N N . PHE A 1 327 ? -7.757 6.009 10.855 1.00 96.75 327 PHE A N 1
ATOM 2436 C CA . PHE A 1 327 ? -8.998 6.680 10.487 1.00 96.75 327 PHE A CA 1
ATOM 2437 C C . PHE A 1 327 ? -8.902 8.117 10.992 1.00 96.75 327 PHE A C 1
ATOM 2439 O O . PHE A 1 327 ? -8.817 8.332 12.202 1.00 96.75 327 PHE A O 1
ATOM 2446 N N . THR A 1 328 ? -8.816 9.090 10.087 1.00 94.31 328 THR A N 1
ATOM 2447 C CA . THR A 1 328 ? -8.552 10.499 10.437 1.00 94.31 328 THR A CA 1
ATOM 2448 C C . THR A 1 328 ? -9.454 11.448 9.660 1.00 94.31 328 THR A C 1
ATOM 2450 O O . THR A 1 328 ? -10.180 11.028 8.764 1.00 94.31 328 THR A O 1
ATOM 2453 N N . ASP A 1 329 ? -9.399 12.737 10.000 1.00 92.25 329 ASP A N 1
ATOM 2454 C CA . ASP A 1 329 ? -9.990 13.829 9.215 1.00 92.25 329 ASP A CA 1
ATOM 2455 C C . ASP A 1 329 ? -11.483 13.643 8.885 1.00 92.25 329 ASP A C 1
ATOM 2457 O O . ASP A 1 329 ? -11.940 13.978 7.794 1.00 92.25 329 ASP A O 1
ATOM 2461 N N . GLY A 1 330 ? -12.257 13.126 9.846 1.00 91.25 330 GLY A N 1
ATOM 2462 C CA . GLY A 1 330 ? -13.701 12.919 9.691 1.00 91.25 330 GLY A CA 1
ATOM 2463 C C . GLY A 1 330 ? -14.110 11.616 8.997 1.00 91.25 330 GLY A C 1
ATOM 2464 O O . GLY A 1 330 ? -15.263 11.499 8.573 1.00 91.25 330 GLY A O 1
ATOM 2465 N N . ALA A 1 331 ? -13.203 10.637 8.887 1.00 97.38 331 ALA A N 1
ATOM 2466 C CA . ALA A 1 331 ? -13.539 9.299 8.404 1.00 97.38 331 ALA A CA 1
ATOM 2467 C C . ALA A 1 331 ? -14.783 8.745 9.116 1.00 97.38 331 ALA A C 1
ATOM 2469 O O . ALA A 1 331 ? -14.833 8.743 10.348 1.00 97.38 331 ALA A O 1
ATOM 2470 N N . SER A 1 332 ? -15.791 8.292 8.364 1.00 98.38 332 SER A N 1
ATOM 2471 C CA . SER A 1 332 ? -17.094 7.996 8.973 1.00 98.38 332 SER A CA 1
ATOM 2472 C C . SER A 1 332 ? -17.944 6.929 8.298 1.00 98.38 332 SER A C 1
ATOM 2474 O O . SER A 1 332 ? -17.704 6.550 7.151 1.00 98.38 332 SER A O 1
ATOM 2476 N N . PHE A 1 333 ? -18.958 6.436 9.016 1.00 98.31 333 PHE A N 1
ATOM 2477 C CA . PHE A 1 333 ? -19.903 5.415 8.537 1.00 98.31 333 PHE A CA 1
ATOM 2478 C C . PHE A 1 333 ? -19.193 4.145 8.047 1.00 98.31 333 PHE A C 1
ATOM 2480 O O . PHE A 1 333 ? -19.520 3.590 6.996 1.00 98.31 333 PHE A O 1
ATOM 2487 N N . GLY A 1 334 ? -18.154 3.740 8.773 1.00 98.25 334 GLY A N 1
ATOM 2488 C CA . GLY A 1 334 ? -17.240 2.677 8.383 1.00 98.25 334 GLY A CA 1
ATOM 2489 C C . GLY A 1 334 ? -17.581 1.331 9.008 1.00 98.25 334 GLY A C 1
ATOM 2490 O O . GLY A 1 334 ? -18.036 1.261 10.146 1.00 98.25 334 GLY A O 1
ATOM 2491 N N . THR A 1 335 ? -17.299 0.238 8.304 1.00 98.50 335 THR A N 1
ATOM 2492 C CA . THR A 1 335 ? -17.294 -1.109 8.894 1.00 98.50 335 THR A CA 1
ATOM 2493 C C . THR A 1 335 ? -15.959 -1.790 8.644 1.00 98.50 335 THR A C 1
ATOM 2495 O O . THR A 1 335 ? -15.503 -1.872 7.506 1.00 98.50 335 THR A O 1
ATOM 2498 N N . ILE A 1 336 ? -15.348 -2.314 9.702 1.00 98.50 336 ILE A N 1
ATOM 2499 C CA . ILE A 1 336 ? -14.139 -3.135 9.654 1.00 98.50 336 ILE A CA 1
ATOM 2500 C C . ILE A 1 336 ? -14.496 -4.512 10.200 1.00 98.50 336 ILE A C 1
ATOM 2502 O O . ILE A 1 336 ? -14.971 -4.623 11.324 1.00 98.50 336 ILE A O 1
ATOM 2506 N N . ASN A 1 337 ? -14.282 -5.552 9.402 1.00 97.69 337 ASN A N 1
ATOM 2507 C CA . ASN A 1 337 ? -14.586 -6.932 9.746 1.00 97.69 337 ASN A CA 1
ATOM 2508 C C . ASN A 1 337 ? -13.401 -7.844 9.410 1.00 97.69 337 ASN A C 1
ATOM 2510 O O . ASN A 1 337 ? -12.977 -7.897 8.255 1.00 97.69 337 ASN A O 1
ATOM 2514 N N . GLY A 1 338 ? -12.868 -8.570 10.390 1.00 94.81 338 GLY A N 1
ATOM 2515 C CA . GLY A 1 338 ? -11.773 -9.509 10.140 1.00 94.81 338 GLY A CA 1
ATOM 2516 C C . GLY A 1 338 ? -10.417 -8.830 9.924 1.00 94.81 338 GLY A C 1
ATOM 2517 O O . GLY A 1 338 ? -9.635 -9.270 9.083 1.00 94.81 338 GLY A O 1
ATOM 2518 N N . LEU A 1 339 ? -10.123 -7.737 10.637 1.00 96.12 339 LEU A N 1
ATOM 2519 C CA . LEU A 1 339 ? -8.785 -7.137 10.604 1.00 96.12 339 LEU A CA 1
ATOM 2520 C C . LEU A 1 339 ? -7.790 -8.017 11.365 1.00 96.12 339 LEU A C 1
ATOM 2522 O O . LEU A 1 339 ? -7.976 -8.287 12.550 1.00 96.12 339 LEU A O 1
ATOM 2526 N N . LYS A 1 340 ? -6.676 -8.363 10.723 1.00 93.44 340 LYS A N 1
ATOM 2527 C CA . LYS A 1 340 ? -5.489 -8.916 11.379 1.00 93.44 340 LYS A CA 1
ATOM 2528 C C . LYS A 1 340 ? -4.348 -7.910 11.287 1.00 93.44 340 LYS A C 1
ATOM 2530 O O . LYS A 1 340 ? -3.825 -7.670 10.204 1.00 93.44 340 LYS A O 1
ATOM 2535 N N . ALA A 1 341 ? -3.921 -7.337 12.405 1.00 92.31 341 ALA A N 1
ATOM 2536 C CA . ALA A 1 341 ? -2.852 -6.341 12.392 1.00 92.31 341 ALA A CA 1
ATOM 2537 C C . ALA A 1 341 ? -1.714 -6.693 13.353 1.00 92.31 341 ALA A C 1
ATOM 2539 O O . ALA A 1 341 ? -1.935 -6.931 14.540 1.00 92.31 341 ALA A O 1
ATOM 2540 N N . HIS A 1 342 ? -0.486 -6.746 12.830 1.00 87.12 342 HIS A N 1
ATOM 2541 C CA . HIS A 1 342 ? 0.677 -7.235 13.571 1.00 87.12 342 HIS A CA 1
ATOM 2542 C C . HIS A 1 342 ? 2.019 -6.696 13.080 1.00 87.12 342 HIS A C 1
ATOM 2544 O O . HIS A 1 342 ? 2.083 -5.967 12.103 1.00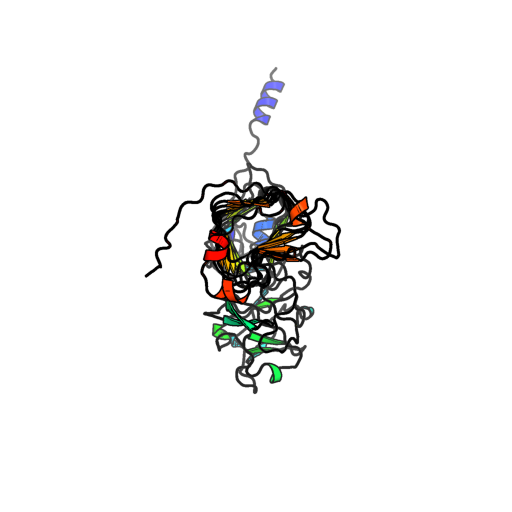 87.12 342 HIS A O 1
ATOM 2550 N N . GLY A 1 343 ? 3.113 -7.037 13.756 1.00 75.12 343 GLY A N 1
ATOM 2551 C CA . GLY A 1 343 ? 4.447 -6.618 13.322 1.00 75.12 343 GLY A CA 1
ATOM 2552 C C . GLY A 1 343 ? 4.872 -5.241 13.841 1.00 75.12 343 GLY A C 1
ATOM 2553 O O . GLY A 1 343 ? 5.461 -4.471 13.099 1.00 75.12 343 GLY A O 1
ATOM 2554 N N . HIS A 1 344 ? 4.645 -4.963 15.128 1.00 78.38 344 HIS A N 1
ATOM 2555 C CA . HIS A 1 344 ? 5.333 -3.906 15.895 1.00 78.38 344 HIS A CA 1
ATOM 2556 C C . HIS A 1 344 ? 4.888 -2.464 15.704 1.00 78.38 344 HIS A C 1
ATOM 2558 O O . HIS A 1 344 ? 5.670 -1.544 15.897 1.00 78.38 344 HIS A O 1
ATOM 2564 N N . HIS A 1 345 ? 3.603 -2.233 15.461 1.00 82.56 345 HIS A N 1
ATOM 2565 C CA . HIS A 1 345 ? 3.092 -0.866 15.426 1.00 82.56 345 HIS A CA 1
ATOM 2566 C C . HIS A 1 345 ? 3.218 -0.148 16.780 1.00 82.56 345 HIS A C 1
ATOM 2568 O O . HIS A 1 345 ? 2.967 -0.729 17.833 1.00 82.56 345 HIS A O 1
ATOM 2574 N N . ASN A 1 346 ? 3.525 1.144 16.732 1.00 83.50 346 ASN A N 1
ATOM 2575 C CA . ASN A 1 346 ? 3.283 2.107 17.797 1.00 83.50 346 ASN A CA 1
ATOM 2576 C C . ASN A 1 346 ? 1.773 2.174 18.089 1.00 83.50 346 ASN A C 1
ATOM 2578 O O . ASN A 1 346 ? 1.337 1.728 19.141 1.00 83.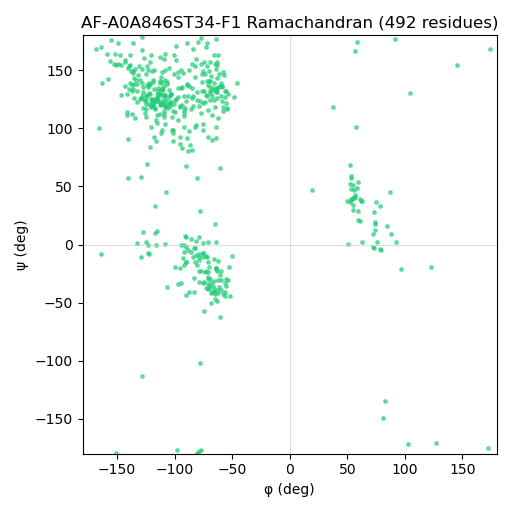50 346 ASN A O 1
ATOM 2582 N N . HIS A 1 347 ? 0.961 2.587 17.110 1.00 89.38 347 HIS A N 1
ATOM 2583 C CA . HIS A 1 347 ? -0.501 2.486 17.190 1.00 89.38 347 HIS A CA 1
ATOM 2584 C C . HIS A 1 347 ? -1.009 1.561 16.081 1.00 89.38 347 HIS A C 1
ATOM 2586 O O . HIS A 1 347 ? -0.822 1.848 14.896 1.00 89.38 347 HIS A O 1
ATOM 2592 N N . ILE A 1 348 ? -1.631 0.434 16.441 1.00 92.94 348 ILE A N 1
ATOM 2593 C CA . ILE A 1 348 ? -2.113 -0.546 15.457 1.00 92.94 348 ILE A CA 1
ATOM 2594 C C . ILE A 1 348 ? -3.380 -0.033 14.766 1.00 92.94 348 ILE A C 1
ATOM 2596 O O . ILE A 1 348 ? -3.417 0.066 13.541 1.00 92.94 348 ILE A O 1
ATOM 2600 N N . LEU A 1 349 ? -4.415 0.277 15.546 1.00 95.88 349 LEU A N 1
ATOM 2601 C CA . LEU A 1 349 ? -5.678 0.823 15.063 1.00 95.88 349 LEU A CA 1
ATOM 2602 C C . LEU A 1 349 ? -5.862 2.228 15.629 1.00 95.88 349 LEU A C 1
ATOM 2604 O O . LEU A 1 349 ? -6.135 2.396 16.813 1.00 95.88 349 LEU A O 1
ATOM 2608 N N . LYS A 1 350 ? -5.707 3.241 14.785 1.00 95.50 350 LYS A N 1
ATOM 2609 C CA . LYS A 1 350 ? -5.778 4.648 15.170 1.00 95.50 350 LYS A CA 1
ATOM 2610 C C . LYS A 1 350 ? -7.086 5.253 14.671 1.00 95.50 350 LYS A C 1
ATOM 2612 O O . LYS A 1 350 ? -7.320 5.259 13.469 1.00 95.50 350 LYS A O 1
ATOM 2617 N N . ILE A 1 351 ? -7.921 5.783 15.556 1.00 96.25 351 ILE A N 1
ATOM 2618 C CA . ILE A 1 351 ? -9.191 6.432 15.210 1.00 96.25 351 ILE A CA 1
ATOM 2619 C C . ILE A 1 351 ? -9.178 7.831 15.809 1.00 96.25 351 ILE A C 1
ATOM 2621 O O . ILE A 1 351 ? -9.207 7.987 17.029 1.00 96.25 351 ILE A O 1
ATOM 2625 N N . GLN A 1 352 ? -9.082 8.857 14.967 1.00 93.94 352 GLN A N 1
ATOM 2626 C CA . GLN A 1 352 ? -8.858 10.204 15.464 1.00 93.94 352 GLN A CA 1
ATOM 2627 C C . GLN A 1 352 ? -9.434 11.332 14.605 1.00 93.94 352 GLN A C 1
ATOM 2629 O O . GLN A 1 352 ? -10.014 11.108 13.546 1.00 93.94 352 GLN A O 1
ATOM 2634 N N . ASP A 1 353 ? -9.220 12.570 15.054 1.00 91.19 353 ASP A N 1
ATOM 2635 C CA . ASP A 1 353 ? -9.438 13.796 14.280 1.00 91.19 353 ASP A CA 1
ATOM 2636 C C . ASP A 1 353 ? -10.863 13.954 13.736 1.00 91.19 353 ASP A C 1
ATOM 2638 O O . ASP A 1 353 ? -11.083 14.437 12.625 1.00 91.19 353 ASP A O 1
ATOM 2642 N N . GLY A 1 354 ? -11.846 13.596 14.557 1.00 92.50 354 GLY A N 1
ATOM 2643 C CA . GLY A 1 354 ? -13.258 13.683 14.223 1.00 92.50 354 GLY A CA 1
ATOM 2644 C C . GLY A 1 354 ? -13.801 12.445 13.527 1.00 92.50 354 GLY A C 1
ATOM 2645 O O . GLY A 1 354 ? -14.922 12.521 13.053 1.00 92.50 354 GLY A O 1
ATOM 2646 N N . ALA A 1 355 ? -13.057 11.338 13.436 1.00 96.38 355 ALA A N 1
ATOM 2647 C CA . ALA A 1 355 ? -13.592 10.082 12.914 1.00 96.38 355 ALA A CA 1
ATOM 2648 C C . ALA A 1 355 ? -14.784 9.578 13.756 1.00 96.38 355 ALA A C 1
ATOM 2650 O O . ALA A 1 355 ? -14.752 9.678 14.987 1.00 96.38 355 ALA A O 1
ATOM 2651 N N . HIS A 1 356 ? -15.837 9.066 13.108 1.00 97.50 356 HIS A N 1
ATOM 2652 C CA . HIS A 1 356 ? -17.073 8.701 13.807 1.00 97.50 356 HIS A CA 1
ATOM 2653 C C . HIS A 1 356 ? -17.977 7.689 13.097 1.00 97.50 356 HIS A C 1
ATOM 2655 O O . HIS A 1 356 ? -17.867 7.486 11.896 1.00 97.50 356 HIS A O 1
ATOM 2661 N N . ASP A 1 357 ? -18.920 7.085 13.823 1.00 97.94 357 ASP A N 1
ATOM 2662 C CA . ASP A 1 357 ? -19.856 6.076 13.295 1.00 97.94 357 ASP A CA 1
ATOM 2663 C C . ASP A 1 357 ? -19.103 4.905 12.631 1.00 97.94 357 ASP A C 1
ATOM 2665 O O . ASP A 1 357 ? -19.331 4.564 11.467 1.00 97.94 357 ASP A O 1
ATOM 2669 N N . ILE A 1 358 ? -18.135 4.329 13.352 1.00 98.44 358 ILE A N 1
ATOM 2670 C CA . ILE A 1 358 ? -17.289 3.230 12.865 1.00 98.44 358 ILE A CA 1
ATOM 2671 C C . ILE A 1 358 ? -17.531 1.986 13.714 1.00 98.44 358 ILE A C 1
ATOM 2673 O O . ILE A 1 358 ? -17.348 2.007 14.930 1.00 98.44 358 ILE A O 1
ATOM 2677 N N . THR A 1 359 ? -17.858 0.879 13.050 1.00 98.19 359 THR A N 1
ATOM 2678 C CA . THR A 1 359 ? -17.967 -0.444 13.671 1.00 98.19 359 THR A CA 1
ATOM 2679 C C . THR A 1 359 ? -16.739 -1.287 13.341 1.00 98.19 359 THR A C 1
ATOM 2681 O O . THR A 1 359 ? -16.374 -1.451 12.176 1.00 98.19 359 THR A O 1
ATOM 2684 N N . VAL A 1 360 ? -16.122 -1.865 14.365 1.00 98.00 360 VAL A N 1
ATOM 2685 C CA . VAL A 1 360 ? -14.943 -2.729 14.300 1.00 98.00 360 VAL A CA 1
ATOM 2686 C C . VAL A 1 360 ? -15.323 -4.094 14.858 1.00 98.00 360 VAL A C 1
ATOM 2688 O O . VAL A 1 360 ? -15.729 -4.192 16.012 1.00 98.00 360 VAL A O 1
ATOM 2691 N N . ARG A 1 361 ? -15.199 -5.159 14.064 1.00 96.81 361 ARG A N 1
ATOM 2692 C CA . ARG A 1 361 ? -15.585 -6.505 14.493 1.00 96.81 361 ARG A CA 1
ATOM 2693 C C . ARG A 1 361 ? -14.654 -7.611 14.037 1.00 96.81 361 ARG A C 1
ATOM 2695 O O . ARG A 1 361 ? -14.033 -7.516 12.980 1.00 96.81 361 ARG A O 1
ATOM 2702 N N . ASP A 1 362 ? -14.604 -8.675 14.833 1.00 93.94 362 ASP A N 1
ATOM 2703 C CA . ASP A 1 362 ? -13.848 -9.894 14.526 1.00 93.94 362 ASP A CA 1
ATOM 2704 C C . ASP A 1 362 ? -12.361 -9.594 14.236 1.00 93.94 362 ASP A C 1
ATOM 2706 O O . ASP A 1 362 ? -11.723 -10.211 13.381 1.00 93.94 362 ASP A O 1
ATOM 2710 N N . CYS A 1 363 ? -11.808 -8.593 14.928 1.00 95.19 363 CYS A N 1
ATOM 2711 C CA . CYS A 1 363 ? -10.449 -8.113 14.710 1.00 95.19 363 CYS A CA 1
ATOM 2712 C C . CYS A 1 363 ? -9.471 -8.734 15.704 1.00 95.19 363 CYS A C 1
ATOM 2714 O O . CYS A 1 363 ? -9.766 -8.875 16.889 1.00 95.19 363 CYS A O 1
ATOM 2716 N N . ILE A 1 364 ? -8.256 -9.009 15.250 1.00 90.25 364 ILE A N 1
ATOM 2717 C CA . ILE A 1 364 ? -7.135 -9.364 16.110 1.00 90.25 364 ILE A CA 1
ATOM 2718 C C . ILE A 1 364 ? -5.977 -8.413 15.855 1.00 90.25 364 ILE A C 1
ATOM 2720 O O . ILE A 1 364 ? -5.516 -8.230 14.725 1.00 90.25 364 ILE A O 1
ATOM 2724 N N . THR A 1 365 ? -5.479 -7.823 16.931 1.00 91.38 365 THR A N 1
ATOM 2725 C CA . THR A 1 365 ? -4.202 -7.123 16.908 1.00 91.38 365 THR A CA 1
ATOM 2726 C C . THR A 1 365 ? -3.204 -7.904 17.738 1.00 91.38 365 THR A C 1
ATOM 2728 O O . THR A 1 365 ? -3.578 -8.589 18.684 1.00 91.38 365 THR A O 1
ATOM 2731 N N . TYR A 1 366 ? -1.926 -7.864 17.393 1.00 84.56 366 TYR A N 1
ATOM 2732 C CA . TYR A 1 366 ? -0.899 -8.372 18.291 1.00 84.56 366 TYR A CA 1
ATOM 2733 C C . TYR A 1 366 ? 0.409 -7.644 18.087 1.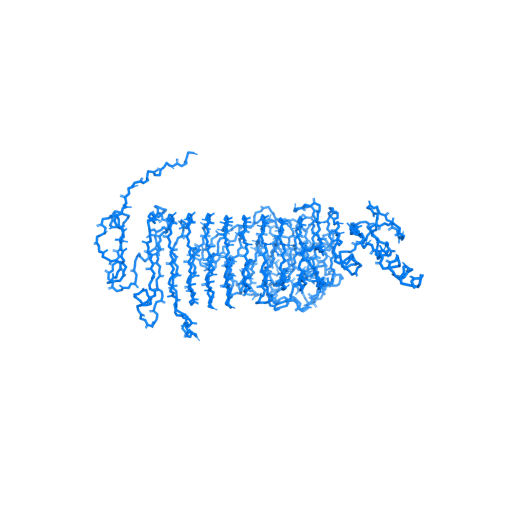00 84.56 366 TYR A C 1
ATOM 2735 O O . TYR A 1 366 ? 0.706 -7.158 16.996 1.00 84.56 366 TYR A O 1
ATOM 2743 N N . ASN A 1 367 ? 1.206 -7.631 19.155 1.00 79.00 367 ASN A N 1
ATOM 2744 C CA . ASN A 1 367 ? 2.590 -7.209 19.095 1.00 79.00 367 ASN A CA 1
ATOM 2745 C C . ASN A 1 367 ? 2.745 -5.760 18.604 1.00 79.00 367 ASN A C 1
ATOM 2747 O O . ASN A 1 367 ? 3.426 -5.504 17.620 1.00 79.00 367 ASN A O 1
ATOM 2751 N N . GLY A 1 368 ? 2.056 -4.827 19.262 1.00 81.88 368 GLY A N 1
ATOM 2752 C CA . GLY A 1 368 ? 2.232 -3.384 19.099 1.00 81.88 368 GLY A CA 1
ATOM 2753 C C . GLY A 1 368 ? 2.183 -2.682 20.455 1.00 81.88 368 GLY A C 1
ATOM 2754 O O . GLY A 1 368 ? 1.738 -3.279 21.440 1.00 81.88 368 GLY A O 1
ATOM 2755 N N . GLN A 1 369 ? 2.671 -1.442 20.511 1.00 83.94 369 GLN A N 1
ATOM 2756 C CA . GLN A 1 369 ? 2.682 -0.630 21.729 1.00 83.94 369 GLN A CA 1
ATOM 2757 C C . GLN A 1 369 ? 1.258 -0.289 22.162 1.00 83.94 369 GLN A C 1
ATOM 2759 O O . GLN A 1 369 ? 0.967 -0.367 23.350 1.00 83.94 369 GLN A O 1
ATOM 2764 N N . GLU A 1 370 ? 0.370 0.047 21.226 1.00 88.56 370 GLU A N 1
ATOM 2765 C CA . GLU A 1 370 ? -1.025 0.395 21.500 1.00 88.56 370 GLU A CA 1
ATOM 2766 C C . GLU A 1 370 ? -1.935 -0.285 20.465 1.00 88.56 370 GLU A C 1
ATOM 2768 O O . GLU A 1 370 ? -1.879 0.031 19.270 1.00 88.56 370 GLU A O 1
ATOM 2773 N N . PRO A 1 371 ? -2.771 -1.256 20.876 1.00 91.62 371 PRO A N 1
ATOM 2774 C CA . PRO A 1 371 ? -3.619 -1.994 19.951 1.00 91.62 371 PRO A CA 1
ATOM 2775 C C . PRO A 1 371 ? -4.717 -1.115 19.354 1.00 91.62 371 PRO A C 1
ATOM 2777 O O . PRO A 1 371 ? -5.081 -1.311 18.196 1.00 91.62 371 PRO A O 1
ATOM 2780 N N . VAL A 1 372 ? -5.223 -0.148 20.123 1.00 95.12 372 VAL A N 1
ATOM 2781 C CA . VAL A 1 372 ? -6.221 0.829 19.688 1.00 95.12 372 VAL A CA 1
ATOM 2782 C C . VAL A 1 372 ? -5.878 2.184 20.307 1.00 95.12 372 VAL A C 1
ATOM 2784 O O . VAL A 1 372 ? -5.678 2.263 21.517 1.00 95.12 372 VAL A O 1
ATOM 2787 N N . PHE A 1 373 ? -5.827 3.231 19.488 1.00 93.69 373 PHE A N 1
ATOM 2788 C CA . PHE A 1 373 ? -5.604 4.620 19.891 1.00 93.69 373 PHE A CA 1
ATOM 2789 C C . PHE A 1 373 ? -6.776 5.482 19.420 1.00 93.69 373 PHE A C 1
ATOM 2791 O O . PHE A 1 373 ? -7.049 5.546 18.219 1.00 93.69 373 PHE A O 1
ATOM 2798 N N . ILE A 1 374 ? -7.464 6.139 20.352 1.00 93.81 374 ILE A N 1
ATOM 2799 C CA . ILE A 1 374 ? -8.679 6.922 20.110 1.00 93.81 374 ILE A CA 1
ATOM 2800 C C . ILE A 1 374 ? -8.446 8.372 20.547 1.00 93.81 374 ILE A C 1
ATOM 2802 O O . ILE A 1 374 ? -8.210 8.637 21.726 1.00 93.81 374 ILE A O 1
ATOM 2806 N N . GLU A 1 375 ? -8.557 9.325 19.617 1.00 90.81 375 GLU A N 1
ATOM 2807 C CA . GLU A 1 375 ? -8.334 10.753 19.893 1.00 90.81 375 GLU A CA 1
ATOM 2808 C C . GLU A 1 375 ? -9.319 11.663 19.140 1.00 90.81 375 GLU A C 1
ATOM 2810 O O . GLU A 1 375 ? -9.260 11.786 17.925 1.00 90.81 375 GLU A O 1
ATOM 2815 N N . CYS A 1 376 ? -10.200 12.382 19.839 1.00 90.44 376 CYS A N 1
ATOM 2816 C CA . CYS A 1 376 ? -11.252 13.197 19.211 1.00 90.44 376 CYS A CA 1
ATOM 2817 C C . CYS A 1 376 ? -12.177 12.400 18.262 1.00 90.44 376 CYS A C 1
ATOM 2819 O O . CYS A 1 376 ? -12.494 12.883 17.177 1.00 90.44 376 CYS A O 1
ATOM 2821 N N . ALA A 1 377 ? -12.601 11.193 18.637 1.00 92.56 377 ALA A N 1
ATOM 2822 C CA . ALA A 1 377 ? -13.456 10.329 17.813 1.00 92.56 377 ALA A CA 1
ATOM 2823 C C . ALA A 1 377 ? -14.689 9.853 18.590 1.00 92.56 377 ALA A C 1
ATOM 2825 O O . ALA A 1 377 ? -14.635 9.749 19.812 1.00 92.56 377 ALA A O 1
ATOM 2826 N N . TYR A 1 378 ? -15.808 9.588 17.920 1.00 93.94 378 TYR A N 1
ATOM 2827 C CA . TYR A 1 378 ? -17.076 9.326 18.612 1.00 93.94 378 TYR A CA 1
ATOM 2828 C C . TYR A 1 378 ? -17.980 8.340 17.876 1.00 93.94 378 TYR A C 1
ATOM 2830 O O . TYR A 1 378 ? -17.784 8.101 16.693 1.00 93.94 378 TYR A O 1
ATOM 2838 N N . ASN A 1 379 ? -18.975 7.769 18.557 1.00 94.81 379 ASN A N 1
ATOM 2839 C CA . ASN A 1 379 ? -19.860 6.737 17.995 1.00 94.81 379 ASN A CA 1
ATOM 2840 C C . ASN A 1 379 ? -19.057 5.563 17.411 1.00 94.81 379 ASN A C 1
ATOM 2842 O O . ASN A 1 379 ? -19.098 5.286 16.210 1.00 94.81 379 ASN A O 1
ATOM 2846 N N . LEU A 1 380 ? -18.260 4.922 18.256 1.00 96.06 380 LEU A N 1
ATOM 2847 C CA . LEU A 1 380 ? -17.414 3.800 17.872 1.00 96.06 380 LEU A CA 1
ATOM 2848 C C . LEU A 1 380 ? -17.954 2.529 18.515 1.00 96.06 380 LEU A C 1
ATOM 2850 O O . LEU A 1 380 ? -18.225 2.520 19.709 1.00 96.06 380 LEU A O 1
ATOM 2854 N N . GLU A 1 381 ? -18.048 1.450 17.751 1.00 95.94 381 GLU A N 1
ATOM 2855 C CA . GLU A 1 381 ? -18.452 0.143 18.266 1.00 95.94 381 GLU A CA 1
ATOM 2856 C C . GLU A 1 381 ? -17.348 -0.878 18.004 1.00 95.94 381 GLU A C 1
ATOM 2858 O O . GLU A 1 381 ? -16.893 -1.029 16.871 1.00 95.94 381 GLU A O 1
ATOM 2863 N N . PHE A 1 382 ? -16.953 -1.623 19.032 1.00 95.69 382 PHE A N 1
ATOM 2864 C CA . PHE A 1 382 ? -16.024 -2.743 18.933 1.00 95.69 382 PHE A CA 1
ATOM 2865 C C . PHE A 1 382 ? -16.721 -4.032 19.357 1.00 95.69 382 PHE A C 1
ATOM 2867 O O . PHE A 1 382 ? -17.187 -4.126 20.492 1.00 95.69 382 PHE A O 1
ATOM 2874 N N . SER A 1 383 ? -16.743 -5.062 18.509 1.00 92.81 383 SER A N 1
ATOM 2875 C CA . SER A 1 383 ? -17.321 -6.363 18.863 1.00 92.81 383 SER A CA 1
ATOM 2876 C C . SER A 1 383 ? -16.441 -7.560 18.500 1.00 92.81 383 SER A C 1
ATOM 2878 O O . SER A 1 383 ? -15.835 -7.609 17.437 1.00 92.81 383 SER A O 1
ATOM 2880 N N . HIS A 1 384 ? -16.348 -8.557 19.385 1.00 91.00 384 HIS A N 1
ATOM 2881 C CA . HIS A 1 384 ? -15.579 -9.794 19.139 1.00 91.00 384 HIS A CA 1
ATOM 2882 C C . HIS A 1 384 ? -14.101 -9.567 18.759 1.00 91.00 384 HIS A C 1
ATOM 2884 O O . HIS A 1 384 ? -13.508 -10.354 18.019 1.00 91.00 384 HIS A O 1
ATOM 2890 N N . CYS A 1 385 ? -13.487 -8.488 19.245 1.00 92.75 385 CYS A N 1
ATOM 2891 C CA . CYS A 1 385 ? -12.092 -8.171 18.968 1.00 92.75 385 CYS A CA 1
ATOM 2892 C C . CYS A 1 385 ? -11.157 -8.699 20.062 1.00 92.75 385 CYS A C 1
ATOM 2894 O O . CYS A 1 385 ? -11.510 -8.779 21.239 1.00 92.75 385 CYS A O 1
ATOM 2896 N N . THR A 1 386 ? -9.928 -9.031 19.672 1.00 88.00 386 THR A N 1
ATOM 2897 C CA . THR A 1 386 ? -8.854 -9.467 20.567 1.00 88.00 386 THR A CA 1
ATOM 2898 C C . THR A 1 386 ? -7.658 -8.522 20.460 1.00 88.00 386 THR A C 1
ATOM 2900 O O . THR A 1 386 ? -7.028 -8.409 19.409 1.00 88.00 386 THR A O 1
ATOM 2903 N N . PHE A 1 387 ? -7.326 -7.885 21.580 1.00 90.94 387 PHE A N 1
ATOM 2904 C CA . PHE A 1 387 ? -6.248 -6.917 21.777 1.00 90.94 387 PHE A CA 1
ATOM 2905 C C . PHE A 1 387 ? -5.329 -7.404 22.919 1.00 90.94 387 PHE A C 1
ATOM 2907 O O . PHE A 1 387 ? -5.331 -6.855 24.024 1.00 90.94 387 PHE A O 1
ATOM 2914 N N . PRO A 1 388 ? -4.564 -8.488 22.711 1.00 77.94 388 PRO A N 1
ATOM 2915 C CA . PRO A 1 388 ? -3.879 -9.216 23.769 1.00 77.94 388 PRO A CA 1
ATOM 2916 C C . PRO A 1 388 ? -2.559 -8.567 24.204 1.00 77.94 388 PRO A C 1
ATOM 2918 O O . PRO A 1 388 ? -1.862 -9.135 25.042 1.00 77.94 388 PRO A O 1
ATOM 2921 N N . PHE A 1 389 ? -2.204 -7.404 23.647 1.00 73.25 389 PHE A N 1
ATOM 2922 C CA . PHE A 1 389 ? -0.972 -6.679 23.942 1.00 73.25 389 PHE A CA 1
ATOM 2923 C C . PHE A 1 389 ? -1.291 -5.223 24.257 1.00 73.25 389 PHE A C 1
ATOM 2925 O O . PHE A 1 389 ? -1.871 -4.546 23.419 1.00 73.25 389 PHE A O 1
ATOM 2932 N N . SER A 1 390 ? -0.844 -4.754 25.425 1.00 79.88 390 SER A N 1
ATOM 2933 C CA . SER A 1 390 ? -0.940 -3.358 25.870 1.00 79.88 390 SER A CA 1
ATOM 2934 C C . SER A 1 390 ? -2.361 -2.771 25.948 1.00 79.88 390 SER A C 1
ATOM 2936 O O . SER A 1 390 ? -3.364 -3.411 25.639 1.00 79.88 390 SER A O 1
ATOM 2938 N N . SER A 1 391 ? -2.464 -1.553 26.463 1.00 84.69 391 SER A N 1
ATOM 2939 C CA . SER A 1 391 ? -3.732 -0.878 26.728 1.00 84.69 391 SER A CA 1
ATOM 2940 C C . SER A 1 391 ? -4.321 -0.199 25.498 1.00 84.69 391 SER A C 1
ATOM 2942 O O . SER A 1 391 ? -3.594 0.422 24.728 1.00 84.69 391 SER A O 1
ATOM 2944 N N . ILE A 1 392 ? -5.649 -0.209 25.383 1.00 90.31 392 ILE A N 1
ATOM 2945 C CA . ILE A 1 392 ? -6.358 0.757 24.537 1.00 90.31 392 ILE A CA 1
ATOM 2946 C C . ILE A 1 392 ? -6.126 2.158 25.094 1.00 90.31 392 ILE A C 1
ATOM 2948 O O . ILE A 1 392 ? -6.242 2.371 26.299 1.00 90.31 392 ILE A O 1
ATOM 2952 N N . VAL A 1 393 ? -5.808 3.109 24.226 1.00 89.44 393 VAL A N 1
ATOM 2953 C CA . VAL A 1 393 ? -5.503 4.481 24.612 1.00 89.44 393 VAL A CA 1
ATOM 2954 C C . VAL A 1 393 ? -6.626 5.411 24.190 1.00 89.44 393 VAL A C 1
ATOM 2956 O O . VAL A 1 393 ? -7.021 5.445 23.028 1.00 89.44 393 VAL A O 1
ATOM 2959 N N . PHE A 1 394 ? -7.095 6.206 25.145 1.00 87.81 394 PHE A N 1
ATOM 2960 C CA . PHE A 1 394 ? -7.955 7.355 24.920 1.00 87.81 394 PHE A CA 1
ATOM 2961 C C . PHE A 1 394 ? -7.159 8.615 25.223 1.00 87.81 394 PHE A C 1
ATOM 2963 O O . PHE A 1 394 ? -6.665 8.797 26.338 1.00 87.81 394 PHE A O 1
ATOM 2970 N N . GLN A 1 395 ? -7.046 9.498 24.243 1.00 83.31 395 GLN A N 1
ATOM 2971 C CA . GLN A 1 395 ? -6.273 10.721 24.374 1.00 83.31 395 GLN A CA 1
ATOM 2972 C C . GLN A 1 395 ? -7.109 11.933 23.964 1.00 83.31 395 GLN A C 1
ATOM 2974 O O . GLN A 1 395 ? -7.850 11.904 22.982 1.00 83.31 395 GLN A O 1
ATOM 2979 N N . ALA A 1 396 ? -6.987 13.022 24.721 1.00 76.12 396 ALA A N 1
ATOM 2980 C CA . ALA A 1 396 ? -7.406 14.337 24.253 1.00 76.12 396 ALA A CA 1
ATOM 2981 C C . ALA A 1 396 ? -6.269 14.961 23.436 1.00 76.12 396 ALA A C 1
ATOM 2983 O O . ALA A 1 396 ? -5.125 14.964 23.888 1.00 76.12 396 ALA A O 1
ATOM 2984 N N . ASN A 1 397 ? -6.572 15.539 22.271 1.00 76.50 397 ASN A N 1
ATOM 2985 C CA . ASN A 1 397 ? -5.555 16.230 21.485 1.00 76.50 397 ASN A CA 1
ATOM 2986 C C . ASN A 1 397 ? -5.266 17.614 22.106 1.00 76.50 397 ASN A C 1
ATOM 2988 O O . ASN A 1 397 ? -6.131 18.491 22.059 1.00 76.50 397 ASN A O 1
ATOM 2992 N N . PRO A 1 398 ? -4.070 17.881 22.663 1.00 74.12 398 PRO A N 1
ATOM 2993 C CA . PRO A 1 398 ? -3.782 19.177 23.282 1.00 74.12 398 PRO A CA 1
ATOM 2994 C C . PRO A 1 398 ? -3.650 20.319 22.270 1.00 74.12 398 PRO A C 1
ATOM 2996 O O . PRO A 1 398 ? -3.678 21.490 22.645 1.00 74.12 398 PRO A O 1
ATOM 2999 N N . LEU A 1 399 ? -3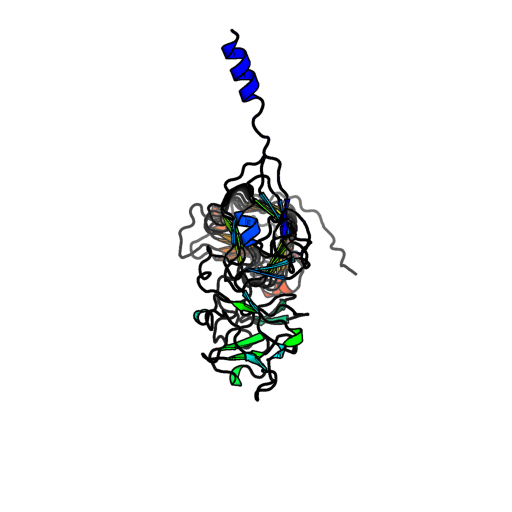.495 19.994 20.986 1.00 78.75 399 LEU A N 1
ATOM 3000 C CA . LEU A 1 399 ? -3.346 20.968 19.910 1.00 78.75 399 LEU A CA 1
ATOM 3001 C C . LEU A 1 399 ? -4.688 21.336 19.265 1.00 78.75 399 LEU A C 1
ATOM 3003 O O . LEU A 1 399 ? -4.741 22.295 18.495 1.00 78.75 399 LEU A O 1
ATOM 3007 N N . LYS A 1 400 ? -5.766 20.594 19.552 1.00 80.19 400 LYS A N 1
ATOM 3008 C CA . LYS A 1 400 ? -7.063 20.766 18.892 1.00 80.19 400 LYS A CA 1
ATOM 3009 C C . LYS A 1 400 ? -8.216 20.477 19.844 1.00 80.19 400 LYS A C 1
ATOM 3011 O O . LYS A 1 400 ? -8.308 19.409 20.433 1.00 80.19 400 LYS A O 1
ATOM 3016 N N . THR A 1 401 ? -9.164 21.405 19.930 1.00 82.81 401 THR A N 1
ATOM 3017 C CA . THR A 1 401 ? -10.418 21.163 20.649 1.00 82.81 401 THR A CA 1
ATOM 3018 C C . THR A 1 401 ? -11.246 20.109 19.911 1.00 82.81 401 THR A C 1
ATOM 3020 O O . THR A 1 401 ? -11.763 20.372 18.824 1.00 82.81 401 THR A O 1
ATOM 3023 N N . CYS A 1 402 ? -11.393 18.922 20.504 1.00 81.12 402 CYS A N 1
ATOM 3024 C CA . CYS A 1 402 ? -12.282 17.883 19.990 1.00 81.12 402 CYS A CA 1
ATOM 3025 C C . CYS A 1 402 ? -13.739 18.371 20.061 1.00 81.12 402 CYS A C 1
ATOM 3027 O O . CYS A 1 402 ? -14.242 18.661 21.146 1.00 81.12 402 CYS A O 1
ATOM 3029 N N . THR A 1 403 ? -14.417 18.489 18.918 1.00 85.44 403 THR A N 1
ATOM 3030 C CA . THR A 1 403 ? -15.845 18.837 18.864 1.00 85.44 403 THR A CA 1
ATOM 3031 C C . THR A 1 403 ? -16.562 17.911 17.873 1.00 85.44 403 THR A C 1
ATOM 3033 O O . THR A 1 403 ? -16.355 18.077 16.670 1.00 85.44 403 THR A O 1
ATOM 3036 N N . PRO A 1 404 ? -17.398 16.967 18.349 1.00 86.31 404 PRO A N 1
ATOM 3037 C CA . PRO A 1 404 ? -17.632 16.641 19.762 1.00 86.31 404 PRO A CA 1
ATOM 3038 C C . PRO A 1 404 ? -16.379 16.041 20.442 1.00 86.31 404 PRO A C 1
ATOM 3040 O O . PRO A 1 404 ? -15.429 15.640 19.761 1.00 86.31 404 PRO A O 1
ATOM 3043 N N . PRO A 1 405 ? -16.332 16.010 21.786 1.00 83.69 405 PRO A N 1
ATOM 3044 C CA . PRO A 1 405 ? -15.311 15.255 22.503 1.00 83.69 405 PRO A CA 1
ATOM 3045 C C . PRO A 1 405 ? -15.417 13.760 22.188 1.00 83.69 405 PRO A C 1
ATOM 3047 O O . PRO A 1 405 ? -16.460 13.285 21.727 1.00 83.69 405 PRO A O 1
ATOM 3050 N N . THR A 1 406 ? -14.354 13.012 22.491 1.00 86.38 406 THR A N 1
ATOM 3051 C CA . THR A 1 406 ? -14.391 11.550 22.407 1.00 86.38 406 THR A CA 1
ATOM 3052 C C . THR A 1 406 ? -15.557 11.016 23.242 1.00 86.38 406 THR A C 1
ATOM 3054 O O . THR A 1 406 ? -15.601 11.256 24.450 1.00 86.38 406 THR A O 1
ATOM 3057 N N . SER A 1 407 ? -16.525 10.351 22.608 1.00 84.06 407 SER A N 1
ATOM 3058 C CA . SER A 1 407 ? -17.811 9.978 23.224 1.00 84.06 407 SER A CA 1
ATOM 3059 C C . SER A 1 407 ? -18.463 8.781 22.531 1.00 84.06 407 SER A C 1
ATOM 3061 O O . SER A 1 407 ? -18.173 8.523 21.367 1.00 84.06 407 SER A O 1
ATOM 3063 N N . ASN A 1 408 ? -19.357 8.075 23.231 1.00 85.94 408 ASN A N 1
ATOM 3064 C CA . ASN A 1 408 ? -20.118 6.941 22.692 1.00 85.94 408 ASN A CA 1
ATOM 3065 C C . ASN A 1 408 ? -19.203 5.868 22.061 1.00 85.94 408 ASN A C 1
ATOM 3067 O O . ASN A 1 408 ? -19.263 5.612 20.858 1.00 85.94 408 ASN A O 1
ATOM 3071 N N . VAL A 1 409 ? -18.263 5.348 22.857 1.00 89.56 409 VAL A N 1
ATOM 3072 C CA . VAL A 1 409 ? -17.348 4.268 22.466 1.00 89.56 409 VAL A CA 1
ATOM 3073 C C . VAL A 1 409 ? -17.743 3.000 23.213 1.00 89.56 409 VAL A C 1
ATOM 3075 O O . VAL A 1 409 ? -17.551 2.928 24.427 1.00 89.56 409 VAL A O 1
ATOM 3078 N N . ASP A 1 410 ? -18.232 2.009 22.473 1.00 87.69 410 ASP A N 1
ATOM 3079 C CA . ASP A 1 410 ? -18.831 0.796 23.020 1.00 87.69 410 ASP A CA 1
ATOM 3080 C C . ASP A 1 410 ? -17.981 -0.444 22.716 1.00 87.69 410 ASP A C 1
ATOM 3082 O O . ASP A 1 410 ? -17.462 -0.622 21.609 1.00 87.69 410 ASP A O 1
ATOM 3086 N N . PHE A 1 411 ? -17.859 -1.340 23.698 1.00 87.19 411 PHE A N 1
ATOM 3087 C CA . PHE A 1 411 ? -17.132 -2.606 23.574 1.00 87.19 411 PHE A CA 1
ATOM 3088 C C . PHE A 1 411 ? -18.026 -3.799 23.948 1.00 87.19 411 PHE A C 1
ATOM 3090 O O . PHE A 1 411 ? -18.429 -3.939 25.097 1.00 87.19 411 PHE A O 1
ATOM 3097 N N . PHE A 1 412 ? -18.229 -4.731 23.012 1.00 86.62 412 PHE A N 1
ATOM 3098 C CA . PHE A 1 412 ? -19.025 -5.953 23.172 1.00 86.62 412 PHE A CA 1
ATOM 3099 C C . PHE A 1 412 ? -18.197 -7.230 22.951 1.00 86.62 412 PHE A C 1
ATOM 3101 O O . PHE A 1 412 ? -17.616 -7.427 21.887 1.00 86.62 412 PHE A O 1
ATOM 3108 N N . ASN A 1 413 ? -18.176 -8.163 23.909 1.00 85.62 413 ASN A N 1
ATOM 3109 C CA . ASN A 1 413 ? -17.492 -9.463 23.751 1.00 85.62 413 ASN A CA 1
ATOM 3110 C C . ASN A 1 413 ? -16.003 -9.356 23.324 1.00 85.62 413 ASN A C 1
ATOM 3112 O O . ASN A 1 413 ? -15.535 -10.144 22.500 1.00 85.62 413 ASN A O 1
ATOM 3116 N N . ASN A 1 414 ? -15.258 -8.374 23.840 1.00 83.75 414 ASN A N 1
ATOM 3117 C CA . ASN A 1 414 ? -13.852 -8.148 23.474 1.00 83.75 414 ASN A CA 1
ATOM 3118 C C . ASN A 1 414 ? -12.875 -8.745 24.495 1.00 83.75 414 ASN A C 1
ATOM 3120 O O . ASN A 1 414 ? -13.204 -8.919 25.669 1.00 83.75 414 ASN A O 1
ATOM 3124 N N . VAL A 1 415 ? -11.638 -8.988 24.065 1.00 82.19 415 VAL A N 1
ATOM 3125 C CA . VAL A 1 415 ? -10.498 -9.311 24.932 1.00 82.19 415 VAL A CA 1
ATOM 3126 C C . VAL A 1 415 ? -9.472 -8.187 24.824 1.00 82.19 415 VAL A C 1
ATOM 3128 O O . VAL A 1 415 ? -9.031 -7.882 23.724 1.00 82.19 415 VAL A O 1
ATOM 3131 N N . TRP A 1 416 ? -9.046 -7.589 25.936 1.00 85.81 416 TRP A N 1
ATOM 3132 C CA . TRP A 1 416 ? -8.021 -6.528 25.948 1.00 85.81 416 TRP A CA 1
ATOM 3133 C C . TRP A 1 416 ? -7.090 -6.606 27.162 1.00 85.81 416 TRP A C 1
ATOM 3135 O O . TRP A 1 416 ? -7.460 -7.189 28.175 1.00 85.81 416 TRP A O 1
ATOM 3145 N N . CYS A 1 417 ? -5.878 -6.043 27.107 1.00 78.81 417 CYS A N 1
ATOM 3146 C CA . CYS A 1 417 ? -5.002 -6.007 28.294 1.00 78.81 417 CYS A CA 1
ATOM 3147 C C . CYS A 1 417 ? -5.365 -4.907 29.305 1.00 78.81 417 CYS A C 1
ATOM 3149 O O . CYS A 1 417 ? -5.117 -5.085 30.494 1.00 78.81 417 CYS A O 1
ATOM 3151 N N . GLY A 1 418 ? -5.886 -3.760 28.865 1.00 80.62 418 GLY A N 1
ATOM 3152 C CA . GLY A 1 418 ? -6.161 -2.622 29.747 1.00 80.62 418 GLY A CA 1
ATOM 3153 C C . GLY A 1 418 ? -6.576 -1.366 28.987 1.00 80.62 418 GLY A C 1
ATOM 3154 O O . GLY A 1 418 ? -6.711 -1.398 27.764 1.00 80.62 418 GLY A O 1
ATOM 3155 N N . VAL A 1 419 ? -6.744 -0.259 29.716 1.00 81.50 419 VAL A N 1
ATOM 3156 C CA . VAL A 1 419 ? -7.120 1.046 29.153 1.00 81.50 419 VAL A CA 1
ATOM 3157 C C . VAL A 1 419 ? -6.304 2.166 29.782 1.00 81.50 419 VAL A C 1
ATOM 3159 O O . VAL A 1 419 ? -6.212 2.236 31.006 1.00 81.50 419 VAL A O 1
ATOM 3162 N N . HIS A 1 420 ? -5.739 3.054 28.965 1.00 80.25 420 HIS A N 1
ATOM 3163 C CA . HIS A 1 420 ? -5.059 4.273 29.406 1.00 80.25 420 HIS A CA 1
ATOM 3164 C C . HIS A 1 420 ? -5.837 5.509 28.966 1.00 80.25 420 HIS A C 1
ATOM 3166 O O . HIS A 1 420 ? -6.327 5.583 27.840 1.00 80.25 420 HIS A O 1
ATOM 3172 N N . TYR A 1 421 ? -5.883 6.500 29.854 1.00 75.88 421 TYR A N 1
ATOM 3173 C CA . TYR A 1 421 ? -6.457 7.813 29.588 1.00 75.88 421 TYR A CA 1
ATOM 3174 C C . TYR A 1 421 ? -5.365 8.866 29.706 1.00 75.88 421 TYR A C 1
ATOM 3176 O O . TYR A 1 421 ? -4.820 9.078 30.790 1.00 75.88 421 TYR A O 1
ATOM 3184 N N . PHE A 1 422 ? -5.065 9.544 28.605 1.00 72.31 422 PHE A N 1
ATOM 3185 C CA . PHE A 1 422 ? -4.235 10.742 28.615 1.00 72.31 422 PHE A CA 1
ATOM 3186 C C . PHE A 1 422 ? -5.148 11.954 28.674 1.00 72.31 422 PHE A C 1
ATOM 3188 O O . PHE A 1 422 ? -5.537 12.524 27.651 1.00 72.31 422 PHE A O 1
ATOM 3195 N N . ASP A 1 423 ? -5.516 12.323 29.897 1.00 57.72 423 ASP A N 1
ATOM 3196 C CA . ASP A 1 423 ? -6.354 13.483 30.135 1.00 57.72 423 ASP A CA 1
ATOM 3197 C C . ASP A 1 423 ? -5.513 14.665 30.625 1.00 57.72 423 ASP A C 1
ATOM 3199 O O . ASP A 1 423 ? -5.154 14.765 31.797 1.00 57.72 423 ASP A O 1
ATOM 3203 N N . LEU A 1 424 ? -5.171 15.567 29.705 1.00 54.38 424 LEU A N 1
ATOM 3204 C CA . LEU A 1 424 ? -4.564 16.856 30.047 1.00 54.38 424 LEU A CA 1
ATOM 3205 C C . LEU A 1 424 ? -5.615 17.905 30.472 1.00 54.38 424 LEU A C 1
ATOM 3207 O O . LEU A 1 424 ? -5.220 18.969 30.947 1.00 54.38 424 LEU A O 1
ATOM 3211 N N . TYR A 1 425 ? -6.927 17.640 30.324 1.00 47.94 425 TYR A N 1
ATOM 3212 C CA . TYR A 1 425 ? -7.981 18.668 30.436 1.00 47.94 425 TYR A CA 1
ATOM 3213 C C . TYR A 1 425 ? -9.201 18.309 31.308 1.00 47.94 425 TYR A C 1
ATOM 3215 O O . TYR A 1 425 ? -10.079 19.152 31.491 1.00 47.94 425 TYR A O 1
ATOM 3223 N N . GLY A 1 426 ? -9.225 17.130 31.927 1.00 49.47 426 GLY A N 1
ATOM 3224 C CA . GLY A 1 426 ? -10.200 16.726 32.937 1.00 49.47 426 GLY A CA 1
ATOM 3225 C C . GLY A 1 426 ? -11.267 15.748 32.434 1.00 49.47 426 GLY A C 1
ATOM 3226 O O . GLY A 1 426 ? -11.935 15.992 31.438 1.00 49.47 426 GLY A O 1
ATOM 3227 N N . ASN A 1 427 ? -11.441 14.669 33.206 1.00 51.50 427 ASN A N 1
ATOM 3228 C CA . ASN A 1 427 ? -12.467 13.613 33.187 1.00 51.50 427 ASN A CA 1
ATOM 3229 C C . ASN A 1 427 ? -13.295 13.394 31.893 1.00 51.50 427 ASN A C 1
ATOM 3231 O O . ASN A 1 427 ? -14.516 13.217 31.947 1.00 51.50 427 ASN A O 1
ATOM 3235 N N . THR A 1 428 ? -12.636 13.334 30.737 1.00 49.78 428 THR A N 1
ATOM 3236 C CA . THR A 1 428 ? -13.222 13.045 29.412 1.00 49.78 428 THR A CA 1
ATOM 3237 C C . THR A 1 428 ? -14.027 11.742 29.381 1.00 49.78 428 THR A C 1
ATOM 3239 O O . THR A 1 428 ? -15.041 11.651 28.687 1.00 49.78 428 THR A O 1
ATOM 3242 N N . TRP A 1 429 ? -13.654 10.759 30.203 1.00 47.59 429 TRP A N 1
ATOM 3243 C CA . TRP A 1 429 ? -14.417 9.521 30.362 1.00 47.59 429 TRP A CA 1
ATOM 3244 C C . TRP A 1 429 ? -15.805 9.744 30.986 1.00 47.59 429 TRP A C 1
ATOM 3246 O O . TRP A 1 429 ? -16.806 9.202 30.527 1.00 47.59 429 TRP A O 1
ATOM 3256 N N . ALA A 1 430 ? -15.899 10.584 32.019 1.00 47.44 430 ALA A N 1
ATOM 3257 C CA . ALA A 1 430 ? -17.147 10.790 32.753 1.00 47.44 430 ALA A CA 1
ATOM 3258 C C . ALA A 1 430 ? -18.189 11.608 31.968 1.00 47.44 430 ALA A C 1
ATOM 3260 O O . ALA A 1 430 ? -19.379 11.518 32.266 1.00 47.44 430 ALA A O 1
ATOM 3261 N N . ALA A 1 431 ? -17.749 12.404 30.988 1.00 46.72 431 ALA A N 1
ATOM 3262 C CA . ALA A 1 431 ? -18.614 13.266 30.183 1.00 46.72 431 ALA A CA 1
ATOM 3263 C C . ALA A 1 431 ? -19.055 12.636 28.848 1.00 46.72 431 ALA A C 1
ATOM 3265 O O . ALA A 1 431 ? -20.040 13.090 28.270 1.00 46.72 431 ALA A O 1
ATOM 3266 N N . GLY A 1 432 ? -18.343 11.615 28.355 1.00 52.00 432 GLY A N 1
ATOM 3267 C CA . GLY A 1 432 ? -18.513 11.086 26.996 1.00 52.00 432 GLY A CA 1
ATOM 3268 C C . GLY A 1 432 ? -19.560 9.984 26.818 1.00 52.00 432 GLY A C 1
ATOM 3269 O O . GLY A 1 432 ? -19.795 9.581 25.685 1.00 52.00 432 GLY A O 1
ATOM 3270 N N . GLY A 1 433 ? -20.192 9.492 27.890 1.00 53.66 433 GLY A N 1
ATOM 3271 C CA . GLY A 1 433 ? -21.188 8.417 27.785 1.00 53.66 433 GLY A CA 1
ATOM 3272 C C . GLY A 1 433 ? -20.622 7.110 27.218 1.00 53.66 433 GLY A C 1
ATOM 3273 O O . GLY A 1 433 ? -21.290 6.471 26.421 1.00 53.66 433 GLY A O 1
ATOM 3274 N N . HIS A 1 434 ? -19.386 6.753 27.578 1.00 52.84 434 HIS A N 1
ATOM 3275 C CA . HIS A 1 434 ? -18.760 5.491 27.163 1.00 52.84 434 HIS A CA 1
ATOM 3276 C C . HIS A 1 434 ? -19.366 4.323 27.937 1.00 52.84 434 HIS A C 1
ATOM 3278 O O . HIS A 1 434 ? -19.455 4.411 29.170 1.00 52.84 434 HIS A O 1
ATOM 3284 N N . ASP A 1 435 ? -19.738 3.248 27.242 1.00 55.75 435 ASP A N 1
ATOM 3285 C CA . ASP A 1 435 ? -20.251 2.038 27.877 1.00 55.75 435 ASP A CA 1
ATOM 3286 C C . ASP A 1 435 ? -19.275 0.861 27.735 1.00 55.75 435 ASP A C 1
ATOM 3288 O O . ASP A 1 435 ? -18.714 0.570 26.676 1.00 55.75 435 ASP A O 1
ATOM 3292 N N . LEU A 1 436 ? -19.048 0.178 28.857 1.00 55.81 436 LEU A N 1
ATOM 3293 C CA . LEU A 1 436 ? -18.375 -1.115 28.870 1.00 55.81 436 LEU A CA 1
ATOM 3294 C C . LEU A 1 436 ? -19.463 -2.161 29.015 1.00 55.81 436 LEU A C 1
ATOM 3296 O O . LEU A 1 436 ? -19.837 -2.546 30.126 1.00 55.81 436 LEU A O 1
ATOM 3300 N N . ASP A 1 437 ? -19.963 -2.594 27.869 1.00 51.91 437 ASP A N 1
ATOM 3301 C CA . ASP A 1 437 ? -21.049 -3.546 27.796 1.00 51.91 437 ASP A CA 1
ATOM 3302 C C . ASP A 1 437 ? -20.577 -4.998 28.003 1.00 51.91 437 ASP A C 1
ATOM 3304 O O . ASP A 1 437 ? -19.422 -5.308 28.314 1.00 51.91 437 ASP A O 1
ATOM 3308 N N . TYR A 1 438 ? -21.532 -5.923 27.926 1.00 48.06 438 TYR A N 1
ATOM 3309 C CA . TYR A 1 438 ? -21.394 -7.331 28.286 1.00 48.06 438 TYR A CA 1
ATOM 3310 C C . TYR A 1 438 ? -20.118 -8.025 27.751 1.00 48.06 438 TYR A C 1
ATOM 3312 O O . TYR A 1 438 ? -19.745 -7.922 26.582 1.00 48.06 438 TYR A O 1
ATOM 3320 N N . ASN A 1 439 ? -19.520 -8.858 28.616 1.00 48.94 439 ASN A N 1
ATOM 3321 C CA . ASN A 1 439 ? -18.441 -9.813 28.308 1.00 48.94 439 ASN A CA 1
ATOM 3322 C C . ASN A 1 439 ? -17.133 -9.211 27.766 1.00 48.94 439 ASN A C 1
ATOM 3324 O O . ASN A 1 439 ? -16.476 -9.804 26.913 1.00 48.94 439 ASN A O 1
ATOM 3328 N N . VAL A 1 440 ? -16.709 -8.064 28.285 1.00 56.84 440 VAL A N 1
ATOM 3329 C CA . VAL A 1 440 ? -15.334 -7.597 28.088 1.00 56.84 440 VAL A CA 1
ATOM 3330 C C . VAL A 1 440 ? -14.392 -8.363 29.028 1.00 56.84 440 VAL A C 1
ATOM 3332 O O . VAL A 1 440 ? -14.592 -8.378 30.242 1.00 56.84 440 VAL A O 1
ATOM 3335 N N . TYR A 1 441 ? -13.368 -9.020 28.482 1.00 63.25 441 TYR A N 1
ATOM 3336 C CA . TYR A 1 441 ? -12.403 -9.824 29.235 1.00 63.25 441 TYR A CA 1
ATOM 3337 C C . TYR A 1 441 ? -11.025 -9.176 29.248 1.00 63.25 441 TYR A C 1
ATOM 3339 O O . TYR A 1 441 ? -10.531 -8.707 28.225 1.00 63.25 441 TYR A O 1
ATOM 3347 N N . MET A 1 442 ? -10.355 -9.234 30.395 1.00 63.28 442 MET A N 1
ATOM 3348 C CA . MET A 1 442 ? -8.936 -8.912 30.467 1.00 63.28 442 MET A CA 1
ATOM 3349 C C . MET A 1 442 ? -8.079 -10.098 30.009 1.00 63.28 442 MET A C 1
ATOM 3351 O O . MET A 1 442 ? -8.286 -11.224 30.466 1.00 63.28 442 MET A O 1
ATOM 3355 N N . SER A 1 443 ? -7.119 -9.832 29.126 1.00 57.47 443 SER A N 1
ATOM 3356 C CA . SER A 1 443 ? -6.093 -10.789 28.703 1.00 57.47 443 SER A CA 1
ATOM 3357 C C . SER A 1 443 ? -5.171 -11.136 29.879 1.00 57.47 443 SER A C 1
ATOM 3359 O O . SER A 1 443 ? -4.794 -10.266 30.663 1.00 57.47 443 SER A O 1
ATOM 3361 N N . ASP A 1 444 ? -4.805 -12.412 30.012 1.00 56.12 444 ASP A N 1
ATOM 3362 C CA . ASP A 1 444 ? -3.868 -12.919 31.024 1.00 56.12 444 ASP A CA 1
ATOM 3363 C C . ASP A 1 444 ? -2.410 -12.939 30.535 1.00 56.12 444 ASP A C 1
ATOM 3365 O O . ASP A 1 444 ? -1.520 -13.432 31.233 1.00 56.12 444 ASP A O 1
ATOM 3369 N N . HIS A 1 445 ? -2.149 -12.375 29.354 1.00 58.66 445 HIS A N 1
ATOM 3370 C CA . HIS A 1 445 ? -0.821 -12.324 28.764 1.00 58.66 445 HIS A CA 1
ATOM 3371 C C . HIS A 1 445 ? 0.171 -11.582 29.679 1.00 58.66 445 HIS A C 1
ATOM 3373 O O . HIS A 1 445 ? -0.124 -10.508 30.202 1.00 58.66 445 HIS A O 1
ATOM 3379 N N . ALA A 1 446 ? 1.387 -12.118 29.842 1.00 60.88 446 ALA A N 1
ATOM 3380 C CA . ALA A 1 446 ? 2.390 -11.590 30.778 1.00 60.88 446 ALA A CA 1
ATOM 3381 C C . ALA A 1 446 ? 2.707 -10.095 30.554 1.00 60.88 446 ALA A C 1
ATOM 3383 O O . ALA A 1 446 ? 2.878 -9.341 31.512 1.00 60.88 446 ALA A O 1
ATOM 3384 N N . ASN A 1 447 ? 2.704 -9.648 29.293 1.00 60.50 447 ASN A N 1
ATOM 3385 C CA . ASN A 1 447 ? 2.937 -8.244 28.933 1.00 60.50 447 ASN A CA 1
ATOM 3386 C C . ASN A 1 447 ? 1.789 -7.303 29.328 1.00 60.50 447 ASN A C 1
ATOM 3388 O O . ASN A 1 447 ? 2.022 -6.100 29.432 1.00 60.50 447 ASN A O 1
ATOM 3392 N N . CYS A 1 448 ? 0.576 -7.812 29.581 1.00 61.50 448 CYS A N 1
ATOM 3393 C CA . CYS A 1 448 ? -0.489 -6.984 30.143 1.00 61.50 448 CYS A CA 1
ATOM 3394 C C . CYS A 1 448 ? -0.071 -6.449 31.524 1.00 61.50 448 CYS A C 1
ATOM 3396 O O . CYS A 1 448 ? -0.320 -5.293 31.832 1.00 61.50 448 CYS A O 1
ATOM 3398 N N . TYR A 1 449 ? 0.646 -7.235 32.331 1.00 52.34 449 TYR A N 1
ATOM 3399 C CA . TYR A 1 449 ? 1.021 -6.851 33.697 1.00 52.34 449 TYR A CA 1
ATOM 3400 C C . TYR A 1 449 ? 2.208 -5.884 33.781 1.00 52.34 449 TYR A C 1
ATOM 3402 O O . TYR A 1 449 ? 2.355 -5.188 34.780 1.00 52.34 449 TYR A O 1
ATOM 3410 N N . GLN A 1 450 ? 3.064 -5.834 32.757 1.00 52.50 450 GLN A N 1
ATOM 3411 C CA . GLN A 1 450 ? 4.275 -5.004 32.788 1.00 52.50 450 GLN A CA 1
ATOM 3412 C C . GLN A 1 450 ? 4.014 -3.542 32.397 1.00 52.50 450 GLN A C 1
ATOM 3414 O O . GLN A 1 450 ? 4.704 -2.659 32.897 1.00 52.50 450 GLN A O 1
ATOM 3419 N N . ASN A 1 451 ? 3.005 -3.284 31.553 1.00 46.09 451 ASN A N 1
ATOM 3420 C CA . ASN A 1 451 ? 2.737 -1.953 30.985 1.00 46.09 451 ASN A CA 1
ATOM 3421 C C . ASN A 1 451 ? 1.325 -1.409 31.267 1.00 46.09 451 ASN A C 1
ATOM 3423 O O . ASN A 1 451 ? 1.036 -0.255 30.939 1.00 46.09 451 ASN A O 1
ATOM 3427 N N . ALA A 1 452 ? 0.417 -2.193 31.857 1.00 44.94 452 ALA A N 1
ATOM 3428 C CA . ALA A 1 452 ? -0.937 -1.714 32.099 1.00 44.94 452 ALA A CA 1
ATOM 3429 C C . ALA A 1 452 ? -1.020 -0.857 33.376 1.00 44.94 452 ALA A C 1
ATOM 3431 O O . ALA A 1 452 ? -1.092 -1.349 34.500 1.00 44.94 452 ALA A O 1
ATOM 3432 N N . TRP A 1 453 ? -1.080 0.461 33.192 1.00 45.66 453 TRP A N 1
ATOM 3433 C CA . TRP A 1 453 ? -1.697 1.382 34.142 1.00 45.66 453 TRP A CA 1
ATOM 3434 C C . TRP A 1 453 ? -3.203 1.118 34.145 1.00 45.66 453 TRP A C 1
ATOM 3436 O O . TRP A 1 453 ? -3.937 1.650 33.322 1.00 45.66 453 TRP A O 1
ATOM 3446 N N . LEU A 1 454 ? -3.656 0.214 35.012 1.00 45.97 454 LEU A N 1
ATOM 3447 C CA . LEU A 1 454 ? -4.959 -0.427 34.824 1.00 45.97 454 LEU A CA 1
ATOM 3448 C C . LEU A 1 454 ? -6.200 0.452 35.066 1.00 45.97 454 LEU A C 1
ATOM 3450 O O . LEU A 1 454 ? -7.262 0.022 34.640 1.00 45.97 454 LEU A O 1
ATOM 3454 N N . VAL A 1 455 ? -6.078 1.669 35.626 1.00 44.22 455 VAL A N 1
ATOM 3455 C CA . VAL A 1 455 ? -6.990 2.827 35.421 1.00 44.22 455 VAL A CA 1
ATOM 3456 C C . VAL A 1 455 ? -6.275 4.115 35.878 1.00 44.22 455 VAL A C 1
ATOM 3458 O O . VAL A 1 455 ? -5.636 4.133 36.933 1.00 44.22 455 VAL A O 1
ATOM 3461 N N . GLY A 1 456 ? -6.412 5.213 35.126 1.00 34.22 456 GLY A N 1
ATOM 3462 C CA . GLY A 1 456 ? -5.855 6.535 35.448 1.00 34.22 456 GLY A CA 1
ATOM 3463 C C . GLY A 1 456 ? -6.870 7.678 35.365 1.00 34.22 456 GLY A C 1
ATOM 3464 O O . GLY A 1 456 ? -6.656 8.620 34.618 1.00 34.22 456 GLY A O 1
ATOM 3465 N N . ALA A 1 457 ? -7.955 7.600 36.140 1.00 33.78 457 ALA A N 1
ATOM 3466 C CA . ALA A 1 457 ? -8.705 8.769 36.608 1.00 33.78 457 ALA A CA 1
ATOM 3467 C C . ALA A 1 457 ? -8.698 8.721 38.150 1.00 33.78 457 ALA A C 1
ATOM 3469 O O . ALA A 1 457 ? -9.543 8.102 38.792 1.00 33.78 457 ALA A O 1
ATOM 3470 N N . ASP A 1 458 ? -7.619 9.244 38.729 1.00 34.28 458 ASP A N 1
ATOM 3471 C CA . ASP A 1 458 ? -7.359 9.547 40.144 1.00 34.28 458 ASP A CA 1
ATOM 3472 C C . ASP A 1 458 ? -7.582 8.519 41.280 1.00 34.28 458 ASP A C 1
ATOM 3474 O O . ASP A 1 458 ? -7.276 8.883 42.414 1.00 34.28 458 ASP A O 1
ATOM 3478 N N . SER A 1 459 ? -8.018 7.254 41.108 1.00 36.72 459 SER A N 1
ATOM 3479 C CA . SER A 1 459 ? -8.031 6.341 42.293 1.00 36.72 459 SER A CA 1
ATOM 3480 C C . SER A 1 459 ? -8.165 4.814 42.155 1.00 36.72 459 SER A C 1
ATOM 3482 O O . SER A 1 459 ? -8.005 4.151 43.178 1.00 36.72 459 SER A O 1
ATOM 3484 N N . ILE A 1 460 ? -8.432 4.198 40.998 1.00 43.56 460 ILE A N 1
ATOM 3485 C CA . ILE A 1 460 ? -8.728 2.744 40.972 1.00 43.56 460 ILE A CA 1
ATOM 3486 C C . ILE A 1 460 ? -7.690 1.979 40.154 1.00 43.56 460 ILE A C 1
ATOM 3488 O O . ILE A 1 460 ? -7.842 1.825 38.961 1.00 43.56 460 ILE A O 1
ATOM 3492 N N . LYS A 1 461 ? -6.634 1.458 40.775 1.00 43.00 461 LYS A N 1
ATOM 3493 C CA . LYS A 1 461 ? -5.730 0.515 40.096 1.00 43.00 461 LYS A CA 1
ATOM 3494 C C . LYS A 1 461 ? -6.172 -0.914 40.407 1.00 43.00 461 LYS A C 1
ATOM 3496 O O . LYS A 1 461 ? -6.447 -1.213 41.564 1.00 43.00 461 LYS A O 1
ATOM 3501 N N . PHE A 1 462 ? -6.228 -1.773 39.392 1.00 47.03 462 PHE A N 1
ATOM 3502 C CA . PHE A 1 462 ? -6.319 -3.223 39.574 1.00 47.03 462 PHE A CA 1
ATOM 3503 C C . PHE A 1 462 ? -4.938 -3.804 39.296 1.00 47.03 462 PHE A C 1
ATOM 3505 O O . PHE A 1 462 ? -4.393 -3.578 38.226 1.00 47.03 462 PHE A O 1
ATOM 3512 N N . GLU A 1 463 ? -4.355 -4.519 40.240 1.00 43.53 463 GLU A N 1
ATOM 3513 C CA . GLU A 1 463 ? -3.055 -5.179 40.108 1.00 43.53 463 GLU A CA 1
ATOM 3514 C C . GLU A 1 463 ? -3.209 -6.624 39.609 1.00 43.53 463 GLU A C 1
ATOM 3516 O O . GLU A 1 463 ? -2.262 -7.215 39.090 1.00 43.53 463 GLU A O 1
ATOM 3521 N N . THR A 1 464 ? -4.413 -7.203 39.711 1.00 50.69 464 THR A N 1
ATOM 3522 C CA . THR A 1 464 ? -4.690 -8.582 39.285 1.00 50.69 464 THR A CA 1
ATOM 3523 C C . THR A 1 464 ? -6.036 -8.745 38.567 1.00 50.69 464 THR A C 1
ATOM 3525 O O . THR A 1 464 ? -7.002 -8.025 38.821 1.00 50.69 464 THR A O 1
ATOM 3528 N N . LEU A 1 465 ? -6.150 -9.777 37.716 1.00 47.88 465 LEU A N 1
ATOM 3529 C CA . LEU A 1 465 ? -7.425 -10.195 37.106 1.00 47.88 465 LEU A CA 1
ATOM 3530 C C . LEU A 1 465 ? -8.497 -10.509 38.162 1.00 47.88 465 LEU A C 1
ATOM 3532 O O . LEU A 1 465 ? -9.686 -10.289 37.937 1.00 47.88 465 LEU A O 1
ATOM 3536 N N . SER A 1 466 ? -8.084 -11.037 39.315 1.00 50.72 466 SER A N 1
ATOM 3537 C CA . SER A 1 466 ? -8.983 -11.293 40.441 1.00 50.72 466 SER A CA 1
ATOM 3538 C C . SER A 1 466 ? -9.514 -9.997 41.048 1.00 50.72 466 SER A C 1
ATOM 3540 O O . SER A 1 466 ? -10.700 -9.935 41.345 1.00 50.72 466 SER A O 1
ATOM 3542 N N . GLU A 1 467 ? -8.690 -8.959 41.204 1.00 55.19 467 GLU A N 1
ATOM 3543 C CA . GLU A 1 467 ? -9.148 -7.650 41.689 1.00 55.19 467 GLU A CA 1
ATOM 3544 C C . GLU A 1 467 ? -10.158 -7.007 40.744 1.00 55.19 467 GLU A C 1
ATOM 3546 O O . GLU A 1 467 ? -11.182 -6.520 41.212 1.00 55.19 467 GLU A O 1
ATOM 3551 N N . TRP A 1 468 ? -9.931 -7.087 39.431 1.00 55.03 468 TRP A N 1
ATOM 3552 C CA . TRP A 1 468 ? -10.901 -6.610 38.444 1.00 55.03 468 TRP A CA 1
ATOM 3553 C C . TRP A 1 468 ? -12.204 -7.423 38.474 1.00 55.03 468 TRP A C 1
ATOM 3555 O O . TRP A 1 468 ? -13.291 -6.859 38.540 1.00 55.03 468 TRP A O 1
ATOM 3565 N N . ARG A 1 469 ? -12.121 -8.762 38.500 1.00 51.81 469 ARG A N 1
ATOM 3566 C CA . ARG A 1 469 ? -13.309 -9.640 38.577 1.00 51.81 469 ARG A CA 1
ATOM 3567 C C . ARG A 1 469 ? -14.117 -9.449 39.860 1.00 51.81 469 ARG A C 1
ATOM 3569 O O . ARG A 1 469 ? -15.321 -9.675 39.856 1.00 51.81 469 ARG A O 1
ATOM 3576 N N . ASN A 1 470 ? -13.452 -9.080 40.949 1.00 55.25 470 ASN A N 1
ATOM 3577 C CA . ASN A 1 470 ? -14.077 -8.833 42.245 1.00 55.25 470 ASN A CA 1
ATOM 3578 C C . ASN A 1 470 ? -14.463 -7.360 42.439 1.00 55.25 470 ASN A C 1
ATOM 3580 O O . ASN A 1 470 ? -15.002 -7.007 43.491 1.00 55.25 470 ASN A O 1
ATOM 3584 N N . TRP A 1 471 ? -14.191 -6.500 41.457 1.00 53.91 471 TRP A N 1
ATOM 3585 C CA . TRP A 1 471 ? -14.538 -5.096 41.537 1.00 53.91 471 TRP A CA 1
ATOM 3586 C C . TRP A 1 471 ? -16.041 -4.902 41.368 1.00 53.91 471 TRP A C 1
ATOM 3588 O O . TRP A 1 471 ? -16.657 -5.301 40.385 1.00 53.91 471 TRP A O 1
ATOM 3598 N N . ASN A 1 472 ? -16.625 -4.270 42.374 1.00 56.28 472 ASN A N 1
ATOM 3599 C CA . ASN A 1 472 ? -18.045 -3.971 42.502 1.00 56.28 472 ASN A CA 1
ATOM 3600 C C . ASN A 1 472 ? -18.314 -2.455 42.529 1.00 56.28 472 ASN A C 1
ATOM 3602 O O . ASN A 1 472 ? -19.427 -2.029 42.840 1.00 56.28 472 ASN A O 1
ATOM 3606 N N . GLY A 1 473 ? -17.294 -1.638 42.241 1.00 48.19 473 GLY A N 1
ATOM 3607 C CA . GLY A 1 473 ? -17.445 -0.196 42.082 1.00 48.19 473 GLY A CA 1
ATOM 3608 C C . GLY A 1 473 ? -18.126 0.139 40.756 1.00 48.19 473 GLY A C 1
ATOM 3609 O O . GLY A 1 473 ? -17.943 -0.554 39.762 1.00 48.19 473 GLY A O 1
ATOM 3610 N N . ALA A 1 474 ? -18.918 1.211 40.730 1.00 44.25 474 ALA A N 1
ATOM 3611 C CA . ALA A 1 474 ? -19.419 1.749 39.471 1.00 44.25 474 ALA A CA 1
ATOM 3612 C C . ALA A 1 474 ? -18.243 2.365 38.680 1.00 44.25 474 ALA A C 1
ATOM 3614 O O . ALA A 1 474 ? -17.478 3.140 39.273 1.00 44.25 474 ALA A O 1
ATOM 3615 N N . PRO A 1 475 ? -18.083 2.072 37.375 1.00 43.31 475 PRO A N 1
ATOM 3616 C CA . PRO A 1 475 ? -17.147 2.785 36.509 1.00 43.31 475 PRO A CA 1
ATOM 3617 C C . PRO A 1 475 ? -17.578 4.247 36.389 1.00 43.31 475 PRO A C 1
ATOM 3619 O O . PRO A 1 475 ? -18.409 4.611 35.569 1.00 43.31 475 PRO A O 1
ATOM 3622 N N . ALA A 1 476 ? -17.062 5.102 37.271 1.00 40.50 476 ALA A N 1
ATOM 3623 C CA . ALA A 1 476 ? -17.549 6.467 37.466 1.00 40.50 476 ALA A CA 1
ATOM 3624 C C . ALA A 1 476 ? -19.055 6.545 37.828 1.00 40.50 476 ALA A C 1
ATOM 3626 O O . ALA A 1 476 ? -19.826 5.595 37.728 1.00 40.50 476 ALA A O 1
ATOM 3627 N N . ARG A 1 477 ? -19.519 7.714 38.286 1.00 35.41 477 ARG A N 1
ATOM 3628 C CA . ARG A 1 477 ? -20.925 7.936 38.694 1.00 35.41 477 ARG A CA 1
ATOM 3629 C C . ARG A 1 477 ? -21.955 7.808 37.552 1.00 35.41 477 ARG A C 1
ATOM 3631 O O . ARG A 1 477 ? -23.140 8.020 37.804 1.00 35.41 477 ARG A O 1
ATOM 3638 N N . HIS A 1 478 ? -21.528 7.476 36.331 1.00 37.03 478 HIS A N 1
ATOM 3639 C CA . HIS A 1 478 ? -22.357 7.527 35.127 1.00 37.03 478 HIS A CA 1
ATOM 3640 C C . HIS A 1 478 ? -22.367 6.251 34.266 1.00 37.03 478 HIS A C 1
ATOM 3642 O O . HIS A 1 478 ? -23.259 6.158 33.428 1.00 37.03 478 HIS A O 1
ATOM 3648 N N . ALA A 1 479 ? -21.503 5.249 34.490 1.00 36.50 479 ALA A N 1
ATOM 3649 C CA . ALA A 1 479 ? -21.626 3.971 33.778 1.00 36.50 479 ALA A CA 1
ATOM 3650 C C . ALA A 1 479 ? -22.616 3.042 34.496 1.00 36.50 479 ALA A C 1
ATOM 3652 O O . ALA A 1 479 ? -22.493 2.773 35.698 1.00 36.50 479 ALA A O 1
ATOM 3653 N N . ARG A 1 480 ? -23.618 2.540 33.770 1.00 35.84 480 ARG A N 1
ATOM 3654 C CA . ARG A 1 480 ? -24.541 1.523 34.282 1.00 35.84 480 ARG A CA 1
ATOM 3655 C C . ARG A 1 480 ? -23.963 0.146 33.982 1.00 35.84 480 ARG A C 1
ATOM 3657 O O . ARG A 1 480 ? -24.273 -0.435 32.956 1.00 35.84 480 ARG A O 1
ATOM 3664 N N . ALA A 1 481 ? -23.194 -0.413 34.912 1.00 37.25 481 ALA A N 1
ATOM 3665 C CA . ALA A 1 481 ? -22.834 -1.825 34.830 1.00 37.25 481 ALA A CA 1
ATOM 3666 C C . ALA A 1 481 ? -24.114 -2.682 34.804 1.00 37.25 481 ALA A C 1
ATOM 3668 O O . ALA A 1 481 ? -24.902 -2.663 35.756 1.00 37.25 481 ALA A O 1
ATOM 3669 N N . THR A 1 482 ? -24.334 -3.432 33.726 1.00 38.00 482 THR A N 1
ATOM 3670 C CA . THR A 1 482 ? -25.368 -4.465 33.672 1.00 38.00 482 THR A CA 1
ATOM 3671 C C . THR A 1 482 ? -24.795 -5.770 34.247 1.00 38.00 482 THR A C 1
ATOM 3673 O O . THR A 1 482 ? -23.815 -6.319 33.739 1.00 38.00 482 THR A O 1
ATOM 3676 N N . PRO A 1 483 ? -25.338 -6.285 35.365 1.00 36.34 483 PRO A N 1
ATOM 3677 C CA . PRO A 1 483 ? -24.742 -7.404 36.079 1.00 36.34 483 PRO A CA 1
ATOM 3678 C C . PRO A 1 483 ? -25.180 -8.739 35.466 1.00 36.34 483 PRO A C 1
ATOM 3680 O O . PRO A 1 483 ? -26.052 -9.413 36.006 1.00 36.34 483 PRO A O 1
ATOM 3683 N N . THR A 1 484 ? -24.548 -9.170 34.374 1.00 35.94 484 THR A N 1
ATOM 3684 C CA . THR A 1 484 ? -24.529 -10.598 34.005 1.00 35.94 484 THR A CA 1
ATOM 3685 C C . THR A 1 484 ? -23.161 -11.008 33.465 1.00 35.94 484 THR A C 1
ATOM 3687 O O . THR A 1 484 ? -22.903 -10.952 32.269 1.00 35.94 484 THR A O 1
ATOM 3690 N N . GLN A 1 485 ? -22.290 -11.461 34.371 1.00 38.03 485 GLN A N 1
ATOM 3691 C CA . GLN A 1 485 ? -21.052 -12.184 34.073 1.00 38.03 485 GLN A CA 1
ATOM 3692 C C . GLN A 1 485 ? -21.250 -13.679 34.368 1.00 38.03 485 GLN A C 1
ATOM 3694 O O . GLN A 1 485 ? -21.509 -14.040 35.517 1.00 38.03 485 GLN A O 1
ATOM 3699 N N . GLN A 1 486 ? -21.039 -14.570 33.392 1.00 32.00 486 GLN A N 1
ATOM 3700 C CA . GLN A 1 486 ? -20.679 -15.967 33.678 1.00 32.00 486 GLN A CA 1
ATOM 3701 C C . GLN A 1 486 ? -19.630 -16.516 32.693 1.00 32.00 486 GLN A C 1
ATOM 3703 O O . GLN A 1 486 ? -19.903 -16.747 31.526 1.00 32.00 486 GLN A O 1
ATOM 3708 N N . ARG A 1 487 ? -18.434 -16.746 33.260 1.00 29.89 487 ARG A N 1
ATOM 3709 C CA . ARG A 1 487 ? -17.379 -17.743 32.965 1.00 29.89 487 ARG A CA 1
ATOM 3710 C C . ARG A 1 487 ? -17.083 -18.116 31.502 1.00 29.89 487 ARG A C 1
ATOM 3712 O O . ARG A 1 487 ? -17.824 -18.873 30.891 1.00 29.89 487 ARG A O 1
ATOM 3719 N N . ILE A 1 488 ? -15.843 -17.843 31.081 1.00 31.88 488 ILE A N 1
ATOM 3720 C CA . ILE A 1 488 ? -15.148 -18.628 30.048 1.00 31.88 488 ILE A CA 1
ATOM 3721 C C . ILE A 1 488 ? -13.854 -19.204 30.645 1.00 31.88 488 ILE A C 1
ATOM 3723 O O . ILE A 1 488 ? -13.039 -18.485 31.223 1.00 31.88 488 ILE A O 1
ATOM 3727 N N . ARG A 1 489 ? -13.704 -20.533 30.547 1.00 29.41 489 ARG A N 1
ATOM 3728 C CA . ARG A 1 489 ? -12.431 -21.249 30.714 1.00 29.41 489 ARG A CA 1
ATOM 3729 C C . ARG A 1 489 ? -11.655 -21.088 29.411 1.00 29.41 489 ARG A C 1
ATOM 3731 O O . ARG A 1 489 ? -12.128 -21.564 28.384 1.00 29.41 489 ARG A O 1
ATOM 3738 N N . LEU A 1 490 ? -10.478 -20.478 29.459 1.00 29.61 490 LEU A N 1
ATOM 3739 C CA . LEU A 1 490 ? -9.523 -20.560 28.358 1.00 29.61 490 LEU A CA 1
ATOM 3740 C C . LEU A 1 490 ? -8.959 -21.989 28.332 1.00 29.61 490 LEU A C 1
ATOM 3742 O O . LEU A 1 490 ? -8.338 -22.433 29.297 1.00 29.61 490 LEU A O 1
ATOM 3746 N N . GLN A 1 491 ? -9.230 -22.733 27.258 1.00 28.00 491 GLN A N 1
ATOM 3747 C CA . GLN A 1 491 ? -8.387 -23.864 26.880 1.00 28.00 491 GLN A CA 1
ATOM 3748 C C . GLN A 1 491 ? -7.113 -23.286 26.265 1.00 28.00 491 GLN A C 1
ATOM 3750 O O . GLN A 1 491 ? -7.173 -22.534 25.297 1.00 28.00 491 GLN A O 1
ATOM 3755 N N . THR A 1 492 ? -5.969 -23.625 26.847 1.00 28.03 492 THR A N 1
ATOM 3756 C CA . THR A 1 492 ? -4.649 -23.392 26.257 1.00 28.03 492 THR A CA 1
ATOM 3757 C C . THR A 1 492 ? -4.529 -24.144 24.925 1.00 28.03 492 THR A C 1
ATOM 3759 O O . THR A 1 492 ? -4.914 -25.318 24.889 1.00 28.03 492 THR A O 1
ATOM 3762 N N . PRO A 1 493 ? -3.975 -23.541 23.857 1.00 31.17 493 PRO A N 1
ATOM 3763 C CA . PRO A 1 493 ? -3.540 -24.293 22.685 1.00 31.17 493 PRO A CA 1
ATOM 3764 C C . PRO A 1 493 ? -2.408 -25.246 23.092 1.00 31.17 493 PRO A C 1
ATOM 3766 O O . PRO A 1 493 ? -1.486 -24.834 23.799 1.00 31.17 493 PRO A O 1
ATOM 3769 N N . GLY A 1 494 ? -2.523 -26.514 22.693 1.00 33.72 494 GLY A N 1
ATOM 3770 C CA . GLY A 1 494 ? -1.427 -27.485 22.724 1.00 33.72 494 GLY A CA 1
ATOM 3771 C C . GLY A 1 494 ? -0.580 -27.415 21.466 1.00 33.72 494 GLY A C 1
ATOM 3772 O O . GLY A 1 494 ? -1.111 -26.931 20.439 1.00 33.72 494 GLY A O 1
#

pLDDT: mean 81.83, std 19.11, range [28.0, 98.62]

Nearest PDB structures (foldseek):
  5zky-assembly1_A  TM=3.368E-01  e=2.039E-02  Pseudarthrobacter chlorophenolicus A6
  5zkw-assembly2_E  TM=3.852E-01  e=2.363E-01  Pseudarthrobacter chlorophenolicus A6
  5zla-assembly2_F  TM=3.262E-01  e=9.209E-02  Pseudarthrobacter chlorophenolicus A6
  5zl5-assembly1_B  TM=3.243E-01  e=6.027E-02  Pseudarthrobacter chlorophenolicus A6
  5zla-assembly1_D  TM=3.058E-01  e=1.699E-01  Pseudarthrobacter chlorophenolicus A6

Radius of gyration: 25.7 Å; Cα contacts (8 Å, |Δi|>4): 1505; chains: 1; bounding box: 84×49×84 Å

Solvent-accessible surface area (backbone atoms only — not comparable to full-atom values): 23858 Å² total; per-residue (Å²): 114,75,69,60,55,54,54,57,58,62,66,71,66,65,80,78,82,72,62,50,60,34,24,27,28,79,63,26,18,74,67,21,70,11,68,27,92,37,67,40,79,51,51,78,4,6,13,40,38,67,59,57,49,58,74,69,53,54,64,36,15,35,39,41,33,43,60,44,70,42,73,31,58,55,68,36,74,46,61,56,79,35,41,92,94,22,37,28,35,41,36,34,65,26,59,89,37,12,36,43,29,26,20,35,28,68,41,55,37,90,66,40,41,80,44,95,40,64,76,26,30,36,26,49,60,37,85,56,55,31,73,84,39,63,61,35,65,48,42,25,40,34,32,45,54,45,86,64,43,77,47,45,32,73,87,71,52,73,33,55,43,65,42,44,35,47,35,29,35,40,81,79,48,60,74,67,33,42,88,34,66,30,25,32,22,68,75,87,73,62,36,34,31,35,15,47,55,84,78,44,54,57,80,66,24,47,45,35,34,33,28,50,74,78,32,73,44,73,78,34,21,28,37,28,39,55,18,22,22,34,36,43,28,21,27,21,40,42,27,17,25,43,14,30,37,15,38,30,30,37,45,32,35,40,33,35,33,35,34,27,32,12,17,33,27,29,36,68,65,18,28,43,31,37,39,31,57,23,37,26,26,27,15,48,54,36,43,51,73,50,78,53,98,21,34,56,48,93,66,91,21,26,22,31,37,38,18,23,30,48,30,38,38,34,44,34,35,35,36,18,14,46,26,24,39,36,28,30,70,44,14,23,55,28,40,38,36,37,36,42,36,37,37,48,11,51,33,31,36,31,37,18,58,49,12,28,46,32,40,40,28,53,25,39,38,42,57,27,64,17,39,32,35,39,27,20,25,30,44,33,40,38,32,53,28,37,24,56,26,26,28,36,36,40,37,64,53,92,90,47,87,49,78,66,55,45,23,38,45,37,39,35,48,26,35,29,27,33,41,40,54,49,69,90,82,64,68,54,70,74,73,22,67,48,45,80,44,63,64,63,39,73,41,83,43,74,61,16,73,79,68,38,56,48,39,63,77,93,77,58,72,49,92,43,73,65,51,53,74,68,57,82,72,65,66,56,104,74,37,81,78,74,93,72,88,82,89,82,83,82,79,76,87,128

Mean predicted aligned error: 8.8 Å